Protein 5B7Y (pdb70)

Secondary structure (DSSP, 8-state):
-EEEEE-----SSS-HHHHHHHHHHHHHHHHHHT-SEEEEE-S-GGGS-HHHHHHHHHHHT--EEEEE-THHHHTT---TT-SSHHHHHHHHHHHHHHHHHHHHHT-EEEESGGG---TTS-HHHHHHHHHHHHHHHHHH-SS--EEE----TTT-SS--SHHHHHHHHHHH--TTEEEEEEHHHHHHH-SSHHHHHHHHGGGEEEEEE--TTSSSTTSS---HHHHHHHHHHTT--SEEEE---STTTSHHHHHHHHHHHHHHHHHT-/-EEEEE-----TTT-HHHHHHHHHHHHHHHHHHT-SEEEEE-S-GGGS-HHHHHHHHHHHT--EEEEE-THHHHTT---TT-SSHHHHHHHHHHHHHHHHHHHHHT-EEEESGGG---TTS-HHHHHHHHHHHHHHHHHH-SS--EEE----TTT-SS--SHHHHHHHHHHH--TTEEEEEEHHHHHHH-S-HHHHHHHHGGGEEEEEE--TTSSSTTSS---HHHHHHHHHHTT--SEEEE---STTTSHHHHHHHHHHHHHHHHH-

B-factor: mean 20.13, std 9.47, range [8.18, 55.45]

InterPro domains:
  IPR013022 Xylose isomerase-like, TIM barrel domain [PF01261] (28-256)
  IPR036237 Xylose isomerase-like superfamily [SSF51658] (22-263)
  IPR050417 Sugar Epimerase/Isomerase [PTHR43489] (12-265)
  IPR053560 Hyi sugar epimerase/isomerase [NF041099] (1-266)

Radius of gyration: 26.02 Å; Cα contacts (8 Å, |Δi|>4): 1044; chains: 2; bounding box: 67×57×72 Å

Sequence (537 aa):
MKLSLVISTSDAAFDALAFKGDLRKGMELAKRVGYQAVEIAVRDPSIVDWNEVKILSEELNLPICAIGTGQAYLADGLSLTHPNDEIRKKAIERVVKHTEVAGMFGALVIIGLVRGRREGRSYEETEELFIESMKRLLELTEHAKFVIEPLNRYETDFINTIDDALRILRKINSNRVGILADTFHMNIEEVNIPESLKRAGEKLYHFHVADSNRWAPGCGHFDFRSVFNTLKEIGYNRYVSVECLPLPGGMEEAAEIAFKTLKELIIKLMKLSLVISTSDAAFDALAFKGDLRKGMELAKRVGYQAVEIAVRDPSIVDWNEVKILSEELNLPICAIGTGQAYLADGLSLTHPNDEIRKKAIERVVKHTEVAGMFGALVIIGLVRGRREGRSYEETEELFIESMKRLLELTEHAKFVIEPLNRYETDFINTIDDALRILRKINSNRVGILADTFHMNIEEVNIPESLKRAGEKLYHFHVADSNRWAPGCGHFDFRSVFNTLKEIGYNRYVSVECLPLPGGMEEAAEIAFKTLKELIIK

CATH classification: 3.20.20.150

Structure (mmCIF, N/CA/C/O backbone):
data_5B7Y
#
_entry.id   5B7Y
#
_cell.length_a   50.284
_cell.length_b   55.255
_cell.length_c   58.754
_cell.angle_alpha   107.14
_cell.angle_beta   10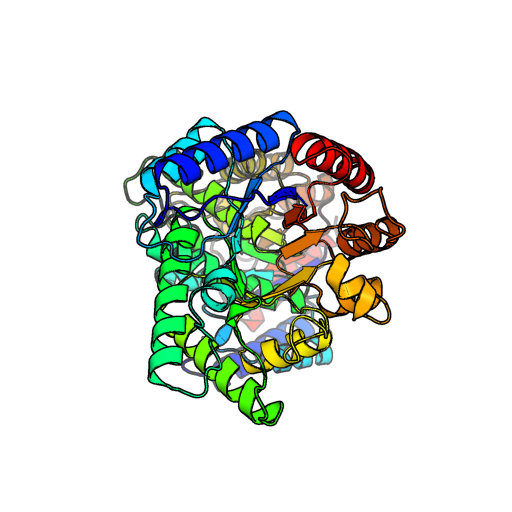2.35
_cell.angle_gamma   92.20
#
_symmetry.space_group_name_H-M   'P 1'
#
loop_
_entity.id
_entity.type
_entity.pdbx_description
1 polymer 'Uncharacterized protein TM_0416'
2 non-polymer 2-(2-{2-[2-(2-METHOXY-ETHOXY)-ETHOXY]-ETHOXY}-ETHOXY)-ETHANOL
3 non-polymer 'COBALT (II) ION'
4 non-polymer (4S)-2-METHYL-2,4-PENTANEDIOL
5 water water
#
loop_
_atom_site.group_PDB
_atom_site.id
_atom_site.type_symbol
_atom_site.label_atom_id
_atom_site.label_alt_id
_atom_site.label_comp_id
_atom_site.label_asym_id
_atom_site.label_entity_id
_atom_site.label_seq_id
_atom_site.pdbx_PDB_ins_code
_atom_site.Cartn_x
_atom_site.Cartn_y
_atom_site.Cartn_z
_atom_site.occupancy
_atom_site.B_iso_or_equiv
_atom_site.auth_seq_id
_atom_site.auth_comp_id
_atom_site.auth_asym_id
_atom_site.auth_atom_id
_atom_site.pdbx_PDB_model_num
ATOM 1 N N . MET A 1 21 ? 24.581 1.559 -15.659 1.00 24.30 1 MET A N 1
ATOM 2 C CA . MET A 1 21 ? 23.879 0.276 -15.587 1.00 18.99 1 MET A CA 1
ATOM 3 C C . MET A 1 21 ? 24.550 -0.693 -14.626 1.00 19.70 1 MET A C 1
ATOM 4 O O . MET A 1 21 ? 25.774 -0.793 -14.591 1.00 18.04 1 MET A O 1
ATOM 9 N N . LYS A 1 22 ? 23.745 -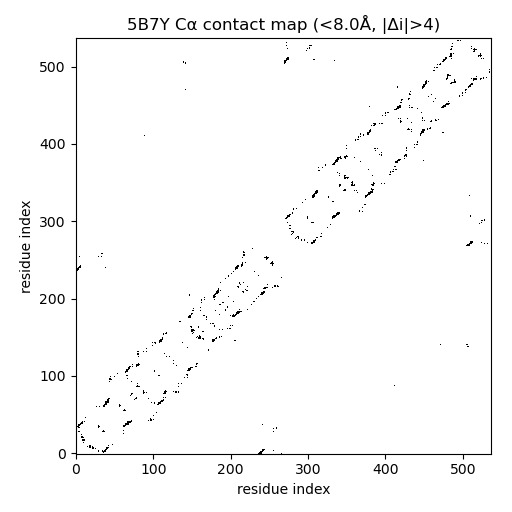1.419 -13.858 1.00 15.42 2 LYS A N 1
ATOM 10 C CA . LYS A 1 22 ? 24.258 -2.422 -12.928 1.00 15.08 2 LYS A CA 1
ATOM 11 C C . LYS A 1 22 ? 23.761 -3.816 -13.299 1.00 13.80 2 LYS A C 1
ATOM 12 O O . LYS A 1 22 ? 22.732 -3.944 -13.959 1.00 15.82 2 LYS A O 1
ATOM 18 N N . LEU A 1 23 ? 24.487 -4.850 -12.880 1.00 12.54 3 LEU A N 1
ATOM 19 C CA . LEU A 1 23 ? 24.117 -6.239 -13.165 1.00 11.19 3 LEU A CA 1
ATOM 20 C C . LEU A 1 23 ? 23.619 -6.952 -11.914 1.00 11.68 3 LEU A C 1
ATOM 21 O O . LEU A 1 23 ? 24.232 -6.880 -10.836 1.00 12.17 3 LEU A O 1
ATOM 26 N N . SER A 1 24 ? 22.493 -7.649 -12.067 1.00 10.85 4 SER A N 1
ATOM 27 C CA . SER A 1 24 ? 21.909 -8.437 -10.991 1.00 11.08 4 SER A CA 1
ATOM 28 C C . SER A 1 24 ? 21.622 -9.849 -11.486 1.00 8.80 4 SER A C 1
ATOM 29 O O . SER A 1 24 ? 21.532 -10.087 -12.688 1.00 9.91 4 SER A O 1
ATOM 32 N N . LEU A 1 25 ? 21.513 -10.785 -10.539 1.00 9.41 5 LEU A N 1
ATOM 33 C CA . LEU A 1 25 ? 21.204 -12.185 -10.839 1.00 10.98 5 LEU A CA 1
ATOM 34 C C . LEU A 1 25 ? 19.914 -12.616 -10.149 1.00 9.03 5 LEU A C 1
ATOM 35 O O . LEU A 1 25 ? 19.771 -12.437 -8.942 1.00 10.25 5 LEU A O 1
ATOM 40 N N . VAL A 1 26 ? 18.974 -13.169 -10.918 1.00 10.23 6 VAL A N 1
ATOM 41 C CA . VAL A 1 26 ? 17.789 -13.774 -10.311 1.00 9.88 6 VAL A CA 1
ATOM 42 C C . VAL A 1 26 ? 18.196 -15.132 -9.762 1.00 11.52 6 VAL A C 1
ATOM 43 O O . VAL A 1 26 ? 18.785 -15.938 -10.481 1.00 12.84 6 VAL A O 1
ATOM 47 N N . ILE A 1 27 ? 17.887 -15.365 -8.495 1.00 11.73 7 ILE A N 1
ATOM 48 C CA . ILE A 1 27 ? 18.192 -16.627 -7.827 1.00 13.95 7 ILE A CA 1
ATOM 49 C C . ILE A 1 27 ? 16.918 -17.407 -7.544 1.00 14.55 7 ILE A C 1
ATOM 50 O O . ILE A 1 27 ? 15.962 -16.852 -7.023 1.00 16.17 7 ILE A O 1
ATOM 55 N N . SER A 1 28 ? 16.904 -18.689 -7.892 1.00 18.71 8 SER A N 1
ATOM 56 C CA . SER A 1 28 ? 15.772 -19.548 -7.558 1.00 21.35 8 SER A CA 1
ATOM 57 C C . SER A 1 28 ? 15.848 -20.019 -6.112 1.00 19.75 8 SER A C 1
ATOM 58 O O . SER A 1 28 ? 16.908 -20.436 -5.639 1.00 20.04 8 SER A O 1
ATOM 61 N N . THR A 1 29 ? 14.727 -19.939 -5.402 1.00 16.41 9 THR A N 1
ATOM 62 C CA . THR A 1 29 ? 14.674 -20.420 -4.023 1.00 17.73 9 THR A CA 1
ATOM 63 C C . THR A 1 29 ? 13.471 -21.327 -3.799 1.00 20.14 9 THR A C 1
ATOM 64 O O . THR A 1 29 ? 12.378 -21.076 -4.310 1.00 18.55 9 THR A O 1
ATOM 68 N N . SER A 1 30 ? 13.686 -22.388 -3.028 1.00 19.73 10 SER A N 1
ATOM 69 C CA . SER A 1 30 ? 12.588 -23.238 -2.588 1.00 21.69 10 SER A CA 1
ATOM 70 C C . SER A 1 30 ? 11.615 -22.411 -1.761 1.00 19.51 10 SER A C 1
ATOM 71 O O . SER A 1 30 ? 12.008 -21.458 -1.100 1.00 19.23 10 SER A O 1
ATOM 74 N N . ASP A 1 31 ? 10.339 -22.775 -1.782 1.00 24.41 11 ASP A N 1
ATOM 75 C CA . ASP A 1 31 ? 9.386 -22.083 -0.925 1.00 23.94 11 ASP A CA 1
ATOM 76 C C . ASP A 1 31 ? 9.724 -22.423 0.529 1.00 28.54 11 ASP A C 1
ATOM 77 O O . ASP A 1 31 ? 10.328 -23.460 0.798 1.00 33.11 11 ASP A O 1
ATOM 82 N N . ALA A 1 32 ? 9.384 -21.551 1.469 1.00 29.37 12 ALA A N 1
ATOM 83 C CA . ALA A 1 32 ? 9.888 -21.720 2.833 1.00 28.57 12 ALA A CA 1
ATOM 84 C C . ALA A 1 32 ? 8.894 -22.329 3.822 1.00 35.43 12 ALA A C 1
ATOM 85 O O . ALA A 1 32 ? 9.174 -22.364 5.022 1.00 36.62 12 ALA A O 1
ATOM 87 N N . ALA A 1 33 ? 7.754 -22.822 3.348 1.00 36.37 13 ALA A N 1
ATOM 88 C CA . ALA A 1 33 ? 6.637 -23.071 4.268 1.00 38.11 13 ALA A CA 1
ATOM 89 C C . ALA A 1 33 ? 6.757 -24.269 5.249 1.00 43.26 13 ALA A C 1
ATOM 90 O O . ALA A 1 33 ? 6.709 -23.983 6.447 1.00 47.31 13 ALA A O 1
ATOM 92 N N . PHE A 1 34 ? 6.910 -25.567 4.911 1.00 47.21 14 PHE A N 1
ATOM 93 C CA . PHE A 1 34 ? 7.296 -26.337 3.690 1.00 47.44 14 PHE A CA 1
ATOM 94 C C . PHE A 1 34 ? 8.760 -26.752 3.872 1.00 46.79 14 PHE A C 1
ATOM 95 O O . PHE A 1 34 ? 9.031 -27.905 4.216 1.00 48.52 14 PHE A O 1
ATOM 103 N N . ASP A 1 35 ? 9.699 -25.839 3.647 1.00 44.29 15 ASP A N 1
ATOM 104 C CA . ASP A 1 35 ? 11.106 -26.164 3.890 1.00 42.00 15 ASP A CA 1
ATOM 105 C C . ASP A 1 35 ? 11.935 -24.907 4.116 1.00 36.87 15 ASP A C 1
ATOM 106 O O . ASP A 1 35 ? 12.562 -24.392 3.189 1.00 34.20 15 ASP A O 1
ATOM 111 N N . ALA A 1 36 ? 11.937 -24.433 5.359 1.00 35.66 16 ALA A N 1
ATOM 112 C CA . ALA A 1 36 ? 12.663 -23.229 5.735 1.00 37.88 16 ALA A CA 1
ATOM 113 C C . ALA A 1 36 ? 14.161 -23.366 5.482 1.00 35.31 16 ALA A C 1
ATOM 114 O O . ALA A 1 36 ? 14.803 -22.437 4.993 1.00 34.67 16 ALA A O 1
ATOM 116 N N . LEU A 1 37 ? 14.713 -24.528 5.819 1.00 34.71 17 LEU A N 1
ATOM 117 C CA . LEU A 1 37 ? 16.138 -24.786 5.635 1.00 35.34 17 LEU A CA 1
ATOM 118 C C . LEU A 1 37 ? 16.547 -24.749 4.164 1.00 31.11 17 LEU A C 1
ATOM 119 O O . LEU A 1 37 ? 17.618 -24.245 3.828 1.00 28.95 17 LEU A O 1
ATOM 124 N N . ALA A 1 38 ? 15.699 -25.289 3.295 1.00 33.00 18 ALA A N 1
ATOM 125 C CA . ALA A 1 38 ? 15.982 -25.293 1.864 1.00 28.61 18 ALA A CA 1
ATOM 126 C C . ALA A 1 38 ? 15.948 -23.877 1.299 1.00 27.35 18 ALA A C 1
ATOM 127 O O . ALA A 1 38 ? 16.775 -23.521 0.467 1.00 24.53 18 ALA A O 1
ATOM 129 N N . PHE A 1 39 ? 14.988 -23.075 1.749 1.00 26.20 19 PHE A N 1
ATOM 130 C CA . PHE A 1 39 ? 14.918 -21.685 1.314 1.00 22.76 19 PHE A CA 1
ATOM 131 C C . PHE A 1 39 ? 16.189 -20.939 1.698 1.00 25.42 19 PHE A C 1
ATOM 132 O O . PHE A 1 39 ? 16.778 -20.239 0.874 1.00 19.97 19 PHE A O 1
ATOM 140 N N . LYS A 1 40 ? 16.598 -21.080 2.954 1.00 25.77 20 LYS A N 1
ATOM 141 C CA . LYS A 1 40 ? 17.776 -20.380 3.452 1.00 27.61 20 LYS A CA 1
ATOM 142 C C . LYS A 1 40 ? 19.025 -20.842 2.714 1.00 23.89 20 LYS A C 1
ATOM 143 O O . LYS A 1 40 ? 19.856 -20.025 2.316 1.00 24.51 20 LYS A O 1
ATOM 149 N N . GLY A 1 41 ? 19.135 -22.151 2.513 1.00 25.90 21 GLY A N 1
ATOM 150 C CA . GLY A 1 41 ? 20.263 -22.729 1.801 1.00 24.95 21 GLY A CA 1
ATOM 151 C C . GLY A 1 41 ? 20.356 -22.282 0.352 1.00 23.48 21 GLY A C 1
ATOM 152 O O . GLY A 1 41 ? 21.437 -21.906 -0.117 1.00 20.50 21 GLY A O 1
ATOM 153 N N . ASP A 1 42 ? 19.233 -22.342 -0.361 1.00 21.72 22 ASP A N 1
ATOM 154 C CA . ASP A 1 42 ? 19.155 -21.856 -1.739 1.00 19.46 22 ASP A CA 1
ATOM 155 C C . ASP A 1 42 ? 19.541 -20.387 -1.829 1.00 20.08 22 ASP A C 1
ATOM 156 O O . ASP A 1 42 ? 20.278 -19.982 -2.729 1.00 17.11 22 ASP A O 1
ATOM 161 N N . LEU A 1 43 ? 19.014 -19.596 -0.904 1.00 18.18 23 LEU A N 1
ATOM 162 C CA . LEU A 1 43 ? 19.263 -18.164 -0.897 1.00 18.05 23 LEU A CA 1
ATOM 163 C C . LEU A 1 43 ? 20.743 -17.870 -0.698 1.00 18.32 23 LEU A C 1
ATOM 164 O O . LEU A 1 43 ? 21.334 -17.101 -1.458 1.00 17.86 23 LEU A O 1
ATOM 169 N N . ARG A 1 44 ? 21.357 -18.491 0.307 1.00 19.47 24 ARG A N 1
ATOM 170 C CA . ARG A 1 44 ? 22.776 -18.260 0.554 1.00 19.72 24 ARG A CA 1
ATOM 171 C C . ARG A 1 44 ? 23.643 -18.736 -0.615 1.00 17.31 24 ARG A C 1
ATOM 172 O O . ARG A 1 44 ? 24.579 -18.035 -1.017 1.00 17.09 24 ARG A O 1
ATOM 180 N N . LYS A 1 45 ? 23.339 -19.914 -1.154 1.00 17.69 25 LYS A N 1
ATOM 181 C CA . LYS A 1 45 ? 24.091 -20.447 -2.286 1.00 19.39 25 LYS A CA 1
ATOM 182 C C . LYS A 1 45 ? 24.002 -19.513 -3.493 1.00 18.16 25 LYS A C 1
ATOM 183 O O . LYS A 1 45 ? 25.002 -19.257 -4.170 1.00 17.37 25 LYS A O 1
ATOM 189 N N . GLY A 1 46 ? 22.805 -19.000 -3.753 1.00 16.20 26 GLY A N 1
ATOM 190 C CA . GLY A 1 46 ? 22.602 -18.100 -4.871 1.00 15.46 26 GLY A CA 1
ATOM 191 C C . GLY A 1 46 ? 23.313 -16.776 -4.676 1.00 13.14 26 GLY A C 1
ATOM 192 O O . GLY A 1 46 ? 23.902 -16.250 -5.616 1.00 13.75 26 GLY A O 1
ATOM 193 N N . MET A 1 47 ? 23.226 -16.216 -3.475 1.00 12.54 27 MET A N 1
ATOM 194 C CA . MET A 1 47 ? 23.886 -14.947 -3.198 1.00 14.20 27 MET A CA 1
ATOM 195 C C . MET A 1 47 ? 25.407 -15.065 -3.208 1.00 12.83 27 MET A C 1
ATOM 196 O O . MET A 1 47 ? 26.088 -14.188 -3.734 1.00 13.90 27 MET A O 1
ATOM 201 N N . GLU A 1 48 ? 25.939 -16.147 -2.656 1.00 13.89 28 GLU A N 1
ATOM 202 C CA . GLU A 1 48 ? 27.385 -16.354 -2.721 1.00 14.51 28 GLU A CA 1
ATOM 203 C C . GLU A 1 48 ? 27.848 -16.534 -4.168 1.00 14.22 28 GLU A C 1
ATOM 204 O O . GLU A 1 48 ? 28.901 -16.013 -4.548 1.00 14.87 28 GLU A O 1
ATOM 210 N N . LEU A 1 49 ? 27.055 -17.229 -4.989 1.00 13.58 29 LEU A N 1
ATOM 211 C CA . LEU A 1 49 ? 27.363 -17.358 -6.415 1.00 13.78 29 LEU A CA 1
ATOM 212 C C . LEU A 1 49 ? 27.375 -15.994 -7.098 1.00 13.46 29 LEU A C 1
ATOM 213 O O . LEU A 1 49 ? 28.303 -15.660 -7.847 1.00 13.99 29 LEU A O 1
ATOM 218 N N . ALA A 1 50 ? 26.326 -15.206 -6.862 1.00 12.39 30 ALA A N 1
ATOM 219 C CA . ALA A 1 50 ? 26.229 -13.901 -7.494 1.00 12.39 30 ALA A CA 1
ATOM 220 C C . ALA A 1 50 ? 27.444 -13.052 -7.144 1.00 13.14 30 ALA A C 1
ATOM 221 O O . ALA A 1 50 ? 28.020 -12.385 -8.012 1.00 12.99 30 ALA A O 1
ATOM 223 N N . LYS A 1 51 ? 27.819 -13.060 -5.870 1.00 13.14 31 LYS A N 1
ATOM 224 C CA . LYS A 1 51 ? 28.939 -12.240 -5.425 1.00 13.44 31 LYS A CA 1
ATOM 225 C C . LYS A 1 51 ? 30.247 -12.690 -6.075 1.00 13.53 31 LYS A C 1
ATOM 226 O O . LYS A 1 51 ? 31.000 -11.859 -6.567 1.00 14.81 31 LYS A O 1
ATOM 232 N N . ARG A 1 52 ? 30.494 -13.997 -6.098 1.00 12.85 32 ARG A N 1
ATOM 233 C CA . ARG A 1 52 ? 31.715 -14.547 -6.681 1.00 14.79 32 ARG A CA 1
ATOM 234 C C . ARG A 1 52 ? 31.851 -14.207 -8.165 1.00 13.10 32 ARG A C 1
ATOM 235 O O . ARG A 1 52 ? 32.947 -13.915 -8.658 1.00 13.87 32 ARG A O 1
ATOM 243 N N . VAL A 1 53 ? 30.736 -14.248 -8.888 1.00 12.16 33 VAL A N 1
ATOM 244 C CA . VAL A 1 53 ? 30.759 -13.975 -10.316 1.00 11.60 33 VAL A CA 1
ATOM 245 C C . VAL A 1 53 ? 30.947 -12.487 -10.611 1.00 12.64 33 VAL A C 1
ATOM 246 O O . VAL A 1 53 ? 31.537 -12.111 -11.631 1.00 13.51 33 VAL A O 1
ATOM 250 N N . GLY A 1 54 ? 30.470 -11.645 -9.701 1.00 12.24 34 GLY A N 1
ATOM 251 C CA . GLY A 1 54 ? 30.646 -10.210 -9.836 1.00 12.21 34 GLY A CA 1
ATOM 252 C C . GLY A 1 54 ? 29.373 -9.379 -9.889 1.00 11.71 34 GLY A C 1
ATOM 253 O O . GLY A 1 54 ? 29.430 -8.169 -10.070 1.00 12.86 34 GLY A O 1
ATOM 254 N N . TYR A 1 55 ? 28.214 -10.027 -9.771 1.00 11.52 35 TYR A N 1
ATOM 255 C CA . TYR A 1 55 ? 26.950 -9.292 -9.768 1.00 11.70 35 TYR A CA 1
ATOM 256 C C . TYR A 1 55 ? 26.877 -8.306 -8.605 1.00 11.59 35 TYR A C 1
ATOM 257 O O . TYR A 1 55 ? 27.430 -8.557 -7.530 1.00 13.25 35 TYR A O 1
ATOM 266 N N . GLN A 1 56 ? 26.188 -7.195 -8.839 1.00 11.43 36 GLN A N 1
ATOM 267 C CA . GLN A 1 56 ? 26.106 -6.105 -7.876 1.00 12.01 36 GLN A CA 1
ATOM 268 C C . GLN A 1 56 ? 24.859 -6.180 -6.990 1.00 12.03 36 GLN A C 1
ATOM 269 O O . GLN A 1 56 ? 24.748 -5.459 -6.000 1.00 14.04 36 GLN A O 1
ATOM 275 N N . ALA A 1 57 ? 23.923 -7.052 -7.348 1.00 11.78 37 ALA A N 1
ATOM 276 C CA . ALA A 1 57 ? 22.698 -7.256 -6.579 1.00 11.59 37 ALA A CA 1
ATOM 277 C C . ALA A 1 57 ? 22.106 -8.588 -6.972 1.00 9.87 37 ALA A C 1
ATOM 278 O O . ALA A 1 57 ? 22.545 -9.208 -7.941 1.00 10.58 37 ALA A O 1
ATOM 280 N N . VAL A 1 58 ? 21.127 -9.037 -6.190 1.00 11.42 38 VAL A N 1
ATOM 281 C CA . VAL A 1 58 ? 20.341 -10.206 -6.542 1.00 10.42 38 VAL A CA 1
ATOM 282 C C . VAL A 1 58 ? 18.864 -9.847 -6.596 1.00 10.96 38 VAL A C 1
ATOM 283 O O . VAL A 1 58 ? 18.416 -8.835 -6.046 1.00 11.50 38 VAL A O 1
ATOM 287 N N . GLU A 1 59 ? 18.134 -10.699 -7.288 1.00 10.21 39 GLU A N 1
ATOM 288 C CA . GLU A 1 59 ? 16.705 -10.576 -7.415 1.00 9.85 39 GLU A CA 1
ATOM 289 C C . GLU A 1 59 ? 16.130 -11.913 -6.982 1.00 10.12 39 GLU A C 1
ATOM 290 O O . GLU A 1 59 ? 16.698 -12.971 -7.274 1.00 10.95 39 GLU A O 1
ATOM 296 N N . ILE A 1 60 ? 15.019 -11.863 -6.255 1.00 10.62 40 ILE A N 1
ATOM 297 C CA . ILE A 1 60 ? 14.411 -13.074 -5.724 1.00 12.13 40 ILE A CA 1
ATOM 298 C C . ILE A 1 60 ? 12.955 -13.163 -6.136 1.00 12.03 40 ILE A C 1
ATOM 299 O O . ILE A 1 60 ? 12.402 -12.226 -6.711 1.00 11.84 40 ILE A O 1
ATOM 304 N N . ALA A 1 61 ? 12.350 -14.311 -5.860 1.00 12.20 41 ALA A N 1
ATOM 305 C CA . ALA A 1 61 ? 10.931 -14.528 -6.111 1.00 14.15 41 ALA A CA 1
ATOM 306 C C . ALA A 1 61 ? 10.387 -15.318 -4.945 1.00 14.37 41 ALA A C 1
ATOM 307 O O . ALA A 1 61 ? 10.942 -16.360 -4.589 1.00 15.99 41 ALA A O 1
ATOM 309 N N . VAL A 1 62 ? 9.320 -14.827 -4.325 1.00 13.63 42 VAL A N 1
ATOM 310 C CA . VAL A 1 62 ? 8.711 -15.561 -3.222 1.00 14.48 42 VAL A CA 1
ATOM 311 C C . VAL A 1 62 ? 7.194 -15.572 -3.351 1.00 14.44 42 VAL A C 1
ATOM 312 O O . VAL A 1 62 ? 6.579 -14.617 -3.826 1.00 14.46 42 VAL A O 1
ATOM 316 N N . ARG A 1 63 ? 6.598 -16.682 -2.943 1.00 14.28 43 ARG A N 1
ATOM 317 C CA . ARG A 1 63 ? 5.168 -16.863 -3.066 1.00 13.32 43 ARG A CA 1
ATOM 318 C C . ARG A 1 63 ? 4.422 -16.099 -1.984 1.00 14.19 43 ARG A C 1
ATOM 319 O O . ARG A 1 63 ? 3.521 -15.310 -2.272 1.00 14.16 43 ARG A O 1
ATOM 327 N N . ASP A 1 64 ? 4.803 -16.357 -0.739 1.00 14.85 44 ASP A N 1
ATOM 328 C CA . ASP A 1 64 ? 4.179 -15.717 0.416 1.00 14.65 44 ASP A CA 1
ATOM 329 C C . ASP A 1 64 ? 5.266 -15.287 1.390 1.00 17.67 44 ASP A C 1
ATOM 330 O O . ASP A 1 64 ? 5.892 -16.131 2.037 1.00 16.39 44 ASP A O 1
ATOM 335 N N . PRO A 1 65 ? 5.490 -13.974 1.506 1.00 14.67 45 PRO A N 1
ATOM 336 C CA . PRO A 1 65 ? 6.588 -13.518 2.361 1.00 15.69 45 PRO A CA 1
ATOM 337 C C . PRO A 1 65 ? 6.321 -13.691 3.849 1.00 18.23 45 PRO A C 1
ATOM 338 O O . PRO A 1 65 ? 7.259 -13.526 4.625 1.00 17.29 45 PRO A O 1
ATOM 342 N N . SER A 1 66 ? 5.096 -14.025 4.246 1.00 18.49 46 SER A N 1
ATOM 343 C CA . SER A 1 66 ? 4.769 -14.074 5.669 1.00 19.98 46 SER A CA 1
ATOM 344 C C . SER A 1 66 ? 5.436 -15.253 6.378 1.00 20.73 46 SER A C 1
ATOM 345 O O . SER A 1 66 ? 5.517 -15.266 7.602 1.00 27.39 46 SER A O 1
ATOM 348 N N . ILE A 1 67 ? 5.933 -16.223 5.615 1.00 19.90 47 ILE A N 1
ATOM 349 C CA . ILE A 1 67 ? 6.517 -17.439 6.183 1.00 23.27 47 ILE A CA 1
ATOM 350 C C . ILE A 1 67 ? 8.046 -17.423 6.168 1.00 26.11 47 ILE A C 1
ATOM 351 O O . ILE A 1 67 ? 8.690 -18.420 6.505 1.00 28.13 47 ILE A O 1
ATOM 356 N N . VAL A 1 68 ? 8.621 -16.292 5.774 1.00 20.53 48 VAL A N 1
ATOM 357 C CA . VAL A 1 68 ? 10.072 -16.129 5.727 1.00 19.66 48 VAL A CA 1
ATOM 358 C C . VAL A 1 68 ? 10.539 -15.189 6.830 1.00 19.09 48 VAL A C 1
ATOM 359 O O . VAL A 1 68 ? 9.877 -14.191 7.120 1.00 19.25 48 VAL A O 1
ATOM 363 N N . ASP A 1 69 ? 11.674 -15.522 7.449 1.00 22.70 49 ASP A N 1
ATOM 364 C CA . ASP A 1 69 ? 12.335 -14.628 8.391 1.00 21.83 49 ASP A CA 1
ATOM 365 C C . ASP A 1 69 ? 13.193 -13.633 7.618 1.00 20.66 49 ASP A C 1
ATOM 366 O O . ASP A 1 69 ? 14.309 -13.950 7.203 1.00 20.10 49 ASP A O 1
ATOM 371 N N . TRP A 1 70 ? 12.671 -12.427 7.439 1.00 18.84 50 TRP A N 1
ATOM 372 C CA . TRP A 1 70 ? 13.357 -11.434 6.612 1.00 17.71 50 TRP A CA 1
ATOM 373 C C . TRP A 1 70 ? 14.473 -10.738 7.365 1.00 20.20 50 TRP A C 1
ATOM 374 O O . TRP A 1 70 ? 15.334 -10.108 6.756 1.00 18.90 50 TRP A O 1
ATOM 385 N N . ASN A 1 71 ? 14.475 -10.865 8.686 1.00 21.14 51 ASN A N 1
ATOM 386 C CA . ASN A 1 71 ? 15.570 -10.322 9.472 1.00 22.93 51 ASN A CA 1
ATOM 387 C C . ASN A 1 71 ? 16.860 -11.071 9.174 1.00 22.52 51 ASN A C 1
ATOM 388 O O . ASN A 1 71 ? 17.927 -10.462 9.067 1.00 22.53 51 ASN A O 1
ATOM 393 N N . GLU A 1 72 ? 16.767 -12.387 9.013 1.00 22.48 52 GLU A N 1
ATOM 394 C CA . GLU A 1 72 ? 17.932 -13.181 8.636 1.00 24.40 52 GLU A CA 1
ATOM 395 C C . GLU A 1 72 ? 18.363 -12.875 7.206 1.00 22.93 52 GLU A C 1
ATOM 396 O O . GLU A 1 72 ? 19.558 -12.836 6.914 1.00 23.15 52 GLU A O 1
ATOM 402 N N . VAL A 1 73 ? 17.399 -12.651 6.313 1.00 19.72 53 VAL A N 1
ATOM 403 C CA . VAL A 1 73 ? 17.735 -12.342 4.928 1.00 19.16 53 VAL A CA 1
ATOM 404 C C . VAL A 1 73 ? 18.506 -11.018 4.881 1.00 16.59 53 VAL A C 1
ATOM 405 O O . VAL A 1 73 ? 19.500 -10.890 4.163 1.00 17.09 53 VAL A O 1
ATOM 409 N N . LYS A 1 74 ? 18.064 -10.047 5.670 1.00 16.90 54 LYS A N 1
ATOM 410 C CA . LYS A 1 74 ? 18.751 -8.762 5.742 1.00 18.17 54 LYS A CA 1
ATOM 411 C C . LYS A 1 74 ? 20.197 -8.916 6.222 1.00 19.91 54 LYS A C 1
ATOM 412 O O . LYS A 1 74 ? 21.108 -8.277 5.690 1.00 20.41 54 LYS A O 1
ATOM 418 N N . ILE A 1 75 ? 20.401 -9.765 7.224 1.00 18.35 55 ILE A N 1
ATOM 419 C CA . ILE A 1 75 ? 21.744 -10.000 7.753 1.00 22.52 55 ILE A CA 1
ATOM 420 C C . ILE A 1 75 ? 22.633 -10.628 6.683 1.00 22.23 55 ILE A C 1
ATOM 421 O O . ILE A 1 75 ? 23.805 -10.274 6.558 1.00 23.08 55 ILE A O 1
ATOM 426 N N . LEU A 1 76 ? 22.074 -11.543 5.897 1.00 22.01 56 LEU A N 1
ATOM 427 C CA . LEU A 1 76 ? 22.817 -12.185 4.821 1.00 20.10 56 LEU A CA 1
ATOM 428 C C . LEU A 1 76 ? 23.229 -11.167 3.754 1.00 21.98 56 LEU A C 1
ATOM 429 O O . LEU A 1 76 ? 24.365 -11.165 3.282 1.00 21.13 56 LEU A O 1
ATOM 434 N N . SER A 1 77 ? 22.291 -10.308 3.380 1.00 18.60 57 SER A N 1
ATOM 435 C CA . SER A 1 77 ? 22.536 -9.256 2.403 1.00 16.60 57 SER A CA 1
ATOM 436 C C . SER A 1 77 ? 23.649 -8.320 2.878 1.00 19.27 57 SER A C 1
ATOM 437 O O . SER A 1 77 ? 24.513 -7.895 2.097 1.00 18.45 57 SER A O 1
ATOM 440 N N . GLU A 1 78 ? 23.622 -8.004 4.168 1.00 18.54 58 GLU A N 1
ATOM 441 C CA . GLU A 1 78 ? 24.634 -7.135 4.755 1.00 20.37 58 GLU A CA 1
ATOM 442 C C . GLU A 1 78 ? 26.005 -7.810 4.783 1.00 21.53 58 GLU A C 1
ATOM 443 O O . GLU A 1 78 ? 27.019 -7.189 4.448 1.00 22.89 58 GLU A O 1
ATOM 449 N N . GLU A 1 79 ? 26.033 -9.080 5.164 1.00 19.82 59 GLU A N 1
ATOM 450 C CA . GLU A 1 79 ? 27.283 -9.837 5.208 1.00 22.66 59 GLU A CA 1
ATOM 451 C C . GLU A 1 79 ? 27.971 -9.875 3.848 1.00 24.34 59 GLU A C 1
ATOM 452 O O . GLU A 1 79 ? 29.190 -9.734 3.753 1.00 25.14 59 GLU A O 1
ATOM 458 N N . LEU A 1 80 ? 27.185 -10.047 2.793 1.00 20.33 60 LEU A N 1
ATOM 459 C CA . LEU A 1 80 ? 27.749 -10.222 1.464 1.00 20.34 60 LEU A CA 1
ATOM 460 C C . LEU A 1 80 ? 27.828 -8.922 0.668 1.00 16.73 60 LEU A C 1
ATOM 461 O O . LEU A 1 80 ? 28.318 -8.924 -0.455 1.00 20.18 60 LEU A O 1
ATOM 466 N N . ASN A 1 81 ? 27.363 -7.821 1.250 1.00 16.18 61 ASN A N 1
ATOM 467 C CA . ASN A 1 81 ? 27.262 -6.550 0.527 1.00 16.63 61 ASN A CA 1
ATOM 468 C C . ASN A 1 81 ? 26.549 -6.741 -0.801 1.00 18.34 61 ASN A C 1
ATOM 469 O O . ASN A 1 81 ? 27.045 -6.381 -1.868 1.00 18.18 61 ASN A O 1
ATOM 474 N N . LEU A 1 82 ? 25.365 -7.325 -0.717 1.00 16.27 62 LEU A N 1
ATOM 475 C CA . LEU A 1 82 ? 24.605 -7.666 -1.896 1.00 16.40 62 LEU A CA 1
ATOM 476 C C . LEU A 1 82 ? 23.149 -7.266 -1.696 1.00 13.88 62 LEU A C 1
ATOM 477 O O . LEU A 1 82 ? 22.397 -7.997 -1.050 1.00 16.47 62 LEU A O 1
ATOM 482 N N . PRO A 1 83 ? 22.752 -6.114 -2.240 1.00 12.85 63 PRO A N 1
ATOM 483 C CA . PRO A 1 83 ? 21.350 -5.692 -2.143 1.00 12.82 63 PRO A CA 1
ATOM 484 C C . PRO A 1 83 ? 20.420 -6.621 -2.897 1.00 12.64 63 PRO A C 1
ATOM 485 O O . PRO A 1 83 ? 20.837 -7.330 -3.825 1.00 12.10 63 PRO A O 1
ATOM 489 N N . ILE A 1 84 ? 19.159 -6.598 -2.488 1.00 12.60 64 ILE A N 1
ATOM 490 C CA . ILE A 1 84 ? 18.088 -7.233 -3.235 1.00 12.04 64 ILE A CA 1
ATOM 491 C C . ILE A 1 84 ? 17.379 -6.144 -4.023 1.00 12.34 64 ILE A C 1
ATOM 492 O O . ILE A 1 84 ? 16.797 -5.220 -3.429 1.00 13.41 64 ILE A O 1
ATOM 497 N N . CYS A 1 85 ? 17.453 -6.221 -5.349 1.00 12.07 65 CYS A N 1
ATOM 498 C CA . CYS A 1 85 ? 16.961 -5.117 -6.151 1.00 11.58 65 CYS A CA 1
ATOM 499 C C . CYS A 1 85 ? 15.500 -5.268 -6.583 1.00 10.97 65 CYS A C 1
ATOM 500 O O . CYS A 1 85 ? 14.869 -4.273 -6.924 1.00 10.92 65 CYS A O 1
ATOM 503 N N . ALA A 1 86 ? 14.967 -6.490 -6.576 1.00 9.54 66 ALA A N 1
ATOM 504 C CA . ALA A 1 86 ? 13.592 -6.718 -7.019 1.00 10.24 66 ALA A CA 1
ATOM 505 C C . ALA A 1 86 ? 13.066 -8.016 -6.432 1.00 10.28 66 ALA A C 1
ATOM 506 O O . ALA A 1 86 ? 13.824 -8.942 -6.153 1.00 10.36 66 ALA A O 1
ATOM 508 N N . ILE A 1 87 ? 11.744 -8.069 -6.266 1.00 9.64 67 ILE A N 1
ATOM 509 C CA . ILE A 1 87 ? 11.066 -9.233 -5.695 1.00 10.24 67 ILE A CA 1
ATOM 510 C C . ILE A 1 87 ? 9.921 -9.639 -6.610 1.00 9.89 67 ILE A C 1
ATOM 511 O O . ILE A 1 87 ? 9.018 -8.841 -6.868 1.00 10.65 67 ILE A O 1
ATOM 516 N N . GLY A 1 88 ? 9.963 -10.875 -7.096 1.00 9.64 68 GLY A N 1
ATOM 517 C CA . GLY A 1 88 ? 8.917 -11.415 -7.949 1.00 10.74 68 GLY A CA 1
ATOM 518 C C . GLY A 1 88 ? 7.791 -12.022 -7.127 1.00 10.98 68 GLY A C 1
ATOM 519 O O . GLY A 1 88 ? 8.006 -12.529 -6.020 1.00 11.57 68 GLY A O 1
ATOM 520 N N . THR A 1 89 ? 6.586 -11.971 -7.689 1.00 10.29 69 THR A N 1
ATOM 521 C CA . THR A 1 89 ? 5.355 -12.344 -6.999 1.00 11.30 69 THR A CA 1
ATOM 522 C C . THR A 1 89 ? 4.541 -13.409 -7.732 1.00 11.14 69 THR A C 1
ATOM 523 O O . THR A 1 89 ? 3.465 -13.774 -7.262 1.00 11.54 69 THR A O 1
ATOM 527 N N . GLY A 1 90 ? 5.044 -13.932 -8.846 1.00 10.94 70 GLY A N 1
ATOM 528 C CA . GLY A 1 90 ? 4.253 -14.778 -9.732 1.00 12.64 70 GLY A CA 1
ATOM 529 C C . GLY A 1 90 ? 3.757 -16.082 -9.141 1.00 13.61 70 GLY A C 1
ATOM 530 O O . GLY A 1 90 ? 2.725 -16.609 -9.582 1.00 12.49 70 GLY A O 1
ATOM 531 N N . GLN A 1 91 ? 4.466 -16.613 -8.153 1.00 13.27 71 GLN A N 1
ATOM 532 C CA . GLN A 1 91 ? 4.032 -17.858 -7.530 1.00 13.80 71 GLN A CA 1
ATOM 533 C C . GLN A 1 91 ? 2.749 -17.660 -6.734 1.00 12.99 71 GLN A C 1
ATOM 534 O O . GLN A 1 91 ? 2.028 -18.626 -6.464 1.00 13.53 71 GLN A O 1
ATOM 540 N N . ALA A 1 92 ? 2.439 -16.421 -6.358 1.00 11.69 72 ALA A N 1
ATOM 541 C CA . ALA A 1 92 ? 1.159 -16.162 -5.704 1.00 11.78 72 ALA A CA 1
ATOM 542 C C . ALA A 1 92 ? 0.006 -16.523 -6.638 1.00 12.68 72 ALA A C 1
ATOM 543 O O . ALA A 1 92 ? -1.062 -16.955 -6.184 1.00 12.62 72 ALA A O 1
ATOM 545 N N . TYR A 1 93 ? 0.220 -16.347 -7.939 1.00 11.58 73 TYR A N 1
ATOM 546 C CA . TYR A 1 93 ? -0.735 -16.782 -8.946 1.00 11.07 73 TYR A CA 1
ATOM 547 C C . TYR A 1 93 ? -0.619 -18.277 -9.251 1.00 13.15 73 TYR A C 1
ATOM 548 O O . TYR A 1 93 ? -1.606 -19.019 -9.159 1.00 14.33 73 TYR A O 1
ATOM 557 N N . LEU A 1 94 ? 0.575 -18.726 -9.615 1.00 13.36 74 LEU A N 1
ATOM 558 C CA . LEU A 1 94 ? 0.747 -20.103 -10.079 1.00 13.51 74 LEU A CA 1
ATOM 559 C C . LEU A 1 94 ? 0.454 -21.140 -9.001 1.00 16.86 74 LEU A C 1
ATOM 560 O O . LEU A 1 94 ? -0.146 -22.179 -9.296 1.00 17.10 74 LEU A O 1
ATOM 565 N N . ALA A 1 95 ? 0.860 -20.868 -7.765 1.00 13.64 75 ALA A N 1
ATOM 566 C CA . ALA A 1 95 ? 0.621 -21.816 -6.679 1.00 14.88 75 ALA A CA 1
ATOM 567 C C . ALA A 1 95 ? -0.681 -21.545 -5.932 1.00 17.08 75 ALA A C 1
ATOM 568 O O . ALA A 1 95 ? -1.416 -22.483 -5.618 1.00 18.13 75 ALA A O 1
ATOM 570 N N . ASP A 1 96 ? -0.973 -20.278 -5.637 1.00 14.49 76 ASP A N 1
ATOM 571 C CA . ASP A 1 96 ? -2.105 -19.961 -4.768 1.00 14.36 76 ASP A CA 1
ATOM 572 C C . ASP A 1 96 ? -3.345 -19.418 -5.497 1.00 15.21 76 ASP A C 1
ATOM 573 O O . ASP A 1 96 ? -4.372 -19.172 -4.862 1.00 16.71 76 ASP A O 1
ATOM 578 N N . GLY A 1 97 ? -3.262 -19.222 -6.811 1.00 12.84 77 GLY A N 1
ATOM 579 C CA . GLY A 1 97 ? -4.416 -18.802 -7.588 1.00 16.03 77 GLY A CA 1
ATOM 580 C C . GLY A 1 97 ? -4.820 -17.350 -7.380 1.00 14.34 77 GLY A C 1
ATOM 581 O O . GLY A 1 97 ? -5.911 -16.935 -7.777 1.00 15.98 77 GLY A O 1
ATOM 582 N N . LEU A 1 98 ? -3.952 -16.561 -6.757 1.00 12.61 78 LEU A N 1
ATOM 583 C CA . LEU A 1 98 ? -4.282 -15.162 -6.502 1.00 11.86 78 LEU A CA 1
ATOM 584 C C . LEU A 1 98 ? -4.035 -14.301 -7.734 1.00 10.68 78 LEU A C 1
ATOM 585 O O . LEU A 1 98 ? -2.968 -14.374 -8.344 1.00 12.32 78 LEU A O 1
ATOM 590 N N . SER A 1 99 ? -5.028 -13.494 -8.089 1.00 10.88 79 SER A N 1
ATOM 591 C CA . SER A 1 99 ? -4.964 -12.618 -9.252 1.00 11.22 79 SER A CA 1
ATOM 592 C C . SER A 1 99 ? -5.553 -11.252 -8.959 1.00 11.01 79 SER A C 1
ATOM 593 O O . SER A 1 99 ? -6.652 -11.158 -8.374 1.00 11.40 79 SER A O 1
ATOM 596 N N . LEU A 1 100 ? -4.874 -10.195 -9.390 1.00 9.65 80 LEU A N 1
ATOM 597 C CA . LEU A 1 100 ? -5.375 -8.838 -9.203 1.00 11.39 80 LEU A CA 1
ATOM 598 C C . LEU A 1 100 ? -6.586 -8.525 -10.089 1.00 10.85 80 LEU A C 1
ATOM 599 O O . LEU A 1 100 ? -7.220 -7.478 -9.925 1.00 12.78 80 LEU A O 1
ATOM 604 N N . THR A 1 101 ? -6.877 -9.393 -11.049 1.00 10.76 81 THR A N 1
ATOM 605 C CA . THR A 1 101 ? -8.050 -9.195 -11.896 1.00 11.64 81 THR A CA 1
ATOM 606 C C . THR A 1 101 ? -9.044 -10.338 -11.770 1.00 12.38 81 THR A C 1
ATOM 607 O O . THR A 1 101 ? -9.926 -10.479 -12.618 1.00 12.77 81 THR A O 1
ATOM 611 N N . HIS A 1 102 ? -8.925 -11.143 -10.722 1.00 13.37 82 HIS A N 1
ATOM 612 C CA . HIS A 1 102 ? -9.773 -12.325 -10.579 1.00 13.69 82 HIS A CA 1
ATOM 613 C C . HIS A 1 102 ? -11.242 -11.933 -10.659 1.00 13.11 82 HIS A C 1
ATOM 614 O O . HIS A 1 102 ? -11.640 -10.934 -10.081 1.00 13.49 82 HIS A O 1
ATOM 621 N N . PRO A 1 103 ? -12.068 -12.725 -11.364 1.00 14.00 83 PRO A N 1
ATOM 622 C CA . PRO A 1 103 ? -13.493 -12.369 -11.401 1.00 13.56 83 PRO A CA 1
ATOM 623 C C . PRO A 1 103 ? -14.166 -12.402 -10.026 1.00 12.87 83 PRO A C 1
ATOM 624 O O . PRO A 1 103 ? -15.127 -11.668 -9.804 1.00 14.00 83 PRO A O 1
ATOM 628 N N . ASN A 1 104 ? -13.649 -13.209 -9.111 1.00 12.83 84 ASN A N 1
ATOM 629 C CA . ASN A 1 104 ? -14.143 -13.245 -7.742 1.00 13.08 84 ASN A CA 1
ATOM 630 C C . ASN A 1 104 ? -13.472 -12.132 -6.935 1.00 14.15 84 ASN A C 1
ATOM 631 O O . ASN A 1 104 ? -12.261 -12.187 -6.685 1.00 13.37 84 ASN A O 1
ATOM 636 N N . ASP A 1 105 ? -14.242 -11.123 -6.528 1.00 12.58 85 ASP A N 1
ATOM 637 C CA . ASP A 1 105 ? -13.679 -9.970 -5.830 1.00 17.69 85 ASP A CA 1
ATOM 638 C C . ASP A 1 105 ? -13.003 -10.348 -4.508 1.00 15.12 85 ASP A C 1
ATOM 639 O O . ASP A 1 105 ? -12.077 -9.657 -4.055 1.00 14.38 85 ASP A O 1
ATOM 644 N N . GLU A 1 106 ? -13.435 -11.442 -3.894 1.00 14.14 86 GLU A N 1
ATOM 645 C CA . GLU A 1 106 ? -12.786 -11.949 -2.693 1.00 14.93 86 GLU A CA 1
ATOM 646 C C . GLU A 1 106 ? -11.334 -12.348 -2.977 1.00 13.36 86 GLU A C 1
ATOM 647 O O . GLU A 1 106 ? -10.426 -12.081 -2.177 1.00 14.56 86 GLU A O 1
ATOM 653 N N . ILE A 1 107 ? -11.112 -12.987 -4.116 1.00 14.00 87 ILE A N 1
ATOM 654 C CA . ILE A 1 107 ? -9.759 -13.378 -4.486 1.00 16.07 87 ILE A CA 1
ATOM 655 C C . ILE A 1 107 ? -8.954 -12.150 -4.913 1.00 14.80 87 ILE A C 1
ATOM 656 O O . ILE A 1 107 ? -7.758 -12.070 -4.593 1.00 13.48 87 ILE A O 1
ATOM 661 N N . ARG A 1 108 ? -9.577 -11.179 -5.576 1.00 12.07 88 ARG A N 1
ATOM 662 C CA . ARG A 1 108 ? -8.898 -9.933 -5.903 1.00 13.25 88 ARG A CA 1
ATOM 663 C C . ARG A 1 108 ? -8.396 -9.266 -4.635 1.00 13.23 88 ARG A C 1
ATOM 664 O O . ARG A 1 108 ? -7.252 -8.804 -4.586 1.00 13.11 88 ARG A O 1
ATOM 672 N N . LYS A 1 109 ? -9.236 -9.220 -3.599 1.00 11.67 89 LYS A N 1
ATOM 673 C CA . LYS A 1 109 ? -8.829 -8.615 -2.340 1.00 12.81 89 LYS A CA 1
ATOM 674 C C . LYS A 1 109 ? -7.684 -9.386 -1.688 1.00 11.53 89 LYS A C 1
ATOM 675 O O . LYS A 1 109 ? -6.738 -8.777 -1.181 1.00 11.67 89 LYS A O 1
ATOM 681 N N . LYS A 1 110 ? -7.743 -10.709 -1.695 1.00 11.81 90 LYS A N 1
ATOM 682 C CA . LYS A 1 110 ? -6.644 -11.508 -1.161 1.00 12.64 90 LYS A CA 1
ATOM 683 C C . LYS A 1 110 ? -5.356 -11.311 -1.963 1.00 11.46 90 LYS A C 1
ATOM 684 O O . LYS A 1 110 ? -4.263 -11.320 -1.385 1.00 11.34 90 LYS A O 1
ATOM 690 N N . ALA A 1 111 ? -5.465 -11.104 -3.272 1.00 11.61 91 ALA A N 1
ATOM 691 C CA . ALA A 1 111 ? -4.283 -10.861 -4.104 1.00 11.18 91 ALA A CA 1
ATOM 692 C C . ALA A 1 111 ? -3.644 -9.528 -3.725 1.00 10.64 91 ALA A C 1
ATOM 693 O O . ALA A 1 111 ? -2.418 -9.420 -3.583 1.00 10.41 91 ALA A O 1
ATOM 695 N N . ILE A 1 112 ? -4.474 -8.508 -3.550 1.00 9.62 92 ILE A N 1
ATOM 696 C CA . ILE A 1 112 ? -3.979 -7.209 -3.111 1.00 11.23 92 ILE A CA 1
ATOM 697 C C . ILE A 1 112 ? -3.295 -7.338 -1.744 1.00 10.69 92 ILE A C 1
ATOM 698 O O . ILE A 1 112 ? -2.186 -6.820 -1.539 1.00 11.07 92 ILE A O 1
ATOM 703 N N . GLU A 1 113 ? -3.919 -8.066 -0.827 1.00 10.01 93 GLU A N 1
ATOM 704 C CA . GLU A 1 113 ? -3.336 -8.240 0.498 1.00 11.22 93 GLU A CA 1
ATOM 705 C C . GLU A 1 113 ? -2.000 -8.980 0.447 1.00 10.72 93 GLU A C 1
ATOM 706 O O . GLU A 1 113 ? -1.064 -8.620 1.175 1.00 10.57 93 GLU A O 1
ATOM 712 N N . ARG A 1 114 ? -1.890 -9.970 -0.430 1.00 10.29 94 ARG A N 1
ATOM 713 C CA . ARG A 1 114 ? -0.632 -10.686 -0.610 1.00 11.23 94 ARG A CA 1
ATOM 714 C C . ARG A 1 114 ? 0.448 -9.741 -1.129 1.00 10.21 94 ARG A C 1
ATOM 715 O O . ARG A 1 114 ? 1.560 -9.688 -0.584 1.00 10.46 94 ARG A O 1
ATOM 723 N N . VAL A 1 115 ? 0.128 -8.957 -2.151 1.00 9.47 95 VAL A N 1
ATOM 724 C CA . VAL A 1 115 ? 1.125 -8.089 -2.755 1.00 10.27 95 VAL A CA 1
ATOM 725 C C . VAL A 1 115 ? 1.515 -6.999 -1.749 1.00 9.32 95 VAL A C 1
ATOM 726 O O . VAL A 1 115 ? 2.680 -6.593 -1.704 1.00 10.25 95 VAL A O 1
ATOM 730 N N . VAL A 1 116 ? 0.593 -6.563 -0.888 1.00 9.58 96 VAL A N 1
ATOM 731 C CA . VAL A 1 116 ? 0.990 -5.631 0.166 1.00 10.81 96 VAL A CA 1
ATOM 732 C C . VAL A 1 116 ? 2.083 -6.261 1.026 1.00 9.80 96 VAL A C 1
ATOM 733 O O . VAL A 1 116 ? 3.049 -5.583 1.400 1.00 10.47 96 VAL A O 1
ATOM 737 N N . LYS A 1 117 ? 1.978 -7.550 1.329 1.00 10.38 97 LYS A N 1
ATOM 738 C CA . LYS A 1 117 ? 3.045 -8.194 2.102 1.00 11.88 97 LYS A CA 1
ATOM 739 C C . LYS A 1 117 ? 4.383 -8.190 1.343 1.00 11.57 97 LYS A C 1
ATOM 740 O O . LYS A 1 117 ? 5.453 -7.963 1.934 1.00 11.19 97 LYS A O 1
ATOM 746 N N . HIS A 1 118 ? 4.356 -8.419 0.038 1.00 10.48 98 HIS A N 1
ATOM 747 C CA . HIS A 1 118 ? 5.584 -8.248 -0.742 1.00 11.50 98 HIS A CA 1
ATOM 748 C C . HIS A 1 118 ? 6.148 -6.829 -0.630 1.00 10.30 98 HIS A C 1
ATOM 749 O O . HIS A 1 118 ? 7.369 -6.674 -0.564 1.00 10.94 98 HIS A O 1
ATOM 756 N N . THR A 1 119 ? 5.292 -5.807 -0.586 1.00 10.28 99 THR A N 1
ATOM 757 C CA . THR A 1 119 ? 5.797 -4.439 -0.505 1.00 10.62 99 THR A CA 1
ATOM 758 C C . THR A 1 119 ? 6.415 -4.166 0.866 1.00 10.47 99 THR A C 1
ATOM 759 O O . THR A 1 119 ? 7.314 -3.337 0.979 1.00 11.45 99 THR A O 1
ATOM 763 N N . GLU A 1 120 ? 5.955 -4.866 1.899 1.00 10.36 100 GLU A N 1
ATOM 764 C CA . GLU A 1 120 ? 6.537 -4.686 3.228 1.00 11.90 100 GLU A CA 1
ATOM 765 C C . GLU A 1 120 ? 7.976 -5.207 3.222 1.00 12.16 100 GLU A C 1
ATOM 766 O O . GLU A 1 120 ? 8.883 -4.556 3.758 1.00 13.86 100 GLU A O 1
ATOM 772 N N . VAL A 1 121 ? 8.199 -6.357 2.593 1.00 11.95 101 VAL A N 1
ATOM 773 C CA . VAL A 1 121 ? 9.552 -6.871 2.411 1.00 13.86 101 VAL A CA 1
ATOM 774 C C . VAL A 1 121 ? 10.386 -5.939 1.538 1.00 14.11 101 VAL A C 1
ATOM 775 O O . VAL A 1 121 ? 11.544 -5.635 1.862 1.00 13.95 101 VAL A O 1
ATOM 779 N N . ALA A 1 122 ? 9.812 -5.477 0.431 1.00 12.45 102 ALA A N 1
ATOM 780 C CA . ALA A 1 122 ? 10.549 -4.634 -0.503 1.00 13.42 102 ALA A CA 1
ATOM 781 C C . ALA A 1 122 ? 11.059 -3.378 0.177 1.00 13.55 102 ALA A C 1
ATOM 782 O O . ALA A 1 122 ? 12.144 -2.894 -0.147 1.00 14.31 102 ALA A O 1
ATOM 784 N N . GLY A 1 123 ? 10.284 -2.861 1.123 1.00 13.67 103 GLY A N 1
ATOM 785 C CA . GLY A 1 123 ? 10.656 -1.676 1.874 1.00 16.66 103 GLY A CA 1
ATOM 786 C C . GLY A 1 123 ? 11.895 -1.875 2.727 1.00 17.14 103 GLY A C 1
ATOM 787 O O . GLY A 1 123 ? 12.633 -0.922 2.965 1.00 19.54 103 GLY A O 1
ATOM 788 N N . MET A 1 124 ? 12.130 -3.101 3.185 1.00 14.32 104 MET A N 1
ATOM 789 C CA . MET A 1 124 ? 13.330 -3.405 3.962 1.00 15.34 104 MET A CA 1
ATOM 790 C C . MET A 1 124 ? 14.587 -3.337 3.117 1.00 16.72 104 MET A C 1
ATOM 791 O O . MET A 1 124 ? 15.679 -3.071 3.628 1.00 19.64 104 MET A O 1
ATOM 796 N N . PHE A 1 125 ? 14.429 -3.595 1.823 1.00 14.65 105 PHE A N 1
ATOM 797 C CA . PHE A 1 125 ? 15.561 -3.746 0.912 1.00 13.78 105 PHE A CA 1
ATOM 798 C C . PHE A 1 125 ? 15.660 -2.663 -0.139 1.00 14.82 105 PHE A C 1
ATOM 799 O O . PHE A 1 125 ? 16.635 -2.623 -0.892 1.00 17.30 105 PHE A O 1
ATOM 807 N N . GLY A 1 126 ? 14.669 -1.782 -0.203 1.00 13.85 106 GLY A N 1
ATOM 808 C CA . GLY A 1 126 ? 14.618 -0.811 -1.275 1.00 16.31 106 GLY A CA 1
ATOM 809 C C . GLY A 1 126 ? 14.443 -1.479 -2.634 1.00 16.11 106 GLY A C 1
ATOM 810 O O . GLY A 1 126 ? 14.974 -1.007 -3.642 1.00 18.31 106 GLY A O 1
ATOM 811 N N . ALA A 1 127 ? 13.675 -2.567 -2.662 1.00 12.02 107 ALA A N 1
ATOM 812 C CA . ALA A 1 127 ? 13.496 -3.389 -3.861 1.00 11.54 107 ALA A CA 1
ATOM 813 C C . ALA A 1 127 ? 12.233 -3.033 -4.627 1.00 11.02 107 ALA A C 1
ATOM 814 O O . ALA A 1 127 ? 11.253 -2.601 -4.032 1.00 12.04 107 ALA A O 1
ATOM 816 N N . LEU A 1 128 ? 12.260 -3.240 -5.939 1.00 10.25 108 LEU A N 1
ATOM 817 C CA . LEU A 1 128 ? 11.066 -3.143 -6.764 1.00 10.35 108 LEU A CA 1
ATOM 818 C C . LEU A 1 128 ? 10.174 -4.356 -6.558 1.00 11.17 108 LEU A C 1
ATOM 819 O O . LEU A 1 128 ? 10.670 -5.452 -6.299 1.00 12.10 108 LEU A O 1
ATOM 824 N N . VAL A 1 129 ? 8.865 -4.164 -6.670 1.00 9.74 109 VAL A N 1
ATOM 825 C CA . VAL A 1 129 ? 7.928 -5.272 -6.626 1.00 10.40 109 VAL A CA 1
ATOM 826 C C . VAL A 1 129 ? 7.421 -5.551 -8.032 1.00 9.17 109 VAL A C 1
ATOM 827 O O . VAL A 1 129 ? 6.868 -4.649 -8.690 1.00 9.30 109 VAL A O 1
ATOM 831 N N . ILE A 1 130 ? 7.602 -6.780 -8.505 1.00 9.28 110 ILE A N 1
ATOM 832 C CA . ILE A 1 130 ? 7.250 -7.113 -9.880 1.00 9.15 110 ILE A CA 1
ATOM 833 C C . ILE A 1 130 ? 5.813 -7.588 -9.980 1.00 9.24 110 ILE A C 1
ATOM 834 O O . ILE A 1 130 ? 5.404 -8.496 -9.252 1.00 10.63 110 ILE A O 1
ATOM 839 N N . ILE A 1 131 ? 5.076 -6.962 -10.888 1.00 9.23 111 ILE A N 1
ATOM 840 C CA . ILE A 1 131 ? 3.725 -7.377 -11.229 1.00 9.64 111 ILE A CA 1
ATOM 841 C C . ILE A 1 131 ? 3.792 -8.165 -12.545 1.00 8.86 111 ILE A C 1
ATOM 842 O O . ILE A 1 131 ? 3.812 -7.586 -13.637 1.00 9.97 111 ILE A O 1
ATOM 847 N N . GLY A 1 132 ? 3.891 -9.483 -12.411 1.00 8.99 112 GLY A N 1
ATOM 848 C CA . GLY A 1 132 ? 3.930 -10.406 -13.530 1.00 9.74 112 GLY A CA 1
ATOM 849 C C . GLY A 1 132 ? 2.617 -11.160 -13.579 1.00 9.94 112 GLY A C 1
ATOM 850 O O . GLY A 1 132 ? 1.548 -10.541 -13.669 1.00 9.74 112 GLY A O 1
ATOM 851 N N . LEU A 1 133 ? 2.684 -12.487 -13.463 1.00 9.65 113 LEU A N 1
ATOM 852 C CA . LEU A 1 133 ? 1.484 -13.316 -13.552 1.00 9.56 113 LEU A CA 1
ATOM 853 C C . LEU A 1 133 ? 0.450 -13.023 -12.462 1.00 9.38 113 LEU A C 1
ATOM 854 O O . LEU A 1 133 ? -0.726 -13.370 -12.623 1.00 10.03 113 LEU A O 1
ATOM 859 N N . VAL A 1 134 ? 0.837 -12.377 -11.374 1.00 9.30 114 VAL A N 1
ATOM 860 C CA . VAL A 1 134 ? -0.129 -12.066 -10.329 1.00 9.12 114 VAL A CA 1
ATOM 861 C C . VAL A 1 134 ? -1.231 -11.120 -10.844 1.00 9.88 114 VAL A C 1
ATOM 862 O O . VAL A 1 134 ? -2.269 -10.983 -10.197 1.00 10.74 114 VAL A O 1
ATOM 866 N N . ARG A 1 135 ? -1.035 -10.468 -11.990 1.00 9.70 115 ARG A N 1
ATOM 867 C CA . ARG A 1 135 ? -2.105 -9.627 -12.527 1.00 10.99 115 ARG A CA 1
ATOM 868 C C . ARG A 1 135 ? -3.284 -10.450 -13.043 1.00 13.07 115 ARG A C 1
ATOM 869 O O . ARG A 1 135 ? -4.377 -9.907 -13.168 1.00 13.10 115 ARG A O 1
ATOM 877 N N . GLY A 1 136 ? -3.061 -11.724 -13.366 1.00 10.46 116 GLY A N 1
ATOM 878 C CA . GLY A 1 136 ? -4.117 -12.592 -13.881 1.00 12.36 116 GLY A CA 1
ATOM 879 C C . GLY A 1 136 ? -4.383 -12.447 -15.371 1.00 12.69 116 GLY A C 1
ATOM 880 O O . GLY A 1 136 ? -3.874 -11.545 -16.031 1.00 13.66 116 GLY A O 1
ATOM 881 N N . ARG A 1 137 ? -5.245 -13.319 -15.884 1.00 12.43 117 ARG A N 1
ATOM 882 C CA . ARG A 1 137 ? -5.533 -13.423 -17.311 1.00 11.82 117 ARG A CA 1
ATOM 883 C C . ARG A 1 137 ? -6.954 -12.942 -17.621 1.00 13.21 117 ARG A C 1
ATOM 884 O O . ARG A 1 137 ? -7.744 -12.663 -16.712 1.00 13.42 117 ARG A O 1
ATOM 892 N N . ARG A 1 138 ? -7.283 -12.862 -18.907 1.00 12.75 118 ARG A N 1
ATOM 893 C CA . ARG A 1 138 ? -8.607 -12.387 -19.313 1.00 13.43 118 ARG A CA 1
ATOM 894 C C . ARG A 1 138 ? -9.730 -13.324 -18.894 1.00 13.73 118 ARG A C 1
ATOM 895 O O . ARG A 1 138 ? -10.835 -12.854 -18.633 1.00 15.23 118 ARG A O 1
ATOM 903 N N . GLU A 1 139 ? -9.460 -14.626 -18.834 1.00 14.22 119 GLU A N 1
ATOM 904 C CA . GLU A 1 139 ? -10.461 -15.618 -18.421 1.00 17.02 119 GLU A CA 1
ATOM 905 C C . GLU A 1 139 ? -11.810 -15.426 -19.134 1.00 17.34 119 GLU A C 1
ATOM 906 O O . GLU A 1 139 ? -12.869 -15.376 -18.494 1.00 18.83 119 GLU A O 1
ATOM 912 N N . GLY A 1 140 ? -11.757 -15.294 -20.457 1.00 17.55 120 GLY A N 1
ATOM 913 C CA . GLY A 1 140 ? -12.966 -15.228 -21.261 1.00 17.88 120 GLY A CA 1
ATOM 914 C C . GLY A 1 140 ? -13.593 -13.852 -21.351 1.00 20.09 120 GLY A C 1
ATOM 915 O O . GLY A 1 140 ? -14.612 -13.668 -22.014 1.00 20.48 120 GLY A O 1
ATOM 916 N N . ARG A 1 141 ? -12.992 -12.872 -20.691 1.00 15.74 121 ARG A N 1
ATOM 917 C CA . ARG A 1 141 ? -13.532 -11.521 -20.670 1.00 15.06 121 ARG A CA 1
ATOM 918 C C . ARG A 1 141 ? -12.909 -10.627 -21.736 1.00 13.89 121 ARG A C 1
ATOM 919 O O . ARG A 1 141 ? -11.911 -10.994 -22.358 1.00 13.75 121 ARG A O 1
ATOM 927 N N . SER A 1 142 ? -13.504 -9.457 -21.952 1.00 13.58 122 SER A N 1
ATOM 928 C CA . SER A 1 142 ? -12.907 -8.442 -22.804 1.00 14.52 122 SER A CA 1
ATOM 929 C C . SER A 1 142 ? -11.566 -7.989 -22.229 1.00 16.27 122 SER A C 1
ATOM 930 O O . SER A 1 142 ? -11.350 -7.979 -21.005 1.00 14.66 122 SER A O 1
ATOM 933 N N . TYR A 1 143 ? -10.660 -7.608 -23.116 1.00 14.63 123 TYR A N 1
ATOM 934 C CA . TYR A 1 143 ? -9.430 -6.965 -22.683 1.00 15.13 123 TYR A CA 1
ATOM 935 C C . TYR A 1 143 ? -9.772 -5.719 -21.862 1.00 14.11 123 TYR A C 1
ATOM 936 O O . TYR A 1 143 ? -9.158 -5.466 -20.817 1.00 15.38 123 TYR A O 1
ATOM 945 N N . GLU A 1 144 ? -10.773 -4.965 -22.307 1.00 16.05 124 GLU A N 1
ATOM 946 C CA . GLU A 1 144 ? -11.166 -3.725 -21.643 1.00 16.19 124 GLU A CA 1
ATOM 947 C C . GLU A 1 144 ? -11.568 -3.926 -20.178 1.00 15.27 124 GLU A C 1
ATOM 948 O O . GLU A 1 144 ? -11.164 -3.148 -19.303 1.00 14.72 124 GLU A O 1
ATOM 954 N N . GLU A 1 145 ? -12.365 -4.953 -19.893 1.00 13.63 125 GLU A N 1
ATOM 955 C CA . GLU A 1 145 ? -12.752 -5.187 -18.503 1.00 14.73 125 GLU A CA 1
ATOM 956 C C . GLU A 1 145 ? -11.549 -5.614 -17.676 1.00 13.53 125 GLU A C 1
ATOM 957 O O . GLU A 1 145 ? -11.367 -5.167 -16.541 1.00 14.39 125 GLU A O 1
ATOM 963 N N . THR A 1 146 ? -10.741 -6.494 -18.246 1.00 12.96 126 THR A N 1
ATOM 964 C CA . THR A 1 146 ? -9.569 -7.000 -17.537 1.00 12.91 126 THR A CA 1
ATOM 965 C C . THR A 1 146 ? -8.657 -5.832 -17.189 1.00 13.23 126 THR A C 1
ATOM 966 O O . THR A 1 146 ? -8.186 -5.711 -16.053 1.00 13.45 126 THR A O 1
ATOM 970 N N . GLU A 1 147 ? -8.451 -4.941 -18.147 1.00 12.66 127 GLU A N 1
ATOM 971 C CA . GLU A 1 147 ? -7.613 -3.773 -17.930 1.00 13.22 127 GLU A CA 1
ATOM 972 C C . GLU A 1 147 ? -8.182 -2.852 -16.857 1.00 14.04 127 GLU A C 1
ATOM 973 O O . GLU A 1 147 ? -7.446 -2.369 -16.001 1.00 14.24 127 GLU A O 1
ATOM 979 N N . GLU A 1 148 ? -9.487 -2.598 -16.913 1.00 13.35 128 GLU A N 1
ATOM 980 C CA . GLU A 1 148 ? -10.146 -1.768 -15.910 1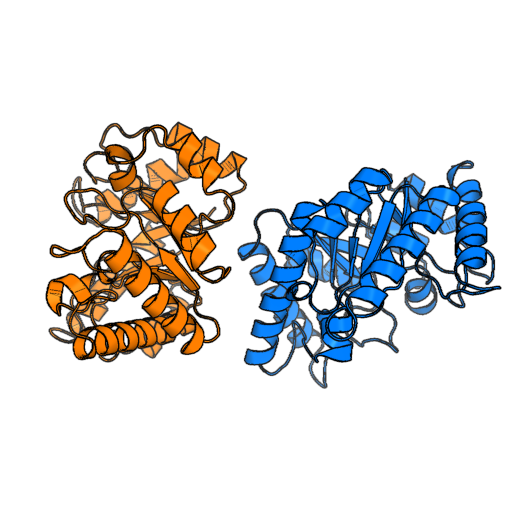.00 14.37 128 GLU A CA 1
ATOM 981 C C . GLU A 1 148 ? -9.977 -2.321 -14.494 1.00 12.95 128 GLU A C 1
ATOM 982 O O . GLU A 1 148 ? -9.683 -1.575 -13.555 1.00 13.77 128 GLU A O 1
ATOM 988 N N . LEU A 1 149 ? -10.190 -3.618 -14.333 1.00 13.07 129 LEU A N 1
ATOM 989 C CA . LEU A 1 149 ? -10.003 -4.270 -13.038 1.00 13.35 129 LEU A CA 1
ATOM 990 C C . LEU A 1 149 ? -8.563 -4.155 -12.567 1.00 12.85 129 LEU A C 1
ATOM 991 O O . LEU A 1 149 ? -8.310 -3.899 -11.394 1.00 13.30 129 LEU A O 1
ATOM 996 N N . PHE A 1 150 ? -7.625 -4.314 -13.491 1.00 11.91 130 PHE A N 1
ATOM 997 C CA . PHE A 1 150 ? -6.225 -4.252 -13.134 1.00 10.61 130 PHE A CA 1
ATOM 998 C C . PHE A 1 150 ? -5.850 -2.855 -12.662 1.00 12.66 130 PHE A C 1
ATOM 999 O O . PHE A 1 150 ? -5.146 -2.690 -11.657 1.00 12.73 130 PHE A O 1
ATOM 1007 N N . ILE A 1 151 ? -6.310 -1.843 -13.386 1.00 12.49 131 ILE A N 1
ATOM 1008 C CA . ILE A 1 151 ? -6.004 -0.467 -13.016 1.00 13.40 131 ILE A CA 1
ATOM 1009 C C . ILE A 1 151 ? -6.584 -0.135 -11.648 1.00 12.91 131 ILE A C 1
ATOM 1010 O O . ILE A 1 151 ? -5.922 0.520 -10.839 1.00 13.38 131 ILE A O 1
ATOM 1015 N N . GLU A 1 152 ? -7.803 -0.588 -11.381 1.00 12.55 132 GLU A N 1
ATOM 1016 C CA . GLU A 1 152 ? -8.375 -0.396 -10.060 1.00 12.91 132 GLU A CA 1
ATOM 1017 C C . GLU A 1 152 ? -7.536 -1.066 -8.973 1.00 12.49 132 GLU A C 1
ATOM 1018 O O . GLU A 1 152 ? -7.292 -0.465 -7.923 1.00 13.42 132 GLU A O 1
ATOM 1024 N N . SER A 1 153 ? -7.103 -2.302 -9.199 1.00 12.71 133 SER A N 1
ATOM 1025 C CA . SER A 1 153 ? -6.253 -2.976 -8.218 1.00 12.12 133 SER A CA 1
ATOM 1026 C C . SER A 1 153 ? -4.930 -2.255 -8.000 1.00 12.00 133 SER A C 1
ATOM 1027 O O . SER A 1 153 ? -4.468 -2.139 -6.858 1.00 11.57 133 SER A O 1
ATOM 1030 N N . MET A 1 154 ? -4.319 -1.773 -9.075 1.00 11.13 134 MET A N 1
ATOM 1031 C CA . MET A 1 154 ? -3.058 -1.044 -8.950 1.00 11.79 134 MET A CA 1
ATOM 1032 C C . MET A 1 154 ? -3.262 0.277 -8.214 1.00 12.18 134 MET A C 1
ATOM 1033 O O . MET A 1 154 ? -2.428 0.670 -7.400 1.00 12.22 134 MET A O 1
ATOM 1038 N N . LYS A 1 155 ? -4.363 0.972 -8.494 1.00 12.54 135 LYS A N 1
ATOM 1039 C CA . LYS A 1 155 ? -4.630 2.200 -7.755 1.00 14.74 135 LYS A CA 1
ATOM 1040 C C . LYS A 1 155 ? -4.854 1.903 -6.269 1.00 13.13 135 LYS A C 1
ATOM 1041 O O . LYS A 1 155 ? -4.397 2.663 -5.413 1.00 13.53 135 LYS A O 1
ATOM 1047 N N . ARG A 1 156 ? -5.511 0.793 -5.949 1.00 13.33 136 ARG A N 1
ATOM 1048 C CA . ARG A 1 156 ? -5.640 0.388 -4.550 0.98 14.14 136 ARG A CA 1
ATOM 1049 C C . ARG A 1 156 ? -4.271 0.120 -3.922 1.00 13.78 136 ARG A C 1
ATOM 1050 O O . ARG A 1 156 ? -4.005 0.557 -2.803 1.00 12.46 136 ARG A O 1
ATOM 1058 N N . LEU A 1 157 ? -3.403 -0.590 -4.637 1.00 11.64 137 LEU A N 1
ATOM 1059 C CA . LEU A 1 157 ? -2.059 -0.844 -4.133 1.00 11.84 137 LEU A CA 1
ATOM 1060 C C . LEU A 1 157 ? -1.297 0.455 -3.872 1.00 11.05 137 LEU A C 1
ATOM 1061 O O . LEU A 1 157 ? -0.578 0.560 -2.870 1.00 11.82 137 LEU A O 1
ATOM 1066 N N . LEU A 1 158 ? -1.468 1.453 -4.734 1.00 11.37 138 LEU A N 1
ATOM 1067 C CA . LEU A 1 158 ? -0.801 2.730 -4.526 1.00 11.20 138 LEU A CA 1
ATOM 1068 C C . LEU A 1 158 ? -1.395 3.470 -3.326 1.00 12.02 138 LEU A C 1
ATOM 1069 O O . LEU A 1 158 ? -0.672 4.155 -2.609 1.00 14.13 138 LEU A O 1
ATOM 1074 N N . GLU A 1 159 ? -2.697 3.333 -3.107 1.00 11.75 139 GLU A N 1
ATOM 1075 C CA . GLU A 1 159 ? -3.328 3.951 -1.938 1.00 12.38 139 GLU A CA 1
ATOM 1076 C C . GLU A 1 159 ? -2.916 3.264 -0.633 1.00 12.78 139 GLU A C 1
ATOM 1077 O O . GLU A 1 159 ? -2.892 3.898 0.430 1.00 13.07 139 GLU A O 1
ATOM 1083 N N . LEU A 1 160 ? -2.582 1.979 -0.714 1.00 11.88 140 LEU A N 1
ATOM 1084 C CA . LEU A 1 160 ? -2.229 1.175 0.456 1.00 12.91 140 LEU A CA 1
ATOM 1085 C C . LEU A 1 160 ? -0.767 1.281 0.855 1.00 13.21 140 LEU A C 1
ATOM 1086 O O . LEU A 1 160 ? -0.389 0.849 1.944 1.00 13.63 140 LEU A O 1
ATOM 1091 N N . THR A 1 161 ? 0.057 1.827 -0.030 1.00 11.81 141 THR A N 1
ATOM 1092 C CA . THR A 1 161 ? 1.494 1.890 0.186 1.00 12.72 141 THR A CA 1
ATOM 1093 C C . THR A 1 161 ? 2.026 3.306 0.014 1.00 11.23 141 THR A C 1
ATOM 1094 O O . THR A 1 161 ? 1.542 4.063 -0.829 1.00 13.63 141 THR A O 1
ATOM 1098 N N . GLU A 1 162 ? 3.001 3.679 0.837 1.00 12.18 142 GLU A N 1
ATOM 1099 C CA . GLU A 1 162 ? 3.569 5.016 0.764 1.00 13.18 142 GLU A CA 1
ATOM 1100 C C . GLU A 1 162 ? 4.869 5.065 -0.029 1.00 12.95 142 GLU A C 1
ATOM 1101 O O . GLU A 1 162 ? 5.181 6.096 -0.609 1.00 15.13 142 GLU A O 1
ATOM 1107 N N . HIS A 1 163 ? 5.608 3.962 -0.060 1.00 12.92 143 HIS A N 1
ATOM 1108 C CA . HIS A 1 163 ? 6.953 3.984 -0.647 1.00 14.18 143 HIS A CA 1
ATOM 1109 C C . HIS A 1 163 ? 7.184 2.971 -1.770 1.00 14.33 143 HIS A C 1
ATOM 1110 O O . HIS A 1 163 ? 8.118 3.118 -2.561 1.00 16.25 143 HIS A O 1
ATOM 1117 N N . ALA A 1 164 ? 6.326 1.966 -1.856 1.00 11.88 144 ALA A N 1
ATOM 1118 C CA . ALA A 1 164 ? 6.523 0.857 -2.782 1.00 12.98 144 ALA A CA 1
ATOM 1119 C C . ALA A 1 164 ? 6.547 1.325 -4.226 1.00 12.12 144 ALA A C 1
ATOM 1120 O O . ALA A 1 164 ? 5.759 2.178 -4.620 1.00 11.67 144 ALA A O 1
ATOM 1122 N N . LYS A 1 165 ? 7.465 0.762 -5.003 1.00 11.60 145 LYS A N 1
ATOM 1123 C CA . LYS A 1 165 ? 7.503 0.954 -6.447 1.00 11.16 145 LYS A CA 1
ATOM 1124 C C . LYS A 1 165 ? 7.289 -0.385 -7.133 1.00 11.14 145 LYS A C 1
ATOM 1125 O O . LYS A 1 165 ? 7.859 -1.404 -6.724 1.00 11.99 145 LYS A O 1
ATOM 1131 N N . PHE A 1 166 ? 6.452 -0.362 -8.164 1.00 10.49 146 PHE A N 1
ATOM 1132 C CA . PHE A 1 166 ? 6.011 -1.550 -8.872 1.00 10.97 146 PHE A CA 1
ATOM 1133 C C . PHE A 1 166 ? 6.493 -1.527 -10.300 1.00 9.99 146 PHE A C 1
ATOM 1134 O O . PHE A 1 166 ? 6.568 -0.440 -10.900 1.00 11.93 146 PHE A O 1
ATOM 1142 N N . VAL A 1 167 ? 6.774 -2.688 -10.877 1.00 9.56 147 VAL A N 1
ATOM 1143 C CA . VAL A 1 167 ? 7.064 -2.745 -12.303 1.00 10.83 147 VAL A CA 1
ATOM 1144 C C . VAL A 1 167 ? 6.200 -3.808 -12.948 1.00 10.42 147 VAL A C 1
ATOM 1145 O O . VAL A 1 167 ? 6.086 -4.916 -12.431 1.00 10.57 147 VAL A O 1
ATOM 1149 N N . ILE A 1 168 ? 5.580 -3.456 -14.066 1.00 9.34 148 ILE A N 1
ATOM 1150 C CA . ILE A 1 168 ? 4.748 -4.362 -14.829 1.00 9.29 148 ILE A CA 1
ATOM 1151 C C . ILE A 1 168 ? 5.592 -5.053 -15.891 1.00 9.28 148 ILE A C 1
ATOM 1152 O O . ILE A 1 168 ? 6.229 -4.382 -16.702 1.00 9.64 148 ILE A O 1
ATOM 1157 N N . GLU A 1 169 ? 5.604 -6.386 -15.880 1.00 9.16 149 GLU A N 1
ATOM 1158 C CA . GLU A 1 169 ? 6.352 -7.154 -16.862 1.00 8.18 149 GLU A CA 1
ATOM 1159 C C . GLU A 1 169 ? 5.428 -7.710 -17.941 1.00 9.40 149 GLU A C 1
ATOM 1160 O O . GLU A 1 169 ? 4.628 -8.605 -17.652 1.00 9.78 149 GLU A O 1
ATOM 1166 N N . PRO A 1 170 ? 5.539 -7.215 -19.186 1.00 8.59 150 PRO A N 1
ATOM 1167 C CA . PRO A 1 170 ? 4.802 -7.873 -20.277 1.00 9.62 150 PRO A CA 1
ATOM 1168 C C . PRO A 1 170 ? 5.330 -9.294 -20.473 1.00 9.70 150 PRO A C 1
ATOM 1169 O O . PRO A 1 170 ? 6.550 -9.520 -20.405 1.00 10.24 150 PRO A O 1
ATOM 1173 N N . LEU A 1 171 ? 4.423 -10.243 -20.685 1.00 9.56 151 LEU A N 1
ATOM 1174 C CA . LEU A 1 171 ? 4.793 -11.661 -20.806 1.00 10.12 151 LEU A CA 1
ATOM 1175 C C . LEU A 1 171 ? 4.254 -12.200 -22.120 1.00 10.06 151 LEU A C 1
ATOM 1176 O O . LEU A 1 171 ? 3.280 -11.664 -22.659 1.00 10.11 151 LEU A O 1
ATOM 1181 N N . ASN A 1 172 ? 4.853 -13.264 -22.647 1.00 9.20 152 ASN A N 1
ATOM 1182 C CA . ASN A 1 172 ? 4.414 -13.757 -23.946 1.00 9.34 152 ASN A CA 1
ATOM 1183 C C . ASN A 1 172 ? 3.049 -14.460 -23.873 1.00 10.40 152 ASN A C 1
ATOM 1184 O O . ASN A 1 172 ? 2.562 -14.815 -22.796 1.00 10.24 152 ASN A O 1
ATOM 1189 N N . ARG A 1 173 ? 2.467 -14.648 -25.059 1.00 9.35 153 ARG A N 1
ATOM 1190 C CA . ARG A 1 173 ? 1.117 -15.171 -25.266 1.00 9.76 153 ARG A CA 1
ATOM 1191 C C . ARG A 1 173 ? 0.835 -16.516 -24.620 1.00 10.65 153 ARG A C 1
ATOM 1192 O O . ARG A 1 173 ? -0.316 -16.838 -24.346 1.00 11.32 153 ARG A O 1
ATOM 1200 N N . TYR A 1 174 ? 1.860 -17.331 -24.428 1.00 10.37 154 TYR A N 1
ATOM 1201 C CA . TYR A 1 174 ? 1.644 -18.629 -23.815 1.00 11.33 154 TYR A CA 1
ATOM 1202 C C . TYR A 1 174 ? 1.489 -18.535 -22.304 1.00 11.27 154 TYR A C 1
ATOM 1203 O O . TYR A 1 174 ? 0.972 -19.459 -21.669 1.00 13.39 154 TYR A O 1
ATOM 1212 N N . GLU A 1 175 ? 1.984 -17.450 -21.716 1.00 10.52 155 GLU A N 1
ATOM 1213 C CA . GLU A 1 175 ? 1.887 -17.244 -20.272 1.00 11.54 155 GLU A CA 1
ATOM 1214 C C . GLU A 1 175 ? 0.654 -16.449 -19.884 1.00 11.19 155 GLU A C 1
ATOM 1215 O O . GLU A 1 175 ? 0.094 -16.663 -18.808 1.00 12.36 155 GLU A O 1
ATOM 1221 N N . THR A 1 176 ? 0.225 -15.550 -20.759 1.00 10.73 156 THR A N 1
ATOM 1222 C CA . THR A 1 176 ? -0.946 -14.722 -20.484 1.00 11.40 156 THR A CA 1
ATOM 1223 C C . THR A 1 176 ? -1.498 -14.100 -21.756 1.00 11.77 156 THR A C 1
ATOM 1224 O O . THR A 1 176 ? -0.804 -13.973 -22.770 1.00 12.42 156 THR A O 1
ATOM 1228 N N . ASP A 1 177 ? -2.775 -13.744 -21.701 1.00 11.59 157 ASP A N 1
ATOM 1229 C CA . ASP A 1 177 ? -3.414 -12.952 -22.749 1.00 11.89 157 ASP A CA 1
ATOM 1230 C C . ASP A 1 177 ? -3.685 -11.517 -22.279 1.00 12.17 157 ASP A C 1
ATOM 1231 O O . ASP A 1 177 ? -4.447 -10.781 -22.908 1.00 12.93 157 ASP A O 1
ATOM 1236 N N . PHE A 1 178 ? -3.033 -11.107 -21.192 1.00 11.45 158 PHE A N 1
ATOM 1237 C CA . PHE A 1 178 ? -3.220 -9.767 -20.660 1.00 11.73 158 PHE A CA 1
ATOM 1238 C C . PHE A 1 178 ? -1.855 -9.102 -20.420 1.00 11.45 158 PHE A C 1
ATOM 1239 O O . PHE A 1 178 ? -1.085 -9.521 -19.548 1.00 11.64 158 PHE A O 1
ATOM 1247 N N . ILE A 1 179 ? -1.579 -8.061 -21.207 1.00 11.38 159 ILE A N 1
ATOM 1248 C CA . ILE A 1 179 ? -0.306 -7.314 -21.251 1.00 11.38 159 ILE A CA 1
ATOM 1249 C C . ILE A 1 179 ? 0.833 -8.172 -21.819 1.00 10.79 159 ILE A C 1
ATOM 1250 O O . ILE A 1 179 ? 1.606 -8.807 -21.097 1.00 11.34 159 ILE A O 1
ATOM 1255 N N . ASN A 1 180 ? 0.907 -8.186 -23.142 1.00 11.00 160 ASN A N 1
ATOM 1256 C CA . ASN A 1 180 ? 1.898 -8.971 -23.864 1.00 11.78 160 ASN A CA 1
ATOM 1257 C C . ASN A 1 180 ? 3.043 -8.122 -24.386 1.00 12.47 160 ASN A C 1
ATOM 1258 O O . ASN A 1 180 ? 4.137 -8.638 -24.620 1.00 13.12 160 ASN A O 1
ATOM 1263 N N . THR A 1 181 ? 2.803 -6.824 -24.566 1.00 11.46 161 THR A N 1
ATOM 1264 C CA . THR A 1 181 ? 3.800 -5.936 -25.144 1.00 12.38 161 THR A CA 1
ATOM 1265 C C . THR A 1 181 ? 4.097 -4.755 -24.242 1.00 10.51 161 THR A C 1
ATOM 1266 O O . THR A 1 181 ? 3.306 -4.406 -23.354 1.00 11.61 161 THR A O 1
ATOM 1270 N N . ILE A 1 182 ? 5.235 -4.125 -24.504 1.00 12.45 162 ILE A N 1
ATOM 1271 C CA . ILE A 1 182 ? 5.584 -2.874 -23.869 1.00 12.52 162 ILE A CA 1
ATOM 1272 C C . ILE A 1 182 ? 4.484 -1.830 -24.098 1.00 12.78 162 ILE A C 1
ATOM 1273 O O . ILE A 1 182 ? 4.110 -1.120 -23.164 1.00 13.02 162 ILE A O 1
ATOM 1278 N N . ASP A 1 183 ? 3.928 -1.777 -25.306 1.00 12.08 163 ASP A N 1
ATOM 1279 C CA . ASP A 1 183 ? 2.855 -0.820 -25.598 1.00 12.68 163 ASP A CA 1
ATOM 1280 C C . ASP A 1 183 ? 1.630 -1.057 -24.718 1.00 13.97 163 ASP A C 1
ATOM 1281 O O . ASP A 1 183 ? 1.032 -0.101 -24.223 1.00 14.10 163 ASP A O 1
ATOM 1286 N N . ASP A 1 184 ? 1.264 -2.324 -24.517 1.00 12.99 164 ASP A N 1
ATOM 1287 C CA . ASP A 1 184 ? 0.157 -2.663 -23.620 1.00 13.86 164 ASP A CA 1
ATOM 1288 C C . ASP A 1 184 ? 0.403 -2.058 -22.250 1.00 14.10 164 ASP A C 1
ATOM 1289 O O . ASP A 1 184 ? -0.489 -1.470 -21.642 1.00 14.32 164 ASP A O 1
ATOM 1294 N N . ALA A 1 185 ? 1.623 -2.217 -21.751 1.00 11.73 165 ALA A N 1
ATOM 1295 C CA . ALA A 1 185 ? 1.943 -1.720 -20.425 1.00 12.79 165 ALA A CA 1
ATOM 1296 C C . ALA A 1 185 ? 1.995 -0.193 -20.387 1.00 12.63 165 ALA A C 1
ATOM 1297 O O . ALA A 1 185 ? 1.553 0.405 -19.405 1.00 12.81 165 ALA A O 1
ATOM 1299 N N . LEU A 1 186 ? 2.521 0.440 -21.441 1.00 11.87 166 LEU A N 1
ATOM 1300 C CA . LEU A 1 186 ? 2.585 1.903 -21.472 1.00 12.14 166 LEU A CA 1
ATOM 1301 C C . LEU A 1 186 ? 1.196 2.547 -21.443 1.00 13.43 166 LEU A C 1
ATOM 1302 O O . LEU A 1 186 ? 1.002 3.577 -20.802 1.00 12.00 166 LEU A O 1
ATOM 1307 N N . ARG A 1 187 ? 0.236 1.935 -22.130 1.00 13.06 167 ARG A N 1
ATOM 1308 C CA . ARG A 1 187 ? -1.142 2.412 -22.108 1.00 14.14 167 ARG A CA 1
ATOM 1309 C C . ARG A 1 187 ? -1.676 2.398 -20.684 1.00 13.38 167 ARG A C 1
ATOM 1310 O O . ARG A 1 187 ? -2.324 3.337 -20.230 1.00 15.72 167 ARG A O 1
ATOM 1318 N N . ILE A 1 188 ? -1.415 1.300 -19.983 1.00 13.35 168 ILE A N 1
ATOM 1319 C CA . ILE A 1 188 ? -1.860 1.163 -18.599 1.00 14.19 168 ILE A CA 1
ATOM 1320 C C . ILE A 1 188 ? -1.176 2.154 -17.660 1.00 13.13 168 ILE A C 1
ATOM 1321 O O . ILE A 1 188 ? -1.834 2.727 -16.792 1.00 12.94 168 ILE A O 1
ATOM 1326 N N . LEU A 1 189 ? 0.122 2.380 -17.837 1.00 11.53 169 LEU A N 1
ATOM 1327 C CA . LEU A 1 189 ? 0.820 3.378 -17.032 1.00 14.33 169 LEU A CA 1
ATOM 1328 C C . LEU A 1 189 ? 0.220 4.768 -17.208 1.00 13.51 169 LEU A C 1
ATOM 1329 O O . LEU A 1 189 ? 0.166 5.539 -16.257 1.00 14.47 169 LEU A O 1
ATOM 1334 N N . ARG A 1 190 ? -0.228 5.096 -18.417 1.00 14.23 170 ARG A N 1
ATOM 1335 C CA . ARG A 1 190 ? -0.815 6.414 -18.629 1.00 14.52 170 ARG A CA 1
ATOM 1336 C C . ARG A 1 190 ? -2.128 6.557 -17.868 1.00 16.95 170 ARG A C 1
ATOM 1337 O O . ARG A 1 190 ? -2.448 7.640 -17.372 1.00 19.35 170 ARG A O 1
ATOM 1345 N N . LYS A 1 191 ? -2.870 5.464 -17.742 1.00 14.34 171 LYS A N 1
ATOM 1346 C CA . LYS A 1 191 ? -4.125 5.491 -16.994 1.00 16.89 171 LYS A CA 1
ATOM 1347 C C . LYS A 1 191 ? -3.896 5.508 -15.479 1.00 20.28 171 LYS A C 1
ATOM 1348 O O . LYS A 1 191 ? -4.613 6.186 -14.751 1.00 20.14 171 LYS A O 1
ATOM 1354 N N . ILE A 1 192 ? -2.891 4.780 -15.006 1.00 16.52 172 ILE A N 1
ATOM 1355 C CA . ILE A 1 192 ? -2.581 4.759 -13.575 1.00 17.63 172 ILE A CA 1
ATOM 1356 C C . ILE A 1 192 ? -2.029 6.112 -13.133 1.00 18.97 172 ILE A C 1
ATOM 1357 O O . ILE A 1 192 ? -2.353 6.607 -12.044 1.00 19.98 172 ILE A O 1
ATOM 1362 N N . ASN A 1 193 ? -1.191 6.702 -13.983 1.00 17.47 173 ASN A N 1
ATOM 1363 C CA . ASN A 1 193 ? -0.635 8.033 -13.774 1.00 18.44 173 ASN A CA 1
ATOM 1364 C C . ASN A 1 193 ? 0.144 8.191 -12.457 1.00 20.37 173 ASN A C 1
ATOM 1365 O O . ASN A 1 193 ? -0.048 9.159 -11.709 1.00 20.23 173 ASN A O 1
ATOM 1370 N N . SER A 1 194 ? 1.046 7.253 -12.188 1.00 16.96 174 SER A N 1
ATOM 1371 C CA . SER A 1 194 ? 1.925 7.339 -11.018 1.00 15.61 174 SER A CA 1
ATOM 1372 C C . SER A 1 194 ? 3.363 6.979 -11.369 1.00 14.31 174 SER A C 1
ATOM 1373 O O . SER A 1 194 ? 3.603 5.948 -12.003 1.00 15.56 174 SER A O 1
ATOM 1376 N N . ASN A 1 195 ? 4.325 7.773 -10.922 1.00 15.52 175 ASN A N 1
ATOM 1377 C CA . ASN A 1 195 ? 5.714 7.429 -11.181 1.00 16.00 175 ASN A CA 1
ATOM 1378 C C . ASN A 1 195 ? 6.172 6.273 -10.289 1.00 14.87 175 ASN A C 1
ATOM 1379 O O . ASN A 1 195 ? 7.322 5.841 -10.369 1.00 14.52 175 ASN A O 1
ATOM 1384 N N . ARG A 1 196 ? 5.286 5.781 -9.423 1.00 13.35 176 ARG A N 1
ATOM 1385 C CA . ARG A 1 196 ? 5.629 4.604 -8.628 1.00 11.89 176 ARG A CA 1
ATOM 1386 C C . ARG A 1 196 ? 5.313 3.288 -9.354 1.00 12.90 176 ARG A C 1
ATOM 1387 O O . ARG A 1 196 ? 5.499 2.205 -8.790 1.00 13.75 176 ARG A O 1
ATOM 1395 N N . VAL A 1 197 ? 4.846 3.367 -10.599 1.00 12.46 177 VAL A N 1
ATOM 1396 C CA . VAL A 1 197 ? 4.681 2.173 -11.418 1.00 11.60 177 VAL A CA 1
ATOM 1397 C C . VAL A 1 197 ? 5.422 2.378 -12.728 1.00 12.35 177 VAL A C 1
ATOM 1398 O O . VAL A 1 197 ? 5.227 3.389 -13.417 1.00 12.79 177 VAL A O 1
ATOM 1402 N N . GLY A 1 198 ? 6.262 1.417 -13.088 1.00 11.70 178 GLY A N 1
ATOM 1403 C CA . GLY A 1 198 ? 7.000 1.460 -14.341 1.00 11.79 178 GLY A CA 1
ATOM 1404 C C . GLY A 1 198 ? 6.953 0.120 -15.055 1.00 11.03 178 GLY A C 1
ATOM 1405 O O . GLY A 1 198 ? 6.112 -0.736 -14.738 1.00 10.47 178 GLY A O 1
ATOM 1406 N N . ILE A 1 199 ? 7.854 -0.057 -16.019 1.00 10.69 179 ILE A N 1
ATOM 1407 C CA . ILE A 1 199 ? 7.896 -1.250 -16.858 1.00 10.06 179 ILE A CA 1
ATOM 1408 C C . ILE A 1 199 ? 9.134 -2.083 -16.575 1.00 9.71 179 ILE A C 1
ATOM 1409 O O . ILE A 1 199 ? 10.217 -1.553 -16.338 1.00 9.61 179 ILE A O 1
ATOM 1414 N N . LEU A 1 200 ? 8.935 -3.402 -16.564 1.00 9.42 180 LEU A N 1
ATOM 1415 C CA . LEU A 1 200 ? 10.020 -4.375 -16.592 1.00 9.56 180 LEU A CA 1
ATOM 1416 C C . LEU A 1 200 ? 9.981 -5.051 -17.956 1.00 9.67 180 LEU A C 1
ATOM 1417 O O . LEU A 1 200 ? 9.047 -5.804 -18.248 1.00 10.52 180 LEU A O 1
ATOM 1422 N N . ALA A 1 201 ? 10.970 -4.774 -18.804 1.00 9.32 181 ALA A N 1
ATOM 1423 C CA . ALA A 1 201 ? 11.046 -5.421 -20.112 1.00 9.38 181 ALA A CA 1
ATOM 1424 C C . ALA A 1 201 ? 11.941 -6.655 -20.012 1.00 8.81 181 ALA A C 1
ATOM 1425 O O . ALA A 1 201 ? 12.978 -6.619 -19.358 1.00 9.65 181 ALA A O 1
ATOM 1427 N N . ASP A 1 202 ? 11.550 -7.737 -20.684 1.00 10.11 182 ASP A N 1
ATOM 1428 C CA . ASP A 1 202 ? 12.262 -9.013 -20.600 1.00 9.63 182 ASP A CA 1
ATOM 1429 C C . ASP A 1 202 ? 12.604 -9.474 -22.019 1.00 9.25 182 ASP A C 1
ATOM 1430 O O . ASP A 1 202 ? 11.723 -9.610 -22.859 1.00 10.16 182 ASP A O 1
ATOM 1435 N N . THR A 1 203 ? 13.883 -9.705 -22.292 1.00 9.31 183 THR A N 1
ATOM 1436 C CA . THR A 1 203 ? 14.290 -9.981 -23.670 1.00 10.65 183 THR A CA 1
ATOM 1437 C C . THR A 1 203 ? 13.738 -11.297 -24.207 1.00 9.79 183 THR A C 1
ATOM 1438 O O . THR A 1 203 ? 13.444 -11.402 -25.389 1.00 10.14 183 THR A O 1
ATOM 1442 N N . PHE A 1 204 ? 13.592 -12.305 -23.354 1.00 9.64 184 PHE A N 1
ATOM 1443 C CA . PHE A 1 204 ? 13.005 -13.567 -23.796 1.00 9.67 184 PHE A CA 1
ATOM 1444 C C . PHE A 1 204 ? 11.549 -13.374 -24.250 1.00 9.48 184 PHE A C 1
ATOM 1445 O O . PHE A 1 204 ? 11.150 -13.866 -25.315 1.00 9.93 184 PHE A O 1
ATOM 1453 N N . HIS A 1 205 ? 10.757 -12.663 -23.444 1.00 9.19 185 HIS A N 1
ATOM 1454 C CA . HIS A 1 205 ? 9.371 -12.377 -23.823 1.00 9.39 185 HIS A CA 1
ATOM 1455 C C . HIS A 1 205 ? 9.269 -11.436 -25.022 1.00 9.34 185 HIS A C 1
ATOM 1456 O O . HIS A 1 205 ? 8.442 -11.654 -25.914 1.00 10.51 185 HIS A O 1
ATOM 1463 N N . MET A 1 206 ? 10.121 -10.418 -25.069 1.00 9.50 186 MET A N 1
ATOM 1464 C CA . MET A 1 206 ? 10.094 -9.482 -26.190 1.00 9.99 186 MET A CA 1
ATOM 1465 C C . MET A 1 206 ? 10.481 -10.145 -27.508 1.00 10.41 186 MET A C 1
ATOM 1466 O O . MET A 1 206 ? 10.018 -9.733 -28.578 1.00 10.98 186 MET A O 1
ATOM 1471 N N . ASN A 1 207 ? 11.359 -11.143 -27.435 1.00 10.58 187 ASN A N 1
ATOM 1472 C CA . ASN A 1 207 ? 11.774 -11.855 -28.633 1.00 10.11 187 ASN A CA 1
ATOM 1473 C C . ASN A 1 207 ? 10.604 -12.481 -29.368 1.00 10.98 187 ASN A C 1
ATOM 1474 O O . ASN A 1 207 ? 10.659 -12.678 -30.586 1.00 12.54 187 ASN A O 1
ATOM 1479 N N . ILE A 1 208 ? 9.546 -12.804 -28.633 1.00 10.49 188 ILE A N 1
ATOM 1480 C CA . ILE A 1 208 ? 8.321 -13.293 -29.231 1.00 10.99 188 ILE A CA 1
ATOM 1481 C C . ILE A 1 208 ? 7.376 -12.134 -29.557 1.00 13.02 188 ILE A C 1
ATOM 1482 O O . ILE A 1 208 ? 6.856 -12.038 -30.677 1.00 12.70 188 ILE A O 1
ATOM 1487 N N . GLU A 1 209 ? 7.169 -11.226 -28.609 1.00 10.91 189 GLU A N 1
ATOM 1488 C CA . GLU A 1 209 ? 6.021 -10.325 -28.721 1.00 10.74 189 GLU A CA 1
ATOM 1489 C C . GLU A 1 209 ? 6.272 -8.965 -29.382 1.00 11.32 189 GLU A C 1
ATOM 1490 O O . GLU A 1 209 ? 5.323 -8.356 -29.884 1.00 13.21 189 GLU A O 1
ATOM 1496 N N . GLU A 1 210 ? 7.505 -8.474 -29.374 1.00 11.24 190 GLU A N 1
ATOM 1497 C CA . GLU A 1 210 ? 7.774 -7.136 -29.910 1.00 11.43 190 GLU A CA 1
ATOM 1498 C C . GLU A 1 210 ? 8.180 -7.203 -31.373 1.00 13.37 190 GLU A C 1
ATOM 1499 O O . GLU A 1 210 ? 8.980 -8.051 -31.764 1.00 13.32 190 GLU A O 1
ATOM 1505 N N . VAL A 1 211 ? 7.644 -6.286 -32.173 1.00 13.82 191 VAL A N 1
ATOM 1506 C CA . VAL A 1 211 ? 8.016 -6.184 -33.580 1.00 15.30 191 VAL A CA 1
ATOM 1507 C C . VAL A 1 211 ? 9.466 -5.770 -33.726 1.00 14.54 191 VAL A C 1
ATOM 1508 O O . VAL A 1 211 ? 10.259 -6.466 -34.358 1.00 18.41 191 VAL A O 1
ATOM 1512 N N . ASN A 1 212 ? 9.798 -4.621 -33.150 1.00 16.22 192 ASN A N 1
ATOM 1513 C CA . ASN A 1 212 ? 11.131 -4.037 -33.208 1.00 15.74 192 ASN A CA 1
ATOM 1514 C C . ASN A 1 212 ? 11.534 -3.669 -31.783 1.00 14.51 192 ASN A C 1
ATOM 1515 O O . ASN A 1 212 ? 11.006 -2.714 -31.209 1.00 15.94 192 ASN A O 1
ATOM 1520 N N . ILE A 1 213 ? 12.447 -4.434 -31.196 1.00 14.18 193 ILE A N 1
ATOM 1521 C CA . ILE A 1 213 ? 12.720 -4.257 -29.774 1.00 14.22 193 ILE A CA 1
ATOM 1522 C C . ILE A 1 213 ? 13.386 -2.907 -29.456 1.00 16.04 193 ILE A C 1
ATOM 1523 O O . ILE A 1 213 ? 12.976 -2.252 -28.507 1.00 14.62 193 ILE A O 1
ATOM 1528 N N . PRO A 1 214 ? 14.381 -2.466 -30.249 1.00 15.36 194 PRO A N 1
ATOM 1529 C CA . PRO A 1 214 ? 14.899 -1.119 -29.972 1.00 16.02 194 PRO A CA 1
ATOM 1530 C C . PRO A 1 214 ? 13.823 -0.026 -30.012 1.00 15.94 194 PRO A C 1
ATOM 1531 O O . PRO A 1 214 ? 13.823 0.841 -29.135 1.00 17.01 194 PRO A O 1
ATOM 1535 N N . GLU A 1 215 ? 12.913 -0.076 -30.977 1.00 16.01 195 GLU A N 1
ATOM 1536 C CA . GLU A 1 215 ? 11.842 0.910 -31.029 1.00 18.71 195 GLU A CA 1
ATOM 1537 C C . GLU A 1 215 ? 10.938 0.812 -29.799 1.00 17.05 195 GLU A C 1
ATOM 1538 O O . GLU A 1 215 ? 10.549 1.833 -29.235 1.00 16.04 195 GLU A O 1
ATOM 1544 N N . SER A 1 216 ? 10.603 -0.411 -29.385 1.00 16.52 196 SER A N 1
ATOM 1545 C CA . SER A 1 216 ? 9.782 -0.601 -28.191 1.00 15.83 196 SER A CA 1
ATOM 1546 C C . SER A 1 216 ? 10.426 0.011 -26.953 1.00 13.57 196 SER A C 1
ATOM 1547 O O . SER A 1 216 ? 9.745 0.618 -26.130 1.00 14.11 196 SER A O 1
ATOM 1550 N N . LEU A 1 217 ? 11.737 -0.138 -26.817 1.00 12.76 197 LEU A N 1
ATOM 1551 C CA . LEU A 1 217 ? 12.420 0.392 -25.643 1.00 13.21 197 LEU A CA 1
ATOM 1552 C C . LEU A 1 217 ? 12.487 1.919 -25.690 1.00 13.68 197 LEU A C 1
ATOM 1553 O O . LEU A 1 217 ? 12.422 2.572 -24.651 1.00 14.12 197 LEU A O 1
ATOM 1558 N N . LYS A 1 218 ? 12.627 2.481 -26.888 1.00 15.15 198 LYS A N 1
ATOM 1559 C CA . LYS A 1 218 ? 12.608 3.932 -27.036 1.00 16.08 198 LYS A CA 1
ATOM 1560 C C . LYS A 1 218 ? 11.252 4.499 -26.632 1.00 15.65 198 LYS A C 1
ATOM 1561 O O . LYS A 1 218 ? 11.182 5.547 -25.974 1.00 17.07 198 LYS A O 1
ATOM 1567 N N . ARG A 1 219 ? 10.181 3.806 -26.999 1.00 15.01 199 ARG A N 1
ATOM 1568 C CA . ARG A 1 219 ? 8.843 4.222 -26.596 1.00 18.15 199 ARG A CA 1
ATOM 1569 C C . ARG A 1 219 ? 8.685 4.177 -25.076 1.00 16.94 199 ARG A C 1
ATOM 1570 O O . ARG A 1 219 ? 8.019 5.035 -24.492 1.00 17.63 199 ARG A O 1
ATOM 1578 N N . ALA A 1 220 ? 9.296 3.186 -24.431 1.00 15.31 200 ALA A N 1
ATOM 1579 C CA . ALA A 1 220 ? 9.227 3.093 -22.979 1.00 16.22 200 ALA A CA 1
ATOM 1580 C C . ALA A 1 220 ? 9.994 4.245 -22.341 1.00 15.68 200 ALA A C 1
ATOM 1581 O O . ALA A 1 220 ? 9.498 4.903 -21.424 1.00 15.18 200 ALA A O 1
ATOM 1583 N N . GLY A 1 221 ? 11.207 4.493 -22.827 1.00 14.09 201 GLY A N 1
ATOM 1584 C CA . GLY A 1 221 ? 11.995 5.609 -22.339 1.00 14.83 201 GLY A CA 1
ATOM 1585 C C . GLY A 1 221 ? 12.168 5.590 -20.836 1.00 15.03 201 GLY A C 1
ATOM 1586 O O . GLY A 1 221 ? 12.593 4.584 -20.260 1.00 14.54 201 GLY A O 1
ATOM 1587 N N . GLU A 1 222 ? 11.817 6.704 -20.199 1.00 14.98 202 GLU A N 1
ATOM 1588 C CA . GLU A 1 222 ? 11.963 6.863 -18.757 1.00 14.93 202 GLU A CA 1
ATOM 1589 C C . GLU A 1 222 ? 11.129 5.874 -17.936 1.00 13.13 202 GLU A C 1
ATOM 1590 O O . GLU A 1 222 ? 11.388 5.694 -16.748 1.00 15.54 202 GLU A O 1
ATOM 1596 N N . LYS A 1 223 ? 10.124 5.266 -18.558 1.00 12.51 203 LYS A N 1
ATOM 1597 C CA . LYS A 1 223 ? 9.243 4.339 -17.840 1.00 12.14 203 LYS A CA 1
ATOM 1598 C C . LYS A 1 223 ? 9.873 2.960 -17.661 1.00 13.37 203 LYS A C 1
ATOM 1599 O O . LYS A 1 223 ? 9.328 2.133 -16.933 1.00 12.74 203 LYS A O 1
ATOM 1605 N N . LEU A 1 224 ? 10.990 2.701 -18.331 1.00 11.69 204 LEU A N 1
ATOM 1606 C CA . LEU A 1 224 ? 11.716 1.441 -18.141 1.00 11.29 204 LEU A CA 1
ATOM 1607 C C . LEU A 1 224 ? 12.441 1.505 -16.804 1.00 10.85 204 LEU A C 1
ATOM 1608 O O . LEU A 1 224 ? 13.420 2.245 -16.656 1.00 11.87 204 LEU A O 1
ATOM 1613 N N . TYR A 1 225 ? 11.969 0.724 -15.829 1.00 10.47 205 TYR A N 1
ATOM 1614 C CA . TYR A 1 225 ? 12.509 0.777 -14.472 1.00 10.22 205 TYR A CA 1
ATOM 1615 C C . TYR A 1 225 ? 13.398 -0.420 -14.134 1.00 9.73 205 TYR A C 1
ATOM 1616 O O . TYR A 1 225 ? 14.212 -0.352 -13.222 1.00 11.35 205 TYR A O 1
ATOM 1625 N N . HIS A 1 226 ? 13.226 -1.517 -14.864 1.00 10.44 206 HIS A N 1
ATOM 1626 C CA . HIS A 1 226 ? 13.938 -2.758 -14.567 1.00 9.68 206 HIS A CA 1
ATOM 1627 C C . HIS A 1 226 ? 13.999 -3.575 -15.844 1.00 10.16 206 HIS A C 1
ATOM 1628 O O . HIS A 1 226 ? 13.185 -3.384 -16.744 1.00 9.81 206 HIS A O 1
ATOM 1635 N N . PHE A 1 227 ? 14.970 -4.476 -15.931 1.00 9.98 207 PHE A N 1
ATOM 1636 C CA . PHE A 1 227 ? 15.239 -5.164 -17.185 1.00 9.85 207 PHE A CA 1
ATOM 1637 C C . PHE A 1 227 ? 15.641 -6.598 -16.884 1.00 10.82 207 PHE A C 1
ATOM 1638 O O . PHE A 1 227 ? 16.527 -6.821 -16.062 1.00 12.05 207 PHE A O 1
ATOM 1646 N N . HIS A 1 228 ? 14.991 -7.553 -17.548 1.00 9.05 208 HIS A N 1
ATOM 1647 C CA . HIS A 1 228 ? 15.327 -8.978 -17.453 1.00 9.76 208 HIS A CA 1
ATOM 1648 C C . HIS A 1 228 ? 16.006 -9.431 -18.729 1.00 10.17 208 HIS A C 1
ATOM 1649 O O . HIS A 1 228 ? 15.507 -9.169 -19.823 1.00 10.22 208 HIS A O 1
ATOM 1656 N N . VAL A 1 229 ? 17.128 -10.119 -18.584 1.00 9.87 209 VAL A N 1
ATOM 1657 C CA . VAL A 1 229 ? 17.787 -10.675 -19.750 1.00 11.28 209 VAL A CA 1
ATOM 1658 C C . VAL A 1 229 ? 17.948 -12.188 -19.677 1.00 9.50 209 VAL A C 1
ATOM 1659 O O . VAL A 1 229 ? 18.270 -12.783 -18.646 1.00 10.50 209 VAL A O 1
ATOM 1663 N N . ALA A 1 230 ? 17.684 -12.791 -20.826 1.00 9.94 210 ALA A N 1
ATOM 1664 C CA . ALA A 1 230 ? 17.918 -14.199 -21.123 1.00 10.22 210 ALA A CA 1
ATOM 1665 C C . ALA A 1 230 ? 17.940 -14.293 -22.638 1.00 10.79 210 ALA A C 1
ATOM 1666 O O . ALA A 1 230 ? 17.383 -13.432 -23.322 1.00 10.78 210 ALA A O 1
ATOM 1668 N N . ASP A 1 231 ? 18.579 -15.319 -23.182 1.00 9.91 211 ASP A N 1
ATOM 1669 C CA . ASP A 1 231 ? 18.641 -15.414 -24.626 1.00 10.73 211 ASP A CA 1
ATOM 1670 C C . ASP A 1 231 ? 17.316 -15.943 -25.190 1.00 9.65 211 ASP A C 1
ATOM 1671 O O . ASP A 1 231 ? 16.337 -16.134 -24.460 1.00 10.24 211 ASP A O 1
ATOM 1676 N N . SER A 1 232 ? 17.293 -16.147 -26.503 1.00 10.15 212 SER A N 1
ATOM 1677 C CA . SER A 1 232 ? 16.073 -16.495 -27.221 1.00 10.99 212 SER A CA 1
ATOM 1678 C C . SER A 1 232 ? 15.475 -17.804 -26.728 1.00 9.55 212 SER A C 1
ATOM 1679 O O . SER A 1 232 ? 14.253 -17.961 -26.711 1.00 11.02 212 SER A O 1
ATOM 1682 N N . ASN A 1 233 ? 16.343 -18.728 -26.317 1.00 9.90 213 ASN A N 1
ATOM 1683 C CA . ASN A 1 233 ? 15.957 -20.013 -25.721 1.00 10.13 213 ASN A CA 1
ATOM 1684 C C . ASN A 1 233 ? 15.852 -19.984 -24.208 1.00 10.62 213 ASN A C 1
ATOM 1685 O O . ASN A 1 233 ? 15.697 -21.032 -23.571 1.00 10.58 213 ASN A O 1
ATOM 1690 N N . ARG A 1 234 ? 15.949 -18.779 -23.652 1.00 9.54 214 ARG A N 1
ATOM 1691 C CA . ARG A 1 234 ? 15.974 -18.491 -22.217 1.00 10.90 214 ARG A CA 1
ATOM 1692 C C . ARG A 1 234 ? 17.190 -19.092 -21.516 1.00 10.44 214 ARG A C 1
ATOM 1693 O O . ARG A 1 234 ? 17.207 -19.175 -20.286 1.00 11.23 214 ARG A O 1
ATOM 1701 N N . TRP A 1 235 ? 18.224 -19.427 -22.286 1.00 10.42 215 TRP A N 1
ATOM 1702 C CA . TRP A 1 235 ? 19.503 -19.799 -21.693 1.00 11.38 215 TRP A CA 1
ATOM 1703 C C . TRP A 1 235 ? 20.270 -18.528 -21.335 1.00 11.01 215 TRP A C 1
ATOM 1704 O O . TRP A 1 235 ? 19.807 -17.418 -21.591 1.00 10.74 215 TRP A O 1
ATOM 1715 N N . ALA A 1 236 ? 21.454 -18.695 -20.749 1.00 11.83 216 ALA A N 1
ATOM 1716 C CA . ALA A 1 236 ? 22.317 -17.551 -20.475 1.00 10.92 216 ALA A CA 1
ATOM 1717 C C . ALA A 1 236 ? 22.490 -16.685 -21.713 1.00 10.49 216 ALA A C 1
ATOM 1718 O O . ALA A 1 236 ? 22.729 -17.218 -22.809 1.00 12.03 216 ALA A O 1
ATOM 1720 N N . PRO A 1 237 ? 22.375 -15.358 -21.554 1.00 11.77 217 PRO A N 1
ATOM 1721 C CA . PRO A 1 237 ? 22.730 -14.467 -22.656 1.00 13.39 217 PRO A CA 1
ATOM 1722 C C . PRO A 1 237 ? 24.069 -14.854 -23.280 1.00 13.00 217 PRO A C 1
ATOM 1723 O O . PRO A 1 237 ? 25.060 -15.073 -22.567 1.00 14.31 217 PRO A O 1
ATOM 1727 N N . GLY A 1 238 ? 24.058 -14.997 -24.603 1.00 13.20 218 GLY A N 1
ATOM 1728 C CA . GLY A 1 238 ? 25.213 -15.456 -25.347 1.00 14.19 218 GLY A CA 1
ATOM 1729 C C . GLY A 1 238 ? 25.005 -16.842 -25.933 1.00 17.00 218 GLY A C 1
ATOM 1730 O O . GLY A 1 238 ? 25.754 -17.248 -26.830 1.00 18.52 218 GLY A O 1
ATOM 1731 N N . CYS A 1 239 ? 23.986 -17.562 -25.465 1.00 13.29 219 CYS A N 1
ATOM 1732 C CA . CYS A 1 239 ? 23.844 -18.980 -25.811 1.00 12.72 219 CYS A CA 1
ATOM 1733 C C . CYS A 1 239 ? 22.628 -19.289 -26.682 1.00 13.18 219 CYS A C 1
ATOM 1734 O O . CYS A 1 239 ? 22.255 -20.453 -26.847 1.00 14.16 219 CYS A O 1
ATOM 1737 N N . GLY A 1 240 ? 22.050 -18.238 -27.260 1.00 12.35 220 GLY A N 1
ATOM 1738 C CA . GLY A 1 240 ? 20.987 -18.350 -28.247 1.00 12.16 220 GLY A CA 1
ATOM 1739 C C . GLY A 1 240 ? 21.321 -17.455 -29.425 1.00 12.22 220 GLY A C 1
ATOM 1740 O O . GLY A 1 240 ? 22.482 -17.360 -29.823 1.00 14.28 220 GLY A O 1
ATOM 1741 N N . HIS A 1 241 ? 20.319 -16.806 -30.013 1.00 11.17 221 HIS A N 1
ATOM 1742 C CA . HIS A 1 241 ? 20.557 -15.916 -31.160 1.00 13.24 221 HIS A CA 1
ATOM 1743 C C . HIS A 1 241 ? 19.922 -14.541 -30.996 1.00 12.94 221 HIS A C 1
ATOM 1744 O O . HIS A 1 241 ? 19.684 -13.836 -31.982 1.00 14.99 221 HIS A O 1
ATOM 1751 N N . PHE A 1 242 ? 19.647 -14.146 -29.759 1.00 13.28 222 PHE A N 1
ATOM 1752 C CA . PHE A 1 242 ? 19.054 -12.830 -29.536 1.00 13.84 222 PHE A CA 1
ATOM 1753 C C . PHE A 1 242 ? 20.081 -11.724 -29.773 1.00 13.75 222 PHE A C 1
ATOM 1754 O O . PHE A 1 242 ? 21.223 -11.847 -29.339 1.00 14.23 222 PHE A O 1
ATOM 1762 N N . ASP A 1 243 ? 19.665 -10.644 -30.435 1.00 14.78 223 ASP A N 1
ATOM 1763 C CA . ASP A 1 243 ? 20.554 -9.503 -30.674 1.00 16.00 223 ASP A CA 1
ATOM 1764 C C . ASP A 1 243 ? 20.612 -8.567 -29.463 1.00 15.49 223 ASP A C 1
ATOM 1765 O O . ASP A 1 243 ? 19.853 -7.592 -29.377 1.00 16.61 223 ASP A O 1
ATOM 1770 N N . PHE A 1 244 ? 21.518 -8.856 -28.537 1.00 14.98 224 PHE A N 1
ATOM 1771 C CA . PHE A 1 244 ? 21.693 -7.988 -27.379 1.00 15.47 224 PHE A CA 1
ATOM 1772 C C . PHE A 1 244 ? 22.390 -6.689 -27.742 1.00 16.17 224 PHE A C 1
ATOM 1773 O O . PHE A 1 244 ? 22.222 -5.686 -27.059 1.00 16.39 224 PHE A O 1
ATOM 1781 N N . ARG A 1 245 ? 23.181 -6.711 -28.807 1.00 20.34 225 ARG A N 1
ATOM 1782 C CA . ARG A 1 245 ? 23.955 -5.530 -29.169 1.00 21.09 225 ARG A CA 1
ATOM 1783 C C . ARG A 1 245 ? 23.060 -4.333 -29.475 1.00 17.34 225 ARG A C 1
ATOM 1784 O O . ARG A 1 245 ? 23.283 -3.242 -28.945 1.00 18.46 225 ARG A O 1
ATOM 1792 N N . SER A 1 246 ? 22.034 -4.541 -30.291 1.00 18.68 226 SER A N 1
ATOM 1793 C CA . SER A 1 246 ? 21.087 -3.473 -30.599 1.00 20.82 226 SER A CA 1
ATOM 1794 C C . SER A 1 246 ? 20.348 -3.009 -29.342 1.00 21.43 226 SER A C 1
ATOM 1795 O O . SER A 1 246 ? 20.101 -1.820 -29.162 1.00 20.99 226 SER A O 1
ATOM 1798 N N . VAL A 1 247 ? 19.988 -3.948 -28.472 1.00 16.92 227 VAL A N 1
ATOM 1799 C CA . VAL A 1 247 ? 19.333 -3.593 -27.217 1.00 16.95 227 VAL A CA 1
ATOM 1800 C C . VAL A 1 247 ? 20.207 -2.699 -26.333 1.00 15.26 227 VAL A C 1
ATOM 1801 O O . VAL A 1 247 ? 19.744 -1.669 -25.831 1.00 15.85 227 VAL A O 1
ATOM 1805 N N . PHE A 1 248 ? 21.473 -3.056 -26.152 1.00 16.09 228 PHE A N 1
ATOM 1806 C CA . PHE A 1 248 ? 22.290 -2.252 -25.260 1.00 15.66 228 PHE A CA 1
ATOM 1807 C C . PHE A 1 248 ? 22.657 -0.901 -25.859 1.00 17.96 228 PHE A C 1
ATOM 1808 O O . PHE A 1 248 ? 22.803 0.067 -25.122 1.00 17.72 228 PHE A O 1
ATOM 1816 N N . ASN A 1 249 ? 22.742 -0.822 -27.182 1.00 17.77 229 ASN A N 1
ATOM 1817 C CA . ASN A 1 249 ? 22.887 0.488 -27.816 1.00 20.03 229 ASN A CA 1
ATOM 1818 C C . ASN A 1 249 ? 21.700 1.384 -27.481 1.00 20.21 229 ASN A C 1
ATOM 1819 O O . ASN A 1 249 ? 21.854 2.574 -27.214 1.00 20.36 229 ASN A O 1
ATOM 1824 N N . THR A 1 250 ? 20.508 0.800 -27.482 1.00 16.93 230 THR A N 1
ATOM 1825 C CA . THR A 1 250 ? 19.30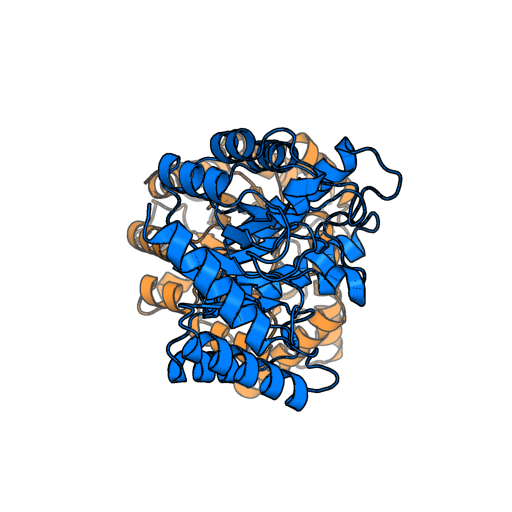0 1.554 -27.201 1.00 17.60 230 THR A CA 1
ATOM 1826 C C . THR A 1 250 ? 19.213 1.926 -25.726 1.00 17.40 230 THR A C 1
ATOM 1827 O O . THR A 1 250 ? 18.807 3.036 -25.384 1.00 17.32 230 THR A O 1
ATOM 1831 N N . LEU A 1 251 ? 19.606 1.008 -24.846 1.00 15.09 231 LEU A N 1
ATOM 1832 C CA . LEU A 1 251 ? 19.597 1.304 -23.423 1.00 16.75 231 LEU A CA 1
ATOM 1833 C C . LEU A 1 251 ? 20.499 2.508 -23.122 1.00 17.72 231 LEU A C 1
ATOM 1834 O O . LEU A 1 251 ? 20.153 3.359 -22.303 1.00 17.75 231 LEU A O 1
ATOM 1839 N N . LYS A 1 252 ? 21.639 2.587 -23.805 1.00 18.95 232 LYS A N 1
ATOM 1840 C CA . LYS A 1 252 ? 22.526 3.736 -23.647 1.00 20.70 232 LYS A CA 1
ATOM 1841 C C . LYS A 1 252 ? 21.850 5.003 -24.169 1.00 24.36 232 LYS A C 1
ATOM 1842 O O . LYS A 1 252 ? 21.916 6.057 -23.532 1.00 22.65 232 LYS A O 1
ATOM 1848 N N . GLU A 1 253 ? 21.179 4.885 -25.311 1.00 21.14 233 GLU A N 1
ATOM 1849 C CA . GLU A 1 253 ? 20.496 6.018 -25.942 1.00 24.93 233 GLU A CA 1
ATOM 1850 C C . GLU A 1 253 ? 19.421 6.631 -25.039 1.00 25.33 233 GLU A C 1
ATOM 1851 O O . GLU A 1 253 ? 19.283 7.852 -24.970 1.00 26.16 233 GLU A O 1
ATOM 1857 N N . ILE A 1 254 ? 18.663 5.793 -24.340 1.00 21.48 234 ILE A N 1
ATOM 1858 C CA . ILE A 1 254 ? 17.586 6.296 -23.495 1.00 22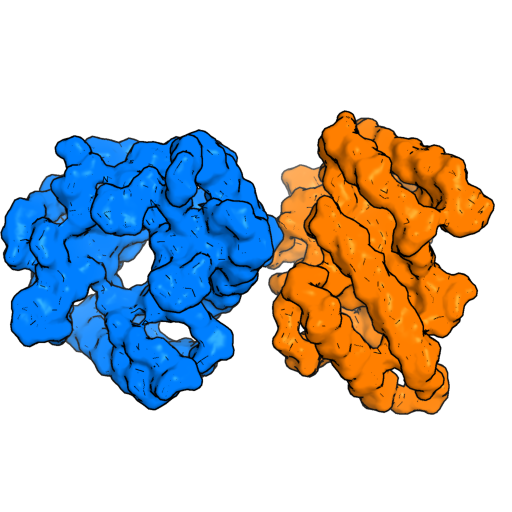.44 234 ILE A CA 1
ATOM 1859 C C . ILE A 1 254 ? 18.071 6.574 -22.073 1.00 21.35 234 ILE A C 1
ATOM 1860 O O . ILE A 1 254 ? 17.275 6.918 -21.200 1.00 24.92 234 ILE A O 1
ATOM 1865 N N . GLY A 1 255 ? 19.374 6.417 -21.850 1.00 20.15 235 GLY A N 1
ATOM 1866 C CA . GLY A 1 255 ? 19.983 6.746 -20.573 1.00 22.53 235 GLY A CA 1
ATOM 1867 C C . GLY A 1 255 ? 19.638 5.801 -19.434 1.00 21.87 235 GLY A C 1
ATOM 1868 O O . GLY A 1 255 ? 19.644 6.193 -18.267 1.00 22.44 235 GLY A O 1
ATOM 1869 N N . TYR A 1 256 ? 19.343 4.549 -19.773 1.00 18.69 236 TYR A N 1
ATOM 1870 C CA . TYR A 1 256 ? 19.001 3.552 -18.768 1.00 17.75 236 TYR A CA 1
ATOM 1871 C C . TYR A 1 256 ? 20.180 3.292 -17.850 1.00 17.34 236 TYR A C 1
ATOM 1872 O O . TYR A 1 256 ? 21.261 2.927 -18.310 1.00 21.54 236 TYR A O 1
ATOM 1881 N N . ASN A 1 257 ? 19.970 3.478 -16.551 1.00 15.43 237 ASN A N 1
ATOM 1882 C CA . ASN A 1 257 ? 21.046 3.353 -15.580 1.00 17.47 237 ASN A CA 1
ATOM 1883 C C . ASN A 1 257 ? 20.631 2.580 -14.337 1.00 16.93 237 ASN A C 1
ATOM 1884 O O . ASN A 1 257 ? 21.168 2.785 -13.248 1.00 19.75 237 ASN A O 1
ATOM 1889 N N . ARG A 1 258 ? 19.655 1.694 -14.503 1.00 13.73 238 ARG A N 1
ATOM 1890 C CA . ARG A 1 258 ? 19.233 0.857 -13.387 1.00 15.19 238 ARG A CA 1
ATOM 1891 C C . ARG A 1 258 ? 19.742 -0.575 -13.580 1.00 14.91 238 ARG A C 1
ATOM 1892 O O . ARG A 1 258 ? 20.831 -0.764 -14.120 1.00 14.86 238 ARG A O 1
ATOM 1900 N N . TYR A 1 259 ? 19.001 -1.580 -13.122 1.00 12.78 239 TYR A N 1
ATOM 1901 C CA . TYR A 1 259 ? 19.524 -2.947 -13.162 1.00 11.32 239 TYR A CA 1
ATOM 1902 C C . TYR A 1 259 ? 19.175 -3.717 -14.432 1.00 12.39 239 TYR A C 1
ATOM 1903 O O . TYR A 1 259 ? 18.072 -3.616 -14.979 1.00 11.93 239 TYR A O 1
ATOM 1912 N N . VAL A 1 260 ? 20.153 -4.504 -14.870 1.00 11.79 240 VAL A N 1
ATOM 1913 C CA . VAL A 1 260 ? 20.011 -5.521 -15.892 1.00 11.50 240 VAL A CA 1
ATOM 1914 C C . VAL A 1 260 ? 20.131 -6.836 -15.135 1.00 11.51 240 VAL A C 1
ATOM 1915 O O . VAL A 1 260 ? 21.200 -7.164 -14.601 1.00 11.63 240 VAL A O 1
ATOM 1919 N N . SER A 1 261 ? 19.017 -7.552 -15.032 1.00 11.10 241 SER A N 1
ATOM 1920 C CA . SER A 1 261 ? 18.941 -8.699 -14.161 1.00 9.49 241 SER A CA 1
ATOM 1921 C C . SER A 1 261 ? 18.830 -9.969 -14.990 1.00 9.86 241 SER A C 1
ATOM 1922 O O . SER A 1 261 ? 17.932 -10.104 -15.829 1.00 10.04 241 SER A O 1
ATOM 1925 N N . VAL A 1 262 ? 19.739 -10.902 -14.741 1.00 9.21 242 VAL A N 1
ATOM 1926 C CA . VAL A 1 262 ? 19.786 -12.159 -15.470 1.00 9.82 242 VAL A CA 1
ATOM 1927 C C . VAL A 1 262 ? 18.731 -13.117 -14.927 1.00 9.15 242 VAL A C 1
ATOM 1928 O O . VAL A 1 262 ? 18.780 -13.521 -13.764 1.00 10.36 242 VAL A O 1
ATOM 1932 N N . GLU A 1 263 ? 17.778 -13.466 -15.788 1.00 9.94 243 GLU A N 1
ATOM 1933 C CA . GLU A 1 263 ? 16.662 -14.331 -15.420 1.00 9.68 243 GLU A CA 1
ATOM 1934 C C . GLU A 1 263 ? 16.611 -15.435 -16.456 1.00 9.63 243 GLU A C 1
ATOM 1935 O O . GLU A 1 263 ? 15.879 -15.333 -17.453 1.00 10.96 243 GLU A O 1
ATOM 1941 N N . CYS A 1 264 ? 17.416 -16.471 -16.254 1.00 10.87 244 CYS A N 1
ATOM 1942 C CA . CYS A 1 264 ? 17.569 -17.485 -17.278 1.00 10.33 244 CYS A CA 1
ATOM 1943 C C . CYS A 1 264 ? 17.517 -18.870 -16.685 1.00 12.15 244 CYS A C 1
ATOM 1944 O O . CYS A 1 264 ? 17.684 -19.054 -15.481 1.00 12.72 244 CYS A O 1
ATOM 1947 N N . LEU A 1 265 ? 17.242 -19.842 -17.544 1.00 11.81 245 LEU A N 1
ATOM 1948 C CA . LEU A 1 265 ? 17.376 -21.239 -17.179 1.00 11.61 245 LEU A CA 1
ATOM 1949 C C . LEU A 1 265 ? 18.823 -21.521 -16.789 1.00 12.31 245 LEU A C 1
ATOM 1950 O O . LEU A 1 265 ? 19.739 -20.849 -17.255 1.00 12.67 245 LEU A O 1
ATOM 1955 N N . PRO A 1 266 ? 19.041 -22.534 -15.933 1.00 12.13 246 PRO A N 1
ATOM 1956 C CA . PRO A 1 266 ? 20.400 -22.912 -15.524 1.00 13.44 246 PRO A CA 1
ATOM 1957 C C . PRO A 1 266 ? 21.113 -23.681 -16.631 1.00 13.45 246 PRO A C 1
ATOM 1958 O O . PRO A 1 266 ? 21.603 -24.794 -16.419 1.00 15.75 246 PRO A O 1
ATOM 1962 N N . LEU A 1 267 ? 21.170 -23.070 -17.805 1.00 13.80 247 LEU A N 1
ATOM 1963 C CA . LEU A 1 267 ? 21.718 -23.686 -19.007 1.00 14.19 247 LEU A CA 1
ATOM 1964 C C . LEU A 1 267 ? 22.514 -22.662 -19.782 1.00 15.90 247 LEU A C 1
ATOM 1965 O O . LEU A 1 267 ? 22.132 -21.489 -19.833 1.00 14.15 247 LEU A O 1
ATOM 1970 N N . PRO A 1 268 ? 23.625 -23.086 -20.395 1.00 17.13 248 PRO A N 1
ATOM 1971 C CA . PRO A 1 268 ? 24.168 -24.446 -20.323 1.00 18.43 248 PRO A CA 1
ATOM 1972 C C . PRO A 1 268 ? 24.904 -24.720 -19.015 1.00 20.32 248 PRO A C 1
ATOM 1973 O O . PRO A 1 268 ? 25.394 -23.791 -18.363 1.00 20.28 248 PRO A O 1
ATOM 1977 N N . GLY A 1 269 ? 24.952 -25.990 -18.625 1.00 20.35 249 GLY A N 1
ATOM 1978 C CA . GLY A 1 269 ? 25.914 -26.447 -17.634 1.00 21.12 249 GLY A CA 1
ATOM 1979 C C . GLY A 1 269 ? 25.584 -26.248 -16.170 1.00 23.35 249 GLY A C 1
ATOM 1980 O O . GLY A 1 269 ? 26.415 -26.517 -15.298 1.00 24.91 249 GLY A O 1
ATOM 1981 N N . GLY A 1 270 ? 24.378 -25.786 -15.882 1.00 17.44 250 GLY A N 1
ATOM 1982 C CA . GLY A 1 270 ? 23.963 -25.590 -14.510 1.00 18.07 250 GLY A CA 1
ATOM 1983 C C . GLY A 1 270 ? 23.912 -24.123 -14.125 1.00 14.35 250 GLY A C 1
ATOM 1984 O O . GLY A 1 270 ? 24.301 -23.249 -14.892 1.00 15.40 250 GLY A O 1
ATOM 1985 N N . MET A 1 271 ? 23.437 -23.866 -12.919 1.00 16.52 251 MET A N 1
ATOM 1986 C CA . MET A 1 271 ? 23.141 -22.513 -12.471 1.00 15.81 251 MET A CA 1
ATOM 1987 C C . MET A 1 271 ? 24.405 -21.653 -12.354 1.00 16.10 251 MET A C 1
ATOM 1988 O O . MET A 1 271 ? 24.407 -20.479 -12.724 1.00 15.05 251 MET A O 1
ATOM 1993 N N . GLU A 1 272 ? 25.496 -22.245 -11.886 1.00 16.95 252 GLU A N 1
ATOM 1994 C CA . GLU A 1 272 ? 26.750 -21.517 -11.760 1.00 16.05 252 GLU A CA 1
ATOM 1995 C C . GLU A 1 272 ? 27.344 -21.156 -13.120 1.00 15.14 252 GLU A C 1
ATOM 1996 O O . GLU A 1 272 ? 27.745 -20.022 -13.356 1.00 15.41 252 GLU A O 1
ATOM 2002 N N . GLU A 1 273 ? 27.406 -22.129 -14.021 1.00 15.67 253 GLU A N 1
ATOM 2003 C CA . GLU A 1 273 ? 27.943 -21.881 -15.346 1.00 16.04 253 GLU A CA 1
ATOM 2004 C C . GLU A 1 273 ? 27.117 -20.853 -16.107 1.00 14.02 253 GLU A C 1
ATOM 2005 O O . GLU A 1 273 ? 27.661 -19.973 -16.769 1.00 14.64 253 GLU A O 1
ATOM 2011 N N . ALA A 1 274 ? 25.797 -20.982 -16.027 1.00 13.31 254 ALA A N 1
ATOM 2012 C CA . ALA A 1 274 ? 24.917 -20.047 -16.715 1.00 12.09 254 ALA A CA 1
ATOM 2013 C C . ALA A 1 274 ? 25.129 -18.623 -16.186 1.00 11.40 254 ALA A C 1
ATOM 2014 O O . ALA A 1 274 ? 25.192 -17.665 -16.965 1.00 11.87 254 ALA A O 1
ATOM 2016 N N . ALA A 1 275 ? 25.257 -18.491 -14.869 1.00 11.49 255 ALA A N 1
ATOM 2017 C CA . ALA A 1 275 ? 25.416 -17.162 -14.271 1.00 11.96 255 ALA A CA 1
ATOM 2018 C C . ALA A 1 275 ? 26.739 -16.526 -14.727 1.00 11.52 255 ALA A C 1
ATOM 2019 O O . ALA A 1 275 ? 26.817 -15.324 -14.979 1.00 11.90 255 ALA A O 1
ATOM 2021 N N . GLU A 1 276 ? 27.778 -17.352 -14.850 1.00 11.74 256 GLU A N 1
ATOM 2022 C CA . GLU A 1 276 ? 29.083 -16.862 -15.292 1.00 14.00 256 GLU A CA 1
ATOM 2023 C C . GLU A 1 276 ? 29.071 -16.464 -16.769 1.00 12.06 256 GLU A C 1
ATOM 2024 O O . GLU A 1 276 ? 29.565 -15.401 -17.139 1.00 13.04 256 GLU A O 1
ATOM 2030 N N . ILE A 1 277 ? 28.506 -17.316 -17.621 1.00 12.79 257 ILE A N 1
ATOM 2031 C CA . ILE A 1 277 ? 28.411 -16.995 -19.037 1.00 14.13 257 ILE A CA 1
ATOM 2032 C C . ILE A 1 277 ? 27.609 -15.715 -19.251 1.00 12.01 257 ILE A C 1
ATOM 2033 O O . ILE A 1 277 ? 28.006 -14.842 -20.013 1.00 13.19 257 ILE A O 1
ATOM 2038 N N . ALA A 1 278 ? 26.478 -15.605 -18.556 1.00 11.40 258 ALA A N 1
ATOM 2039 C CA . ALA A 1 278 ? 25.624 -14.440 -18.691 1.00 12.28 258 ALA A CA 1
ATOM 2040 C C . ALA A 1 278 ? 26.386 -13.170 -18.324 1.00 11.18 258 ALA A C 1
ATOM 2041 O O . ALA A 1 278 ? 26.333 -12.157 -19.044 1.00 11.55 258 ALA A O 1
ATOM 2043 N N . PHE A 1 279 ? 27.093 -13.224 -17.196 1.00 12.08 259 PHE A N 1
ATOM 2044 C CA . PHE A 1 279 ? 27.843 -12.079 -16.708 1.00 13.33 259 PHE A CA 1
ATOM 2045 C C . PHE A 1 279 ? 28.870 -11.636 -17.743 1.00 12.57 259 PHE A C 1
ATOM 2046 O O . PHE A 1 279 ? 28.975 -10.447 -18.050 1.00 13.64 259 PHE A O 1
ATOM 2054 N N . LYS A 1 280 ? 29.612 -12.594 -18.298 1.00 13.03 260 LYS A N 1
ATOM 2055 C CA . LYS A 1 280 ? 30.631 -12.264 -19.296 1.00 15.79 260 LYS A CA 1
ATOM 2056 C C . LYS A 1 280 ? 30.028 -11.644 -20.554 1.00 14.26 260 LYS A C 1
ATOM 2057 O O . LYS A 1 280 ? 30.551 -10.666 -21.089 1.00 15.84 260 LYS A O 1
ATOM 2063 N N . THR A 1 281 ? 28.919 -12.202 -21.024 1.00 13.27 261 THR A N 1
ATOM 2064 C CA . THR A 1 281 ? 28.269 -11.660 -22.204 1.00 13.53 261 THR A CA 1
ATOM 2065 C C . THR A 1 281 ? 27.844 -10.212 -21.976 1.00 14.04 261 THR A C 1
ATOM 2066 O O . THR A 1 281 ? 28.076 -9.331 -22.809 1.00 15.12 261 THR A O 1
ATOM 2070 N N . LEU A 1 282 ? 27.227 -9.966 -20.829 1.00 14.31 262 LEU A N 1
ATOM 2071 C CA . LEU A 1 282 ? 26.676 -8.649 -20.535 1.00 14.73 262 LEU A CA 1
ATOM 2072 C C . LEU A 1 282 ? 27.751 -7.620 -20.220 1.00 14.76 262 LEU A C 1
ATOM 2073 O O . LEU A 1 282 ? 27.656 -6.468 -20.658 1.00 14.83 262 LEU A O 1
ATOM 2078 N N . LYS A 1 283 ? 28.772 -8.035 -19.482 1.00 16.24 263 LYS A N 1
ATOM 2079 C CA . LYS A 1 283 ? 29.869 -7.146 -19.143 1.00 17.34 263 LYS A CA 1
ATOM 2080 C C . LYS A 1 283 ? 30.534 -6.603 -20.403 1.00 17.87 263 LYS A C 1
ATOM 2081 O O . LYS A 1 283 ? 30.822 -5.404 -20.487 1.00 22.61 263 LYS A O 1
ATOM 2087 N N . GLU A 1 284 ? 30.739 -7.459 -21.399 1.00 18.06 264 GLU A N 1
ATOM 2088 C CA . GLU A 1 284 ? 31.362 -7.029 -22.647 1.00 25.62 264 GLU A CA 1
ATOM 2089 C C . GLU A 1 284 ? 30.456 -6.079 -23.440 1.00 26.11 264 GLU A C 1
ATOM 2090 O O . GLU A 1 284 ? 30.934 -5.144 -24.080 1.00 27.02 264 GLU A O 1
ATOM 2096 N N . LEU A 1 285 ? 29.150 -6.316 -23.401 1.00 19.96 265 LEU A N 1
ATOM 2097 C CA . LEU A 1 285 ? 28.197 -5.418 -24.049 1.00 23.31 265 LEU A CA 1
ATOM 2098 C C . LEU A 1 285 ? 28.201 -4.043 -23.376 1.00 23.92 265 LEU A C 1
ATOM 2099 O O . LEU A 1 285 ? 28.188 -3.005 -24.049 1.00 27.21 265 LEU A O 1
ATOM 2104 N N . ILE A 1 286 ? 28.228 -4.041 -22.047 1.00 20.31 266 ILE A N 1
ATOM 2105 C CA . ILE A 1 286 ? 28.149 -2.807 -21.275 1.00 21.32 266 ILE A CA 1
ATOM 2106 C C . ILE A 1 286 ? 29.453 -2.008 -21.290 1.00 29.14 266 ILE A C 1
ATOM 2107 O O . ILE A 1 286 ? 29.425 -0.783 -21.320 1.00 30.32 266 ILE A O 1
ATOM 2112 N N . ILE A 1 287 ? 30.597 -2.684 -21.269 1.00 27.13 267 ILE A N 1
ATOM 2113 C CA . ILE A 1 287 ? 31.859 -1.950 -21.176 1.00 29.20 267 ILE A CA 1
ATOM 2114 C C . ILE A 1 287 ? 32.182 -1.288 -22.509 1.00 32.49 267 ILE A C 1
ATOM 2115 O O . ILE A 1 287 ? 32.864 -0.263 -22.560 1.00 33.79 267 ILE A O 1
ATOM 2120 N N . LYS A 1 288 ? 31.676 -1.872 -23.585 1.00 29.24 268 LYS A N 1
ATOM 2121 C CA . LYS A 1 288 ? 31.777 -1.266 -24.898 1.00 34.48 268 LYS A CA 1
ATOM 2122 C C . LYS A 1 288 ? 30.479 -0.510 -25.178 1.00 41.08 268 LYS A C 1
ATOM 2123 O O . LYS A 1 288 ? 29.743 -0.834 -26.109 1.00 45.77 268 LYS A O 1
ATOM 2129 N N . LEU A 1 289 ? 30.199 0.489 -24.344 1.00 43.35 269 LEU A N 1
ATOM 2130 C CA . LEU A 1 289 ? 28.960 1.256 -24.444 1.00 46.26 269 LEU A CA 1
ATOM 2131 C C . LEU A 1 289 ? 29.238 2.715 -24.774 1.00 51.91 269 LEU A C 1
ATOM 2132 O O . LEU A 1 289 ? 28.376 3.573 -24.590 1.00 53.78 269 LEU A O 1
ATOM 2137 N N . MET B 1 21 ? -1.611 13.495 -0.168 1.00 21.64 1 MET B N 1
ATOM 2138 C CA . MET B 1 21 ? -2.632 13.276 0.857 1.00 21.16 1 MET B CA 1
ATOM 2139 C C . MET B 1 21 ? -3.947 13.969 0.490 1.00 16.01 1 MET B C 1
ATOM 2140 O O . MET B 1 21 ? -3.982 14.846 -0.377 1.00 19.87 1 MET B O 1
ATOM 2145 N N . LYS B 1 22 ? -5.025 13.554 1.140 1.00 15.32 2 LYS B N 1
ATOM 2146 C CA . LYS B 1 22 ? -6.383 13.886 0.727 1.00 16.94 2 LYS B CA 1
ATOM 2147 C C . LYS B 1 22 ? -7.150 14.489 1.893 1.00 16.00 2 LYS B C 1
ATOM 2148 O O . LYS B 1 22 ? -6.932 14.100 3.040 1.00 16.46 2 LYS B O 1
ATOM 2154 N N . LEU B 1 23 ? -8.056 15.415 1.606 1.00 15.15 3 LEU B N 1
ATOM 2155 C CA . LEU B 1 23 ? -8.843 16.068 2.646 1.00 15.55 3 LEU B CA 1
ATOM 2156 C C . LEU B 1 23 ? -10.241 15.493 2.771 1.00 14.39 3 LEU B C 1
ATOM 2157 O O . LEU B 1 23 ? -10.946 15.310 1.772 1.00 15.01 3 LEU B O 1
ATOM 2162 N N . SER B 1 24 ? -10.651 15.206 4.004 1.00 13.57 4 SER B N 1
ATOM 2163 C CA . SER B 1 24 ? -12.003 14.761 4.272 1.00 13.62 4 SER B CA 1
ATOM 2164 C C . SER B 1 24 ? -12.631 15.573 5.398 1.00 11.72 4 SER B C 1
ATOM 2165 O O . SER B 1 24 ? -11.924 16.248 6.152 1.00 12.21 4 SER B O 1
ATOM 2168 N N . LEU B 1 25 ? -13.953 15.501 5.487 1.00 12.61 5 LEU B N 1
ATOM 2169 C CA . LEU B 1 25 ? -14.711 16.216 6.505 1.00 13.55 5 LEU B CA 1
ATOM 2170 C C . LEU B 1 25 ? -15.516 15.248 7.350 1.00 14.17 5 LEU B C 1
ATOM 2171 O O . LEU B 1 25 ? -16.276 14.444 6.811 1.00 14.52 5 LEU B O 1
ATOM 2176 N N . VAL B 1 26 ? -15.374 15.337 8.673 1.00 13.76 6 VAL B N 1
ATOM 2177 C CA . VAL B 1 26 ? -16.254 14.591 9.563 1.00 14.56 6 VAL B CA 1
ATOM 2178 C C . VAL B 1 26 ? -17.581 15.330 9.615 1.00 14.35 6 VAL B C 1
ATOM 2179 O O . VAL B 1 26 ? -17.617 16.542 9.861 1.00 15.79 6 VAL B O 1
ATOM 2183 N N . ILE B 1 27 ? -18.665 14.606 9.372 1.00 14.76 7 ILE B N 1
ATOM 2184 C CA . ILE B 1 27 ? -19.992 15.204 9.453 1.00 18.20 7 ILE B CA 1
ATOM 2185 C C . ILE B 1 27 ? -20.802 14.524 10.548 1.00 18.13 7 ILE B C 1
ATOM 2186 O O . ILE B 1 27 ? -20.800 13.298 10.679 1.00 19.87 7 ILE B O 1
ATOM 2191 N N . SER B 1 28 ? -21.463 15.334 11.366 1.00 20.28 8 SER B N 1
ATOM 2192 C CA . SER B 1 28 ? -22.280 14.811 12.451 1.00 21.51 8 SER B CA 1
ATOM 2193 C C . SER B 1 28 ? -23.664 14.429 11.934 1.00 19.80 8 SER B C 1
ATOM 2194 O O . SER B 1 28 ? -24.255 15.143 11.122 1.00 23.48 8 SER B O 1
ATOM 2197 N N . THR B 1 29 ? -24.175 13.301 12.409 1.00 19.12 9 THR B N 1
ATOM 2198 C CA . THR B 1 29 ? -25.483 12.821 11.982 1.00 18.33 9 THR B CA 1
ATOM 2199 C C . THR B 1 29 ? -26.309 12.376 13.175 1.00 21.81 9 THR B C 1
ATOM 2200 O O . THR B 1 29 ? -25.794 11.771 14.117 1.00 20.80 9 THR B O 1
ATOM 2204 N N . SER B 1 30 ? -27.601 12.687 13.123 1.00 22.27 10 SER B N 1
ATOM 2205 C CA . SER B 1 30 ? -28.552 12.210 14.116 1.00 19.83 10 SER B CA 1
ATOM 2206 C C . SER B 1 30 ? -28.558 10.692 14.150 1.00 16.99 10 SER B C 1
ATOM 2207 O O . SER B 1 30 ? -28.248 10.042 13.157 1.00 20.91 10 SER B O 1
ATOM 2210 N N . ASP B 1 31 ? -28.935 10.126 15.290 1.00 21.88 11 ASP B N 1
ATOM 2211 C CA . ASP B 1 31 ? -29.064 8.681 15.425 1.00 24.89 11 ASP B CA 1
ATOM 2212 C C . ASP B 1 31 ? -30.285 8.184 14.646 1.00 27.08 11 ASP B C 1
ATOM 2213 O O . ASP B 1 31 ? -31.408 8.625 14.896 1.00 26.82 11 ASP B O 1
ATOM 2218 N N . ALA B 1 32 ? -30.064 7.262 13.711 1.00 23.93 12 ALA B N 1
ATOM 2219 C CA . ALA B 1 32 ? -31.131 6.794 12.825 1.00 28.38 12 ALA B CA 1
ATOM 2220 C C . ALA B 1 32 ? -32.192 5.976 13.554 1.00 31.10 12 ALA B C 1
ATOM 2221 O O . ALA B 1 32 ? -33.345 5.931 13.123 1.00 32.88 12 ALA B O 1
ATOM 2223 N N . ALA B 1 33 ? -31.812 5.327 14.650 1.00 28.13 13 ALA B N 1
ATOM 2224 C CA . ALA B 1 33 ? -32.765 4.535 15.423 1.00 34.55 13 ALA B CA 1
ATOM 2225 C C . ALA B 1 33 ? -33.820 5.433 16.053 1.00 35.53 13 ALA B C 1
ATOM 2226 O O . ALA B 1 33 ? -34.942 5.002 16.320 1.00 40.34 13 ALA B O 1
ATOM 2228 N N . PHE B 1 34 ? -33.451 6.686 16.288 1.00 34.96 14 PHE B N 1
ATOM 2229 C CA . PHE B 1 34 ? -34.355 7.657 16.889 1.00 38.16 14 PHE B CA 1
ATOM 2230 C C . PHE B 1 34 ? -35.076 8.487 15.834 1.00 37.43 14 PHE B C 1
ATOM 2231 O O . PHE B 1 34 ? -36.288 8.690 15.915 1.00 38.77 14 PHE B O 1
ATOM 2239 N N . ASP B 1 35 ? -34.333 8.989 14.856 1.00 35.26 15 ASP B N 1
ATOM 2240 C CA . ASP B 1 35 ? -34.967 9.707 13.761 1.00 33.19 15 ASP B CA 1
ATOM 2241 C C . ASP B 1 35 ? -34.264 9.415 12.451 1.00 29.62 15 ASP B C 1
ATOM 2242 O O . ASP B 1 35 ? -33.302 10.086 12.073 1.00 25.89 15 ASP B O 1
ATOM 2247 N N . ALA B 1 36 ? -34.804 8.409 11.773 1.00 28.79 16 ALA B N 1
ATOM 2248 C CA . ALA B 1 36 ? -34.299 7.892 10.521 1.00 27.51 16 ALA B CA 1
ATOM 2249 C C . ALA B 1 36 ? -34.240 8.963 9.454 1.00 29.01 16 ALA B C 1
ATOM 2250 O O . ALA B 1 36 ? -33.278 9.046 8.702 1.00 26.70 16 ALA B O 1
ATOM 2252 N N . LEU B 1 37 ? -35.287 9.772 9.366 1.00 26.24 17 LEU B N 1
ATOM 2253 C CA . LEU B 1 37 ? -35.316 10.872 8.401 1.00 27.75 17 LEU B CA 1
ATOM 2254 C C . LEU B 1 37 ? -34.280 11.955 8.711 1.00 25.85 17 LEU B C 1
ATOM 2255 O O . LEU B 1 37 ? -33.733 12.575 7.800 1.00 25.31 17 LEU B O 1
ATOM 2260 N N . ALA B 1 38 ? -34.022 12.183 9.996 1.00 27.66 18 ALA B N 1
ATOM 2261 C CA . ALA B 1 38 ? -33.037 13.184 10.410 1.00 25.81 18 ALA B CA 1
ATOM 2262 C C . ALA B 1 38 ? -31.626 12.757 10.034 1.00 25.86 18 ALA B C 1
ATOM 2263 O O . ALA B 1 38 ? -30.823 13.576 9.591 1.00 22.98 18 ALA B O 1
ATOM 2265 N N . PHE B 1 39 ? -31.320 11.478 10.212 1.00 25.35 19 PHE B N 1
ATOM 2266 C CA . PHE B 1 39 ? -30.015 10.973 9.796 1.00 23.42 19 PHE B CA 1
ATOM 2267 C C . PHE B 1 39 ? -29.760 11.245 8.311 1.00 22.82 19 PHE B C 1
ATOM 2268 O O . PHE B 1 39 ? -28.693 11.701 7.928 1.00 21.65 19 PHE B O 1
ATOM 2276 N N . LYS B 1 40 ? -30.748 10.971 7.468 1.00 22.63 20 LYS B N 1
ATOM 2277 C CA . LYS B 1 40 ? -30.594 11.193 6.031 1.00 25.08 20 LYS B CA 1
ATOM 2278 C C . LYS B 1 40 ? -30.399 12.651 5.691 1.00 20.67 20 LYS B C 1
ATOM 2279 O O . LYS B 1 40 ? -29.575 13.005 4.849 1.00 23.28 20 LYS B O 1
ATOM 2285 N N . GLY B 1 41 ? -31.229 13.474 6.317 1.00 24.95 21 GLY B N 1
ATOM 2286 C CA . GLY B 1 41 ? -31.164 14.903 6.139 1.00 25.36 21 GLY B CA 1
ATOM 2287 C C . GLY B 1 41 ? -29.781 15.383 6.515 1.00 22.64 21 GLY B C 1
ATOM 2288 O O . GLY B 1 41 ? -29.148 16.116 5.758 1.00 22.32 21 GLY B O 1
ATOM 2289 N N . ASP B 1 42 ? -29.301 14.932 7.671 1.00 23.66 22 ASP B N 1
ATOM 2290 C CA . ASP B 1 42 ? -27.995 15.350 8.171 1.00 21.84 22 ASP B CA 1
ATOM 2291 C C . ASP B 1 42 ? -26.879 14.881 7.247 1.00 21.97 22 ASP B C 1
ATOM 2292 O O . ASP B 1 42 ? -25.965 15.645 6.928 1.00 21.11 22 ASP B O 1
ATOM 2297 N N . LEU B 1 43 ? -26.957 13.622 6.819 1.00 18.07 23 LEU B N 1
ATOM 2298 C CA . LEU B 1 43 ? -25.927 13.051 5.961 1.00 20.76 23 LEU B CA 1
ATOM 2299 C C . LEU B 1 43 ? -25.874 13.783 4.630 1.00 21.51 23 LEU B C 1
ATOM 2300 O O . LEU B 1 43 ? -24.803 14.161 4.167 1.00 20.33 23 LEU B O 1
ATOM 2305 N N . ARG B 1 44 ? -27.041 13.996 4.023 1.00 23.56 24 ARG B N 1
ATOM 2306 C CA . ARG B 1 44 ? -27.091 14.673 2.736 1.00 22.40 24 ARG B CA 1
ATOM 2307 C C . ARG B 1 44 ? -26.534 16.093 2.826 1.00 20.34 24 ARG B C 1
ATOM 2308 O O . ARG B 1 44 ? -25.741 16.501 1.988 1.00 21.44 24 ARG B O 1
ATOM 2316 N N . LYS B 1 45 ? -26.934 16.837 3.848 1.00 20.35 25 LYS B N 1
ATOM 2317 C CA . LYS B 1 45 ? -26.485 18.221 3.956 1.00 21.35 25 LYS B CA 1
ATOM 2318 C C . LYS B 1 45 ? -24.986 18.282 4.232 1.00 19.61 25 LYS B C 1
ATOM 2319 O O . LYS B 1 45 ? -24.283 19.155 3.717 1.00 20.71 25 LYS B O 1
ATOM 2325 N N . GLY B 1 46 ? -24.492 17.329 5.021 1.00 20.57 26 GLY B N 1
ATOM 2326 C CA . GLY B 1 46 ? -23.069 17.256 5.309 1.00 20.29 26 GLY B CA 1
ATOM 2327 C C . GLY B 1 46 ? -22.254 16.910 4.079 1.00 17.47 26 GLY B C 1
ATOM 2328 O O . GLY B 1 46 ? -21.197 17.489 3.828 1.00 17.45 26 GLY B O 1
ATOM 2329 N N . MET B 1 47 ? -22.752 15.962 3.295 1.00 18.20 27 MET B N 1
ATOM 2330 C CA . MET B 1 47 ? -22.039 15.547 2.101 1.00 20.12 27 MET B CA 1
ATOM 2331 C C . MET B 1 47 ? -22.092 16.629 1.031 1.00 18.30 27 MET B C 1
ATOM 2332 O O . MET B 1 47 ? -21.104 16.860 0.339 1.00 20.67 27 MET B O 1
ATOM 2337 N N . GLU B 1 48 ? -23.239 17.301 0.915 1.00 20.30 28 GLU B N 1
ATOM 2338 C CA . GLU B 1 48 ? -23.360 18.424 -0.014 1.00 23.02 28 GLU B CA 1
ATOM 2339 C C . GLU B 1 48 ? -22.400 19.543 0.367 1.00 21.70 28 GLU B C 1
ATOM 2340 O O . GLU B 1 48 ? -21.749 20.133 -0.495 1.00 22.95 28 GLU B O 1
ATOM 2346 N N . LEU B 1 49 ? -22.301 19.820 1.664 1.00 19.63 29 LEU B N 1
ATOM 2347 C CA . LEU B 1 49 ? -21.351 20.817 2.153 1.00 20.39 29 LEU B CA 1
ATOM 2348 C C . LEU B 1 49 ? -19.914 20.445 1.797 1.00 20.37 29 LEU B C 1
ATOM 2349 O O . LEU B 1 49 ? -19.160 21.251 1.261 1.00 21.87 29 LEU B O 1
ATOM 2354 N N . ALA B 1 50 ? -19.543 19.206 2.105 1.00 18.00 30 ALA B N 1
ATOM 2355 C CA . ALA B 1 50 ? -18.191 18.736 1.836 1.00 20.76 30 ALA B CA 1
ATOM 2356 C C . ALA B 1 50 ? -17.835 18.879 0.361 1.00 19.94 30 ALA B C 1
ATOM 2357 O O . ALA B 1 50 ? -16.760 19.372 0.021 1.00 18.94 30 ALA B O 1
ATOM 2359 N N . LYS B 1 51 ? -18.749 18.462 -0.514 1.00 20.44 31 LYS B N 1
ATOM 2360 C CA . LYS B 1 51 ? -18.505 18.548 -1.950 1.00 24.73 31 LYS B CA 1
ATOM 2361 C C . LYS B 1 51 ? -18.379 20.004 -2.400 1.00 22.76 31 LYS B C 1
ATOM 2362 O O . LYS B 1 51 ? -17.475 20.352 -3.154 1.00 22.37 31 LYS B O 1
ATOM 2368 N N . ARG B 1 52 ? -19.286 20.840 -1.906 0.82 21.64 32 ARG B N 1
ATOM 2369 C CA . ARG B 1 52 ? -19.304 22.277 -2.177 0.82 23.80 32 ARG B CA 1
ATOM 2370 C C . ARG B 1 52 ? -17.984 22.952 -1.827 0.82 24.91 32 ARG B C 1
ATOM 2371 O O . ARG B 1 52 ? -17.436 23.726 -2.606 0.82 23.04 32 ARG B O 1
ATOM 2379 N N . VAL B 1 53 ? -17.471 22.648 -0.642 1.00 22.18 33 VAL B N 1
ATOM 2380 C CA . VAL B 1 53 ? -16.251 23.278 -0.163 1.00 20.51 33 VAL B CA 1
ATOM 2381 C C . VAL B 1 53 ? -15.020 22.737 -0.887 1.00 19.96 33 VAL B C 1
ATOM 2382 O O . VAL B 1 53 ? -14.044 23.460 -1.109 1.00 21.85 33 VAL B O 1
ATOM 2386 N N . GLY B 1 54 ? -15.071 21.462 -1.263 1.00 20.56 34 GLY B N 1
ATOM 2387 C CA . GLY B 1 54 ? -13.996 20.860 -2.028 1.00 20.74 34 GLY B CA 1
ATOM 2388 C C . GLY B 1 54 ? -13.339 19.647 -1.394 1.00 20.62 34 GLY B C 1
ATOM 2389 O O . GLY B 1 54 ? -12.322 19.173 -1.888 1.00 20.06 34 GLY B O 1
ATOM 2390 N N . TYR B 1 55 ? -13.911 19.144 -0.304 1.00 18.16 35 TYR B N 1
ATOM 2391 C CA . TYR B 1 55 ? -13.376 17.932 0.315 1.00 19.82 35 TYR B CA 1
ATOM 2392 C C . TYR B 1 55 ? -13.485 16.736 -0.625 1.00 18.53 35 TYR B C 1
ATOM 2393 O O . TYR B 1 55 ? -14.427 16.646 -1.422 1.00 20.67 35 TYR B O 1
ATOM 2402 N N . GLN B 1 56 ? -12.538 15.809 -0.503 1.00 17.42 36 GLN B N 1
ATOM 2403 C CA . GLN B 1 56 ? -12.450 14.640 -1.377 1.00 19.34 36 GLN B CA 1
ATOM 2404 C C . GLN B 1 56 ? -13.189 13.424 -0.834 1.00 20.67 36 GLN B C 1
ATOM 2405 O O . GLN B 1 56 ? -13.393 12.446 -1.550 1.00 21.41 36 GLN B O 1
ATOM 2411 N N . ALA B 1 57 ? -13.584 13.486 0.432 1.00 16.62 37 ALA B N 1
ATOM 2412 C CA . ALA B 1 57 ? -14.310 12.397 1.075 1.00 15.99 37 ALA B CA 1
ATOM 2413 C C . ALA B 1 57 ? -14.974 12.909 2.335 1.00 12.71 37 ALA B C 1
ATOM 2414 O O . ALA B 1 57 ? -14.686 14.011 2.784 1.00 16.01 37 ALA B O 1
ATOM 2416 N N . VAL B 1 58 ? -15.862 12.100 2.902 1.00 15.34 38 VAL B N 1
ATOM 2417 C CA . VAL B 1 58 ? -16.405 12.386 4.216 1.00 15.13 38 VAL B CA 1
ATOM 2418 C C . VAL B 1 58 ? -16.138 11.235 5.159 1.00 13.91 38 VAL B C 1
ATOM 2419 O O . VAL B 1 58 ? -15.835 10.114 4.748 1.00 15.01 38 VAL B O 1
ATOM 2423 N N . GLU B 1 59 ? -16.258 11.556 6.435 1.00 13.44 39 GLU B N 1
ATOM 2424 C CA . GLU B 1 59 ? -16.128 10.595 7.505 1.00 12.88 39 GLU B CA 1
ATOM 2425 C C . GLU B 1 59 ? -17.374 10.713 8.366 1.00 13.65 39 GLU B C 1
ATOM 2426 O O . GLU B 1 59 ? -17.879 11.817 8.589 1.00 14.62 39 GLU B O 1
ATOM 2432 N N . ILE B 1 60 ? -17.894 9.587 8.830 1.00 13.88 40 ILE B N 1
ATOM 2433 C CA . ILE B 1 60 ? -19.113 9.646 9.624 1.00 15.10 40 ILE B CA 1
ATOM 2434 C C . ILE B 1 60 ? -18.927 8.905 10.936 1.00 15.61 40 ILE B C 1
ATOM 2435 O O . ILE B 1 60 ? -17.880 8.291 11.176 1.00 16.21 40 ILE B O 1
ATOM 2440 N N . ALA B 1 61 ? -19.920 9.005 11.806 1.00 16.09 41 ALA B N 1
ATOM 2441 C CA . ALA B 1 61 ? -19.913 8.283 13.074 1.00 17.28 41 ALA B CA 1
ATOM 2442 C C . ALA B 1 61 ? -21.321 7.791 13.351 1.00 17.52 41 ALA B C 1
ATOM 2443 O O . ALA B 1 61 ? -22.271 8.575 13.307 1.00 19.34 41 ALA B O 1
ATOM 2445 N N . VAL B 1 62 ? -21.468 6.498 13.612 1.00 16.25 42 VAL B N 1
ATOM 2446 C CA . VAL B 1 62 ? -22.783 5.944 13.930 1.00 17.80 42 VAL B CA 1
ATOM 2447 C C . VAL B 1 62 ? -22.715 5.008 15.131 1.00 19.20 42 VAL B C 1
ATOM 2448 O O . VAL B 1 62 ? -21.752 4.260 15.309 1.00 18.57 42 VAL B O 1
ATOM 2452 N N . ARG B 1 63 ? -23.749 5.066 15.962 1.0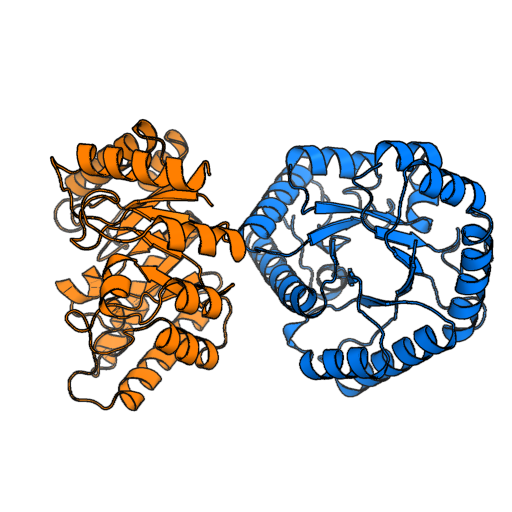0 17.02 43 ARG B N 1
ATOM 2453 C CA . ARG B 1 63 ? -23.825 4.257 17.167 1.00 17.65 43 ARG B CA 1
ATOM 2454 C C . ARG B 1 63 ? -24.109 2.802 16.820 1.00 20.08 43 ARG B C 1
ATOM 2455 O O . ARG B 1 63 ? -23.398 1.899 17.256 1.00 18.98 43 ARG B O 1
ATOM 2463 N N . ASP B 1 64 ? -25.157 2.585 16.031 1.00 21.52 44 ASP B N 1
ATOM 2464 C CA . ASP B 1 64 ? -25.578 1.246 15.634 1.00 21.97 44 ASP B CA 1
ATOM 2465 C C . ASP B 1 64 ? -25.882 1.220 14.143 1.00 26.89 44 ASP B C 1
ATOM 2466 O O . ASP B 1 64 ? -26.892 1.767 13.706 1.00 27.06 44 ASP B O 1
ATOM 2471 N N . PRO B 1 65 ? -25.009 0.580 13.355 1.00 24.77 45 PRO B N 1
ATOM 2472 C CA . PRO B 1 65 ? -25.145 0.554 11.895 1.00 27.51 45 PRO B CA 1
ATOM 2473 C C . PRO B 1 65 ? -26.317 -0.291 11.389 1.00 32.79 45 PRO B C 1
ATOM 2474 O O . PRO B 1 65 ? -26.798 -0.056 10.282 1.00 32.13 45 PRO B O 1
ATOM 2478 N N . SER B 1 66 ? -26.776 -1.246 12.190 1.00 31.96 46 SER B N 1
ATOM 2479 C CA . SER B 1 66 ? -27.755 -2.222 11.718 1.00 32.63 46 SER B CA 1
ATOM 2480 C C . SER B 1 66 ? -29.117 -1.607 11.395 1.00 38.71 46 SER B C 1
ATOM 2481 O O . SER B 1 66 ? -29.918 -2.210 10.676 1.00 39.65 46 SER B O 1
ATOM 2484 N N . ILE B 1 67 ? -29.378 -0.410 11.912 1.00 34.66 47 ILE B N 1
ATOM 2485 C CA . ILE B 1 67 ? -30.688 0.216 11.738 1.00 38.20 47 ILE B CA 1
ATOM 2486 C C . ILE B 1 67 ? -30.653 1.424 10.797 1.00 39.53 47 ILE B C 1
ATOM 2487 O O . ILE B 1 67 ? -31.595 2.211 10.749 1.00 43.02 47 ILE B O 1
ATOM 2492 N N . VAL B 1 68 ? -29.554 1.552 10.062 1.00 39.36 48 VAL B N 1
ATOM 2493 C CA . VAL B 1 68 ? -29.422 2.513 8.979 1.00 37.24 48 VAL B CA 1
ATOM 2494 C C . VAL B 1 68 ? -29.514 1.741 7.678 1.00 38.04 48 VAL B C 1
ATOM 2495 O O . VAL B 1 68 ? -29.106 0.577 7.629 1.00 40.61 48 VAL B O 1
ATOM 2499 N N . ASP B 1 69 ? -30.057 2.347 6.618 1.00 40.28 49 ASP B N 1
ATOM 2500 C CA . ASP B 1 69 ? -29.906 1.696 5.291 1.00 40.81 49 ASP B CA 1
ATOM 2501 C C . ASP B 1 69 ? -28.713 2.265 4.561 1.00 36.84 49 ASP B C 1
ATOM 2502 O O . ASP B 1 69 ? -28.649 3.463 4.282 1.00 39.60 49 ASP B O 1
ATOM 2507 N N . TRP B 1 70 ? -27.815 1.381 4.166 1.00 32.17 50 TRP B N 1
ATOM 2508 C CA . TRP B 1 70 ? -26.555 1.791 3.572 1.00 34.01 50 TRP B CA 1
ATOM 2509 C C . TRP B 1 70 ? -26.548 1.758 2.045 1.00 29.60 50 TRP B C 1
ATOM 2510 O O . TRP B 1 70 ? -25.699 2.384 1.412 1.00 29.13 50 TRP B O 1
ATOM 2521 N N . ASN B 1 71 ? -27.494 1.036 1.450 1.00 34.31 51 ASN B N 1
ATOM 2522 C CA . ASN B 1 71 ? -27.598 1.019 -0.003 1.00 35.05 51 ASN B CA 1
ATOM 2523 C C . ASN B 1 71 ? -27.972 2.402 -0.523 1.00 32.26 51 ASN B C 1
ATOM 2524 O O . ASN B 1 71 ? -27.436 2.858 -1.537 1.00 31.19 51 ASN B O 1
ATOM 2529 N N . GLU B 1 72 ? -28.886 3.065 0.181 1.00 32.62 52 GLU B N 1
ATOM 2530 C CA . GLU B 1 72 ? -29.230 4.446 -0.131 1.00 36.83 52 GLU B CA 1
ATOM 2531 C C . GLU B 1 72 ? -28.066 5.395 0.165 1.00 33.64 52 GLU B C 1
ATOM 2532 O O . GLU B 1 72 ? -27.867 6.360 -0.558 1.00 34.99 52 GLU B O 1
ATOM 2538 N N . VAL B 1 73 ? -27.291 5.126 1.217 1.00 33.01 53 VAL B N 1
ATOM 2539 C CA . VAL B 1 73 ? -26.078 5.919 1.482 1.00 29.90 53 VAL B CA 1
ATOM 2540 C C . VAL B 1 73 ? -25.076 5.787 0.329 1.00 27.28 53 VAL B C 1
ATOM 2541 O O . VAL B 1 73 ? -24.438 6.762 -0.078 1.00 26.03 53 VAL B O 1
ATOM 2545 N N . LYS B 1 74 ? -24.943 4.572 -0.199 1.00 27.05 54 LYS B N 1
ATOM 2546 C CA . LYS B 1 74 ? -23.982 4.308 -1.262 1.00 28.63 54 LYS B CA 1
ATOM 2547 C C . LYS B 1 74 ? -24.327 5.072 -2.538 1.00 30.26 54 LYS B C 1
ATOM 2548 O O . LYS B 1 74 ? -23.453 5.671 -3.161 1.00 32.42 54 LYS B O 1
ATOM 2554 N N . ILE B 1 75 ? -25.600 5.065 -2.920 1.00 32.92 55 ILE B N 1
ATOM 2555 C CA . ILE B 1 75 ? -26.002 5.761 -4.139 1.00 34.07 55 ILE B CA 1
ATOM 2556 C C . ILE B 1 75 ? -25.814 7.266 -3.955 1.00 33.49 55 ILE B C 1
ATOM 2557 O O . ILE B 1 75 ? -25.466 7.970 -4.904 1.00 35.57 55 ILE B O 1
ATOM 2562 N N . LEU B 1 76 ? -26.002 7.746 -2.727 1.00 32.60 56 LEU B N 1
ATOM 2563 C CA . LEU B 1 76 ? -25.729 9.141 -2.395 1.00 32.41 56 LEU B CA 1
ATOM 2564 C C . LEU B 1 76 ? -24.243 9.459 -2.567 1.00 33.98 56 LEU B C 1
ATOM 2565 O O . LEU B 1 76 ? -23.882 10.485 -3.141 1.00 32.18 56 LEU B O 1
ATOM 2570 N N . SER B 1 77 ? -23.386 8.572 -2.066 1.00 27.12 57 SER B N 1
ATOM 2571 C CA . SER B 1 77 ? -21.947 8.684 -2.278 1.00 26.45 57 SER B CA 1
ATOM 2572 C C . SER B 1 77 ? -21.617 8.642 -3.770 1.00 28.18 57 SER B C 1
ATOM 2573 O O . SER B 1 77 ? -20.764 9.391 -4.255 1.00 26.77 57 SER B O 1
ATOM 2576 N N . GLU B 1 78 ? -22.309 7.763 -4.491 1.00 32.59 58 GLU B N 1
ATOM 2577 C CA . GLU B 1 78 ? -22.115 7.618 -5.932 1.00 34.45 58 GLU B CA 1
ATOM 2578 C C . GLU B 1 78 ? -22.505 8.880 -6.695 1.00 31.63 58 GLU B C 1
ATOM 2579 O O . GLU B 1 78 ? -21.766 9.336 -7.567 1.00 33.51 58 GLU B O 1
ATOM 2585 N N . GLU B 1 79 ? -23.665 9.438 -6.361 1.00 30.20 59 GLU B N 1
ATOM 2586 C CA . GLU B 1 79 ? -24.212 10.568 -7.105 1.00 34.98 59 GLU B CA 1
ATOM 2587 C C . GLU B 1 79 ? -23.483 11.873 -6.803 1.00 35.60 59 GLU B C 1
ATOM 2588 O O . GLU B 1 79 ? -23.568 12.825 -7.574 1.00 36.14 59 GLU B O 1
ATOM 2594 N N . LEU B 1 80 ? -22.773 11.920 -5.679 1.00 32.56 60 LEU B N 1
ATOM 2595 C CA . LEU B 1 80 ? -21.980 13.096 -5.341 1.00 31.66 60 LEU B CA 1
ATOM 2596 C C . LEU B 1 80 ? -20.503 12.870 -5.632 1.00 31.51 60 LEU B C 1
ATOM 2597 O O . LEU B 1 80 ? -19.690 13.780 -5.469 1.00 31.69 60 LEU B O 1
ATOM 2602 N N . ASN B 1 81 ? -20.170 11.655 -6.071 1.00 32.97 61 ASN B N 1
ATOM 2603 C CA . ASN B 1 81 ? -18.786 11.243 -6.280 1.00 32.07 61 ASN B CA 1
ATOM 2604 C C . ASN B 1 81 ? -17.946 11.519 -5.039 1.00 29.14 61 ASN B C 1
ATOM 2605 O O . ASN B 1 81 ? -16.874 12.118 -5.112 1.00 32.25 61 ASN B O 1
ATOM 2610 N N . LEU B 1 82 ? -18.453 11.071 -3.897 1.00 28.16 62 LEU B N 1
ATOM 2611 C CA . LEU B 1 82 ? -17.874 11.419 -2.608 1.00 26.44 62 LEU B CA 1
ATOM 2612 C C . LEU B 1 82 ? -17.728 10.182 -1.725 1.00 18.86 62 LEU B C 1
ATOM 2613 O O . LEU B 1 82 ? -18.699 9.735 -1.123 1.00 24.25 62 LEU B O 1
ATOM 2618 N N . PRO B 1 83 ? -16.510 9.627 -1.655 1.00 20.42 63 PRO B N 1
ATOM 2619 C CA . PRO B 1 83 ? -16.256 8.439 -0.831 1.00 21.05 63 PRO B CA 1
ATOM 2620 C C . PRO B 1 83 ? -16.437 8.694 0.666 1.00 17.21 63 PRO B C 1
ATOM 2621 O O . PRO B 1 83 ? -16.355 9.832 1.129 1.00 19.17 63 PRO B O 1
ATOM 2625 N N . ILE B 1 84 ? -16.695 7.620 1.402 1.00 18.09 64 ILE B N 1
ATOM 2626 C CA . ILE B 1 84 ? -16.696 7.649 2.861 1.00 18.04 64 ILE B CA 1
ATOM 2627 C C . ILE B 1 84 ? -15.416 6.960 3.296 1.00 16.51 64 ILE B C 1
ATOM 2628 O O . ILE B 1 84 ? -15.225 5.776 3.016 1.00 18.79 64 ILE B O 1
ATOM 2633 N N . CYS B 1 85 ? -14.523 7.691 3.957 1.00 14.47 65 CYS B N 1
ATOM 2634 C CA . CYS B 1 85 ? -13.190 7.148 4.205 1.00 15.36 65 CYS B CA 1
ATOM 2635 C C . CYS B 1 85 ? -13.049 6.474 5.567 1.00 14.21 65 CYS B C 1
ATOM 2636 O O . CYS B 1 85 ? -12.143 5.666 5.759 1.00 14.08 65 CYS B O 1
ATOM 2639 N N . ALA B 1 86 ? -13.926 6.806 6.510 1.00 13.55 66 ALA B N 1
ATOM 2640 C CA . ALA B 1 86 ? -13.815 6.251 7.859 1.00 12.39 66 ALA B CA 1
ATOM 2641 C C . ALA B 1 86 ? -15.144 6.310 8.579 1.00 12.89 66 ALA B C 1
ATOM 2642 O O . ALA B 1 86 ? -15.956 7.201 8.328 1.00 13.83 66 ALA B O 1
ATOM 2644 N N . ILE B 1 87 ? -15.351 5.353 9.478 1.00 13.62 67 ILE B N 1
ATOM 2645 C CA . ILE B 1 87 ? -16.563 5.245 10.288 1.00 14.84 67 ILE B CA 1
ATOM 2646 C C . ILE B 1 87 ? -16.198 5.218 11.772 1.00 12.62 67 ILE B C 1
ATOM 2647 O O . ILE B 1 87 ? -15.457 4.329 12.211 1.00 14.15 67 ILE B O 1
ATOM 2652 N N . GLY B 1 88 ? -16.729 6.168 12.533 1.00 12.78 68 GLY B N 1
ATOM 2653 C CA . GLY B 1 88 ? -16.532 6.238 13.974 1.00 14.28 68 GLY B CA 1
ATOM 2654 C C . GLY B 1 88 ? -17.525 5.372 14.735 1.00 13.98 68 GLY B C 1
ATOM 2655 O O . GLY B 1 88 ? -18.672 5.182 14.303 1.00 15.54 68 GLY B O 1
ATOM 2656 N N . THR B 1 89 ? -17.086 4.855 15.876 1.00 12.84 69 THR B N 1
ATOM 2657 C CA . THR B 1 89 ? -17.841 3.866 16.645 1.00 14.20 69 THR B CA 1
ATOM 2658 C C . THR B 1 89 ? -18.080 4.293 18.099 1.00 15.22 69 THR B C 1
ATOM 2659 O O . THR B 1 89 ? -18.695 3.556 18.864 1.00 14.68 69 THR B O 1
ATOM 2663 N N . GLY B 1 90 ? -17.593 5.472 18.475 1.00 13.91 70 GLY B N 1
ATOM 2664 C CA . GLY B 1 90 ? -17.566 5.896 19.865 1.00 14.75 70 GLY B CA 1
ATOM 2665 C C . GLY B 1 90 ? -18.893 5.977 20.598 1.00 16.38 70 GLY B C 1
ATOM 2666 O O . GLY B 1 90 ? -18.942 5.809 21.824 1.00 15.05 70 GLY B O 1
ATOM 2667 N N . GLN B 1 91 ? -19.974 6.226 19.860 1.00 16.61 71 GLN B N 1
ATOM 2668 C CA . GLN B 1 91 ? -21.290 6.318 20.482 1.00 16.63 71 GLN B CA 1
ATOM 2669 C C . GLN B 1 91 ? -21.763 4.961 20.983 1.00 16.98 71 GLN B C 1
ATOM 2670 O O . GLN B 1 91 ? -22.617 4.890 21.874 1.00 17.96 71 GLN B O 1
ATOM 2676 N N . ALA B 1 92 ? -21.220 3.883 20.429 1.00 15.84 72 ALA B N 1
ATOM 2677 C CA . ALA B 1 92 ? -21.530 2.561 20.963 1.00 16.37 72 ALA B CA 1
ATOM 2678 C C . ALA B 1 92 ? -21.119 2.474 22.432 1.00 16.62 72 ALA B C 1
ATOM 2679 O O . ALA B 1 92 ? -21.760 1.777 23.217 1.00 16.78 72 ALA B O 1
ATOM 2681 N N . TYR B 1 93 ? -20.053 3.182 22.802 1.00 14.90 73 TYR B N 1
ATOM 2682 C CA . TYR B 1 93 ? -19.626 3.281 24.189 1.00 16.34 73 TYR B CA 1
ATOM 2683 C C . TYR B 1 93 ? -20.420 4.323 24.969 1.00 16.56 73 TYR B C 1
ATOM 2684 O O . TYR B 1 93 ? -21.001 4.024 26.018 1.00 16.66 73 TYR B O 1
ATOM 2693 N N . LEU B 1 94 ? -20.439 5.552 24.465 1.00 15.71 74 LEU B N 1
ATOM 2694 C CA . LEU B 1 94 ? -21.052 6.650 25.205 1.00 18.80 74 LEU B CA 1
ATOM 2695 C C . LEU B 1 94 ? -22.550 6.462 25.433 1.00 18.97 74 LEU B C 1
ATOM 2696 O O . LEU B 1 94 ? -23.050 6.767 26.519 1.00 22.07 74 LEU B O 1
ATOM 2701 N N . ALA B 1 95 ? -23.259 5.954 24.434 1.00 16.53 75 ALA B N 1
ATOM 2702 C CA . ALA B 1 95 ? -24.701 5.770 24.567 1.00 21.22 75 ALA B CA 1
ATOM 2703 C C . ALA B 1 95 ? -25.079 4.379 25.071 1.00 21.92 75 ALA B C 1
ATOM 2704 O O . ALA B 1 95 ? -25.954 4.249 25.928 1.00 23.53 75 ALA B O 1
ATOM 2706 N N . ASP B 1 96 ? -24.429 3.341 24.548 1.00 20.16 76 ASP B N 1
ATOM 2707 C CA . ASP B 1 96 ? -24.855 1.971 24.832 1.00 19.65 76 ASP B CA 1
ATOM 2708 C C . ASP B 1 96 ? -23.983 1.220 25.844 1.00 19.15 76 ASP B C 1
ATOM 2709 O O . ASP B 1 96 ? -24.312 0.099 26.233 1.00 21.11 76 ASP B O 1
ATOM 2714 N N . GLY B 1 97 ? -22.888 1.837 26.287 1.00 18.65 77 GLY B N 1
ATOM 2715 C CA . GLY B 1 97 ? -22.024 1.220 27.283 1.00 18.20 77 GLY B CA 1
ATOM 2716 C C . GLY B 1 97 ? -21.195 0.048 26.778 1.00 16.48 77 GLY B C 1
ATOM 2717 O O . GLY B 1 97 ? -20.596 -0.681 27.571 1.00 18.95 77 GLY B O 1
ATOM 2718 N N . LEU B 1 98 ? -21.152 -0.139 25.463 1.00 16.42 78 LEU B N 1
ATOM 2719 C CA . LEU B 1 98 ? -20.374 -1.234 24.885 1.00 16.74 78 LEU B CA 1
ATOM 2720 C C . LEU B 1 98 ? -18.872 -0.918 24.863 1.00 14.31 78 LEU B C 1
ATOM 2721 O O . LEU B 1 98 ? -18.462 0.155 24.415 1.00 15.59 78 LEU B O 1
ATOM 2726 N N . SER B 1 99 ? -18.062 -1.852 25.351 1.00 13.72 79 SER B N 1
ATOM 2727 C CA . SER B 1 99 ? -16.617 -1.665 25.426 1.00 15.34 79 SER B CA 1
ATOM 2728 C C . SER B 1 99 ? -15.872 -2.950 25.076 1.00 13.66 79 SER B C 1
ATOM 2729 O O . SER B 1 99 ? -16.246 -4.033 25.537 1.00 13.19 79 SER B O 1
ATOM 2732 N N . LEU B 1 100 ? -14.802 -2.831 24.292 1.00 12.76 80 LEU B N 1
ATOM 2733 C CA . LEU B 1 100 ? -13.971 -3.976 23.943 1.00 12.74 80 LEU B CA 1
ATOM 2734 C C . LEU B 1 100 ? -13.114 -4.462 25.122 1.00 12.19 80 LEU B C 1
ATOM 2735 O O . LEU B 1 100 ? -12.431 -5.478 25.008 1.00 13.25 80 LEU B O 1
ATOM 2740 N N . THR B 1 101 ? -13.149 -3.744 26.246 1.00 11.86 81 THR B N 1
ATOM 2741 C CA . THR B 1 101 ? -12.452 -4.193 27.458 1.00 13.00 81 THR B CA 1
ATOM 2742 C C . THR B 1 101 ? -13.407 -4.294 28.648 1.00 13.37 81 THR B C 1
ATOM 2743 O O . THR B 1 101 ? -12.966 -4.334 29.800 1.00 13.31 81 THR B O 1
ATOM 2747 N N . HIS B 1 102 ? -14.706 -4.361 28.368 1.00 14.14 82 HIS B N 1
ATOM 2748 C CA . HIS B 1 102 ? -15.694 -4.460 29.443 1.00 14.90 82 HIS B CA 1
ATOM 2749 C C . HIS B 1 102 ? -15.383 -5.686 30.302 1.00 15.71 82 HIS B C 1
ATOM 2750 O O . HIS B 1 102 ? -15.083 -6.761 29.778 1.00 15.35 82 HIS B O 1
ATOM 2757 N N . PRO B 1 103 ? -15.422 -5.524 31.633 1.00 16.86 83 PRO B N 1
ATOM 2758 C CA . PRO B 1 103 ? -15.178 -6.667 32.524 1.00 17.40 83 PRO B CA 1
ATOM 2759 C C . PRO B 1 103 ? -16.235 -7.763 32.383 1.00 20.22 83 PRO B C 1
ATOM 2760 O O . PRO B 1 103 ? -15.950 -8.936 32.630 1.00 21.81 83 PRO B O 1
ATOM 2764 N N . ASN B 1 104 ? -17.440 -7.378 31.988 1.00 18.38 84 ASN B N 1
ATOM 2765 C CA . ASN B 1 104 ? -18.519 -8.328 31.757 1.00 18.49 84 ASN B CA 1
ATOM 2766 C C . ASN B 1 104 ? -18.359 -8.928 30.363 1.00 18.72 84 ASN B C 1
ATOM 2767 O O . ASN B 1 104 ? -18.518 -8.231 29.361 1.00 19.15 84 ASN B O 1
ATOM 2772 N N . ASP B 1 105 ? -18.054 -10.218 30.300 1.00 18.53 85 ASP B N 1
ATOM 2773 C CA . ASP B 1 105 ? -17.758 -10.862 29.022 1.00 17.90 85 ASP B CA 1
ATOM 2774 C C . ASP B 1 105 ? -18.942 -10.861 28.065 1.00 21.25 85 ASP B C 1
ATOM 2775 O O . ASP B 1 105 ? -18.758 -10.860 26.851 1.00 19.82 85 ASP B O 1
ATOM 2780 N N . GLU B 1 106 ? -20.158 -10.860 28.597 1.00 22.34 86 GLU B N 1
ATOM 2781 C CA . GLU B 1 106 ? -21.334 -10.831 27.741 1.00 21.16 86 GLU B CA 1
ATOM 2782 C C . GLU B 1 106 ? -21.452 -9.476 27.053 1.00 19.88 86 GLU B C 1
ATOM 2783 O O . GLU B 1 106 ? -21.805 -9.396 25.876 1.00 21.79 86 GLU B O 1
ATOM 2789 N N . ILE B 1 107 ? -21.140 -8.407 27.777 1.00 18.76 87 ILE B N 1
ATOM 2790 C CA . ILE B 1 107 ? -21.200 -7.082 27.179 1.00 18.17 87 ILE B CA 1
ATOM 2791 C C . ILE B 1 107 ? -20.017 -6.902 26.224 1.00 16.99 87 ILE B C 1
ATOM 2792 O O . ILE B 1 107 ? -20.173 -6.326 25.144 1.00 16.29 87 ILE B O 1
ATOM 2797 N N . ARG B 1 108 ? -18.852 -7.431 26.591 1.00 16.50 88 ARG B N 1
ATOM 2798 C CA . ARG B 1 108 ? -17.680 -7.345 25.716 1.00 15.61 88 ARG B CA 1
ATOM 2799 C C . ARG B 1 108 ? -17.960 -8.056 24.390 1.00 16.60 88 ARG B C 1
ATOM 2800 O O . ARG B 1 108 ? -17.608 -7.558 23.320 1.00 15.67 88 ARG B O 1
ATOM 2808 N N . LYS B 1 109 ? -18.634 -9.201 24.466 1.00 17.04 89 LYS B N 1
ATOM 2809 C CA . LYS B 1 109 ? -19.047 -9.939 23.281 1.00 18.69 89 LYS B CA 1
ATOM 2810 C C . LYS B 1 109 ? -19.988 -9.115 22.398 1.00 16.19 89 LYS B C 1
ATOM 2811 O O . LYS B 1 109 ? -19.846 -9.089 21.167 1.00 16.86 89 LYS B O 1
ATOM 2817 N N . LYS B 1 110 ? -20.947 -8.441 23.023 1.00 16.55 90 LYS B N 1
ATOM 2818 C CA . LYS B 1 110 ? -21.848 -7.573 22.273 1.00 16.64 90 LYS B CA 1
ATOM 2819 C C . LYS B 1 110 ? -21.108 -6.397 21.641 1.00 15.15 90 LYS B C 1
ATOM 2820 O O . LYS B 1 110 ? -21.452 -5.970 20.545 1.00 16.11 90 LYS B O 1
ATOM 2826 N N . ALA B 1 111 ? -20.092 -5.877 22.325 1.00 15.43 91 ALA B N 1
ATOM 2827 C CA . ALA B 1 111 ? -19.282 -4.800 21.754 1.00 14.17 91 ALA B CA 1
ATOM 2828 C C . ALA B 1 111 ? -18.538 -5.281 20.505 1.00 13.35 91 ALA B C 1
ATOM 2829 O O . ALA B 1 111 ? -18.497 -4.587 19.491 1.00 13.65 91 ALA B O 1
ATOM 2831 N N . ILE B 1 112 ? -17.960 -6.475 20.582 1.00 13.09 92 ILE B N 1
ATOM 2832 C CA . ILE B 1 112 ? -17.288 -7.064 19.433 1.00 13.46 92 ILE B CA 1
ATOM 2833 C C . ILE B 1 112 ? -18.266 -7.240 18.274 1.00 15.35 92 ILE B C 1
ATOM 2834 O O . ILE B 1 112 ? -17.976 -6.871 17.132 1.00 15.26 92 ILE B O 1
ATOM 2839 N N . GLU B 1 113 ? -19.443 -7.779 18.574 1.00 16.12 93 GLU B N 1
ATOM 2840 C CA . GLU B 1 113 ? -20.450 -8.005 17.541 1.00 16.28 93 GLU B CA 1
ATOM 2841 C C . GLU B 1 113 ? -20.929 -6.691 16.912 1.00 14.26 93 GLU B C 1
ATOM 2842 O O . GLU B 1 113 ? -21.152 -6.622 15.702 1.00 16.51 93 GLU B O 1
ATOM 2848 N N . ARG B 1 114 ? -21.053 -5.640 17.718 1.00 14.81 94 ARG B N 1
ATOM 2849 C CA . ARG B 1 114 ? -21.422 -4.328 17.193 1.00 15.13 94 ARG B CA 1
ATOM 2850 C C . ARG B 1 114 ? -20.361 -3.824 16.207 1.00 14.16 94 ARG B C 1
ATOM 2851 O O . ARG B 1 114 ? -20.685 -3.359 15.110 1.00 15.91 94 ARG B O 1
ATOM 2859 N N . VAL B 1 115 ? -19.091 -3.920 16.593 1.00 14.06 95 VAL B N 1
ATOM 2860 C CA . VAL B 1 115 ? -18.015 -3.429 15.739 1.00 13.73 95 VAL B CA 1
ATOM 2861 C C . VAL B 1 115 ? -17.917 -4.274 14.465 1.00 14.28 95 VAL B C 1
ATOM 2862 O O . VAL B 1 115 ? -17.605 -3.743 13.406 1.00 15.02 95 VAL B O 1
ATOM 2866 N N . VAL B 1 116 ? -18.203 -5.573 14.548 1.00 14.23 96 VAL B N 1
ATOM 2867 C CA . VAL B 1 116 ? -18.287 -6.369 13.322 1.00 15.03 96 VAL B CA 1
ATOM 2868 C C . VAL B 1 116 ? -19.325 -5.784 12.350 1.00 16.34 96 VAL B C 1
ATOM 2869 O O . VAL B 1 116 ? -19.073 -5.696 11.141 1.00 15.90 96 VAL B O 1
ATOM 2873 N N . LYS B 1 117 ? -20.472 -5.351 12.869 1.00 14.80 97 LYS B N 1
ATOM 2874 C CA . LYS B 1 117 ? -21.459 -4.701 12.011 1.00 17.37 97 LYS B CA 1
ATOM 2875 C C . LYS B 1 117 ? -20.915 -3.406 11.409 1.00 16.73 97 LYS B C 1
ATOM 2876 O O . LYS B 1 117 ? -21.167 -3.118 10.246 1.00 17.29 97 LYS B O 1
ATOM 2882 N N . HIS B 1 118 ? -20.158 -2.623 12.182 1.00 15.26 98 HIS B N 1
ATOM 2883 C CA . HIS B 1 118 ? -19.509 -1.443 11.610 1.00 15.08 98 HIS B CA 1
ATOM 2884 C C . HIS B 1 118 ? -18.576 -1.831 10.456 1.00 13.62 98 HIS B C 1
ATOM 2885 O O . HIS B 1 118 ? -18.499 -1.106 9.465 1.00 15.07 98 HIS B O 1
ATOM 2892 N N . THR B 1 119 ? -17.863 -2.953 10.582 1.00 14.73 99 THR B N 1
ATOM 2893 C CA . THR B 1 119 ? -16.940 -3.354 9.517 1.00 14.12 99 THR B CA 1
ATOM 2894 C C . THR B 1 119 ? -17.678 -3.766 8.247 1.00 16.47 99 THR B C 1
ATOM 2895 O O . THR B 1 119 ? -17.158 -3.593 7.153 1.00 17.60 99 THR B O 1
ATOM 2899 N N . GLU B 1 120 ? -18.879 -4.321 8.383 1.00 18.63 100 GLU B N 1
ATOM 2900 C CA . GLU B 1 120 ? -19.666 -4.673 7.205 1.00 19.57 100 GLU B CA 1
ATOM 2901 C C . GLU B 1 120 ? -20.024 -3.420 6.430 1.00 19.45 100 GLU B C 1
ATOM 2902 O O . GLU B 1 120 ? -19.945 -3.390 5.203 1.00 21.39 100 GLU B O 1
ATOM 2908 N N . VAL B 1 121 ? -20.409 -2.377 7.149 1.00 17.63 101 VAL B N 1
ATOM 2909 C CA . VAL B 1 121 ? -20.708 -1.108 6.517 1.00 19.20 101 VAL B CA 1
ATOM 2910 C C . VAL B 1 121 ? -19.454 -0.530 5.873 1.00 18.73 101 VAL B C 1
ATOM 2911 O O . VAL B 1 121 ? -19.473 -0.109 4.715 1.00 19.86 101 VAL B O 1
ATOM 2915 N N . ALA B 1 122 ? -18.359 -0.516 6.626 1.00 17.26 102 ALA B N 1
ATOM 2916 C CA . ALA B 1 122 ? -17.099 0.016 6.116 1.00 17.45 102 ALA B CA 1
ATOM 2917 C C . ALA B 1 122 ? -16.677 -0.685 4.823 1.00 18.35 102 ALA B C 1
ATOM 2918 O O . ALA B 1 122 ? -16.117 -0.053 3.924 1.00 18.60 102 ALA B O 1
ATOM 2920 N N . GLY B 1 123 ? -16.951 -1.984 4.737 1.00 19.84 103 GLY B N 1
ATOM 2921 C CA . GLY B 1 123 ? -16.566 -2.777 3.581 1.00 19.32 103 GLY B CA 1
ATOM 2922 C C . GLY B 1 123 ? -17.245 -2.320 2.301 1.00 23.85 103 GLY B C 1
ATOM 2923 O O . GLY B 1 123 ? -16.674 -2.418 1.220 1.00 25.58 103 GLY B O 1
ATOM 2924 N N . MET B 1 124 ? -18.461 -1.804 2.425 1.00 18.42 104 MET B N 1
ATOM 2925 C CA . MET B 1 124 ? -19.180 -1.274 1.269 1.00 21.46 104 MET B CA 1
ATOM 2926 C C . MET B 1 124 ? -18.488 -0.052 0.680 1.00 23.74 104 MET B C 1
ATOM 2927 O O . MET B 1 124 ? -18.655 0.270 -0.501 1.00 24.08 104 MET B O 1
ATOM 2932 N N . PHE B 1 125 ? -17.717 0.637 1.516 1.00 21.44 105 PHE B N 1
ATOM 2933 C CA . PHE B 1 125 ? -17.146 1.923 1.143 1.00 18.76 105 PHE B CA 1
ATOM 2934 C C . PHE B 1 125 ? -15.623 1.913 1.071 1.00 18.77 105 PHE B C 1
ATOM 2935 O O . PHE B 1 125 ? -15.007 2.901 0.674 1.00 21.65 105 PHE B O 1
ATOM 2943 N N . GLY B 1 126 ? -15.016 0.794 1.450 1.00 18.11 106 GLY B N 1
ATOM 2944 C CA . GLY B 1 126 ? -13.573 0.712 1.559 1.00 20.66 106 GLY B CA 1
ATOM 2945 C C . GLY B 1 126 ? -13.053 1.611 2.668 1.00 18.98 106 GLY B C 1
ATOM 2946 O O . GLY B 1 126 ? -11.940 2.127 2.594 1.00 21.43 106 GLY B O 1
ATOM 2947 N N . ALA B 1 127 ? -13.872 1.791 3.702 1.00 17.33 107 ALA B N 1
ATOM 2948 C CA . ALA B 1 127 ? -13.562 2.712 4.788 1.00 16.13 107 ALA B CA 1
ATOM 2949 C C . ALA B 1 127 ? -12.837 2.038 5.945 1.00 15.01 107 ALA B C 1
ATOM 2950 O O . ALA B 1 127 ? -12.914 0.826 6.133 1.00 17.10 107 ALA B O 1
ATOM 2952 N N . LEU B 1 128 ? -12.142 2.864 6.718 1.00 13.00 108 LEU B N 1
ATOM 2953 C CA . LEU B 1 128 ? -11.516 2.457 7.972 1.00 13.66 108 LEU B CA 1
ATOM 2954 C C . LEU B 1 128 ? -12.540 2.416 9.093 1.00 13.58 108 LEU B C 1
ATOM 2955 O O . LEU B 1 128 ? -13.490 3.201 9.088 1.00 15.55 108 LEU B O 1
ATOM 2960 N N . VAL B 1 129 ? -12.356 1.511 10.052 1.00 11.87 109 VAL B N 1
ATOM 2961 C CA . VAL B 1 129 ? -13.184 1.519 11.253 1.00 13.09 109 VAL B CA 1
ATOM 2962 C C . VAL B 1 129 ? -12.360 2.080 12.407 1.00 10.85 109 VAL B C 1
ATOM 2963 O O . VAL B 1 129 ? -11.266 1.585 12.691 1.00 11.73 109 VAL B O 1
ATOM 2967 N N . ILE B 1 130 ? -12.869 3.107 13.077 1.00 10.03 110 ILE B N 1
ATOM 2968 C CA . ILE B 1 130 ? -12.103 3.754 14.139 1.00 10.94 110 ILE B CA 1
ATOM 2969 C C . ILE B 1 130 ? -12.376 3.120 15.492 1.00 11.75 110 ILE B C 1
ATOM 2970 O O . ILE B 1 130 ? -13.533 2.941 15.887 1.00 12.97 110 ILE B O 1
ATOM 2975 N N . ILE B 1 131 ? -11.300 2.769 16.189 1.00 10.67 111 ILE B N 1
ATOM 2976 C CA . ILE B 1 131 ? -11.364 2.261 17.551 1.00 11.57 111 ILE B CA 1
ATOM 2977 C C . ILE B 1 131 ? -10.925 3.402 18.464 1.00 10.45 111 ILE B C 1
ATOM 2978 O O . ILE B 1 131 ? -9.733 3.623 18.688 1.00 10.95 111 ILE B O 1
ATOM 2983 N N . GLY B 1 132 ? -11.916 4.157 18.937 1.00 10.29 112 GLY B N 1
ATOM 2984 C CA . GLY B 1 132 ? -11.720 5.255 19.867 1.00 10.75 112 GLY B CA 1
ATOM 2985 C C . GLY B 1 132 ? -12.225 4.832 21.227 1.00 10.66 112 GLY B C 1
ATOM 2986 O O . GLY B 1 132 ? -11.758 3.822 21.770 1.00 10.25 112 GLY B O 1
ATOM 2987 N N . LEU B 1 133 ? -13.202 5.562 21.764 1.00 11.11 113 LEU B N 1
ATOM 2988 C CA . LEU B 1 133 ? -13.769 5.274 23.080 1.00 11.98 113 LEU B CA 1
ATOM 2989 C C . LEU B 1 133 ? -14.375 3.883 23.208 1.00 10.52 113 LEU B C 1
ATOM 2990 O O . LEU B 1 133 ? -14.512 3.380 24.326 1.00 11.13 113 LEU B O 1
ATOM 2995 N N . VAL B 1 134 ? -14.704 3.233 22.098 1.00 11.80 114 VAL B N 1
ATOM 2996 C CA . VAL B 1 134 ? -15.267 1.891 22.188 1.00 12.23 114 VAL B CA 1
ATOM 2997 C C . VAL B 1 134 ? -14.284 0.890 22.794 1.00 11.28 114 VAL B C 1
ATOM 2998 O O . VAL B 1 134 ? -14.693 -0.194 23.188 1.00 11.83 114 VAL B O 1
ATOM 3002 N N . ARG B 1 135 ? -13.002 1.232 22.893 1.00 10.09 115 ARG B N 1
ATOM 3003 C CA . ARG B 1 135 ? -12.053 0.317 23.522 1.00 11.33 115 ARG B CA 1
ATOM 3004 C C . ARG B 1 135 ? -12.256 0.246 25.029 1.00 12.36 115 ARG B C 1
ATOM 3005 O O . ARG B 1 135 ? -11.837 -0.734 25.644 1.00 13.71 115 ARG B O 1
ATOM 3013 N N . GLY B 1 136 ? -12.888 1.259 25.619 1.00 12.24 116 GLY B N 1
ATOM 3014 C CA . GLY B 1 136 ? -13.149 1.268 27.053 1.00 14.27 116 GLY B CA 1
ATOM 3015 C C . GLY B 1 136 ? -11.972 1.709 27.899 1.00 14.75 116 GLY B C 1
ATOM 3016 O O . GLY B 1 136 ? -10.861 1.896 27.389 1.00 15.32 116 GLY B O 1
ATOM 3017 N N . ARG B 1 137 ? -12.228 1.855 29.198 1.00 12.82 117 ARG B N 1
ATOM 3018 C CA . ARG B 1 137 ? -11.282 2.412 30.168 1.00 13.23 117 ARG B CA 1
ATOM 3019 C C . ARG B 1 137 ? -10.790 1.353 31.158 1.00 12.32 117 ARG B C 1
ATOM 3020 O O . ARG B 1 137 ? -11.326 0.246 31.190 1.00 12.82 117 ARG B O 1
ATOM 3028 N N . ARG B 1 138 ? -9.791 1.691 31.969 1.00 11.87 118 ARG B N 1
ATOM 3029 C CA . ARG B 1 138 ? -9.270 0.719 32.945 1.00 12.40 118 ARG B CA 1
ATOM 3030 C C . ARG B 1 138 ? -10.278 0.302 34.012 1.00 14.95 118 ARG B C 1
ATOM 3031 O O . ARG B 1 138 ? -10.246 -0.846 34.466 1.00 15.14 118 ARG B O 1
ATOM 3039 N N . GLU B 1 139 ? -11.155 1.213 34.425 1.00 14.36 119 GLU B N 1
ATOM 3040 C CA . GLU B 1 139 ? -12.193 0.912 35.417 1.00 16.04 119 GLU B CA 1
ATOM 3041 C C . GLU B 1 139 ? -11.632 0.193 36.648 1.00 18.02 119 GLU B C 1
ATOM 3042 O O . GLU B 1 139 ? -12.132 -0.863 37.050 1.00 20.35 119 GLU B O 1
ATOM 3048 N N . GLY B 1 140 ? -10.574 0.749 37.220 1.00 17.28 120 GLY B N 1
ATOM 3049 C CA . GLY B 1 140 ? -10.022 0.223 38.456 1.00 19.98 120 GLY B CA 1
ATOM 3050 C C . GLY B 1 140 ? -8.986 -0.868 38.278 1.00 21.63 120 GLY B C 1
ATOM 3051 O O . GLY B 1 140 ? -8.330 -1.258 39.246 1.00 22.62 120 GLY B O 1
ATOM 3052 N N . ARG B 1 141 ? -8.827 -1.366 37.054 1.00 16.52 121 ARG B N 1
ATOM 3053 C CA . ARG B 1 141 ? -7.910 -2.474 36.801 1.00 16.10 121 ARG B CA 1
ATOM 3054 C C . ARG B 1 141 ? -6.522 -1.972 36.437 1.00 16.04 121 ARG B C 1
ATOM 3055 O O . ARG B 1 141 ? -6.347 -0.778 36.147 1.00 16.21 121 ARG B O 1
ATOM 3063 N N . SER B 1 142 ? -5.535 -2.863 36.446 1.00 14.95 122 SER B N 1
ATOM 3064 C CA . SER B 1 142 ? -4.207 -2.522 35.973 1.00 14.55 122 SER B CA 1
ATOM 3065 C C . SER B 1 142 ? -4.258 -2.164 34.483 1.00 13.35 122 SER B C 1
ATOM 3066 O O . SER B 1 142 ? -5.183 -2.567 33.753 1.00 13.55 122 SER B O 1
ATOM 3069 N N . TYR B 1 143 ? -3.251 -1.431 34.040 1.00 14.05 123 TYR B N 1
ATOM 3070 C CA . TYR B 1 143 ? -3.106 -1.156 32.624 1.00 14.71 123 TYR B CA 1
ATOM 3071 C C . TYR B 1 143 ? -2.952 -2.465 31.871 1.00 13.95 123 TYR B C 1
ATOM 3072 O O . TYR B 1 143 ? -3.565 -2.680 30.827 1.00 13.74 123 TYR B O 1
ATOM 3081 N N . GLU B 1 144 ? -2.144 -3.354 32.440 1.00 15.61 124 GLU B N 1
ATOM 3082 C CA . GLU B 1 144 ? -1.826 -4.628 31.822 1.00 15.99 124 GLU B CA 1
ATOM 3083 C C . GLU B 1 144 ? -3.062 -5.503 31.610 1.00 12.98 124 GLU B C 1
ATOM 3084 O O . GLU B 1 144 ? -3.210 -6.105 30.539 1.00 13.77 124 GLU B O 1
ATOM 3090 N N . GLU B 1 145 ? -3.950 -5.591 32.600 1.00 13.65 125 GLU B N 1
ATOM 3091 C CA . GLU B 1 145 ? -5.140 -6.426 32.427 1.00 14.26 125 GLU B CA 1
ATOM 3092 C C . GLU B 1 145 ? -6.023 -5.848 31.324 1.00 14.36 125 GLU B C 1
ATOM 3093 O O . GLU B 1 145 ? -6.543 -6.572 30.481 1.00 13.43 125 GLU B O 1
ATOM 3099 N N . THR B 1 146 ? -6.194 -4.531 31.357 1.00 12.83 126 THR B N 1
ATOM 3100 C CA . THR B 1 146 ? -6.998 -3.832 30.367 1.00 12.91 126 THR B CA 1
ATOM 3101 C C . THR B 1 146 ? -6.440 -4.036 28.960 1.00 11.89 126 THR B C 1
ATOM 3102 O O . THR B 1 146 ? -7.180 -4.356 28.031 1.00 12.47 126 THR B O 1
ATOM 3106 N N . GLU B 1 147 ? -5.127 -3.893 28.840 1.00 12.19 127 GLU B N 1
ATOM 3107 C CA . GLU B 1 147 ? -4.438 -4.074 27.571 1.00 12.56 127 GLU B CA 1
ATOM 3108 C C . GLU B 1 147 ? -4.589 -5.482 27.002 1.00 12.52 127 GLU B C 1
ATOM 3109 O O . GLU B 1 147 ? -4.852 -5.659 25.812 1.00 13.22 127 GLU B O 1
ATOM 3115 N N . GLU B 1 148 ? -4.423 -6.500 27.847 1.00 12.90 128 GLU B N 1
ATOM 3116 C CA . GLU B 1 148 ? -4.540 -7.862 27.345 1.00 14.46 128 GLU B CA 1
ATOM 3117 C C . GLU B 1 148 ? -5.971 -8.164 26.916 1.00 13.28 128 GLU B C 1
ATOM 3118 O O . GLU B 1 148 ? -6.179 -8.855 25.917 1.00 14.77 128 GLU B O 1
ATOM 3124 N N . LEU B 1 149 ? -6.957 -7.646 27.641 1.00 12.86 129 LEU B N 1
ATOM 3125 C CA . LEU B 1 149 ? -8.337 -7.801 27.212 1.00 13.38 129 LEU B CA 1
ATOM 3126 C C . LEU B 1 149 ? -8.571 -7.150 25.855 1.00 11.99 129 LEU B C 1
ATOM 3127 O O . LEU B 1 149 ? -9.236 -7.717 24.984 1.00 13.56 129 LEU B O 1
ATOM 3132 N N . PHE B 1 150 ? -8.018 -5.953 25.677 1.00 11.79 130 PHE B N 1
ATOM 3133 C CA . PHE B 1 150 ? -8.160 -5.243 24.423 1.00 11.98 130 PHE B CA 1
ATOM 3134 C C . PHE B 1 150 ? -7.545 -6.025 23.268 1.00 10.74 130 PHE B C 1
ATOM 3135 O O . PHE B 1 150 ? -8.151 -6.148 22.192 1.00 12.27 130 PHE B O 1
ATOM 3143 N N . ILE B 1 151 ? -6.338 -6.542 23.485 1.00 11.22 131 ILE B N 1
ATOM 3144 C CA . ILE B 1 151 ? -5.653 -7.300 22.450 1.00 12.14 131 ILE B CA 1
ATOM 3145 C C . ILE B 1 151 ? -6.465 -8.539 22.071 1.00 13.23 131 ILE B C 1
ATOM 3146 O O . ILE B 1 151 ? -6.581 -8.873 20.887 1.00 14.04 131 ILE B O 1
ATOM 3151 N N . GLU B 1 152 ? -7.049 -9.202 23.068 1.00 13.13 132 GLU B N 1
ATOM 3152 C CA . GLU B 1 152 ? -7.905 -10.352 22.796 1.00 15.22 132 GLU B CA 1
ATOM 3153 C C . GLU B 1 152 ? -9.104 -9.966 21.946 1.00 13.30 132 GLU B C 1
ATOM 3154 O O . GLU B 1 152 ? -9.447 -10.668 20.990 1.00 14.73 132 GLU B O 1
ATOM 3160 N N . SER B 1 153 ? -9.762 -8.863 22.300 1.00 13.30 133 SER B N 1
ATOM 3161 C CA . SER B 1 153 ? -10.906 -8.410 21.524 1.00 12.83 133 SER B CA 1
ATOM 3162 C C . SER B 1 153 ? -10.492 -8.041 20.107 1.00 12.58 133 SER B C 1
ATOM 3163 O O . SER B 1 153 ? -11.203 -8.367 19.158 1.00 13.02 133 SER B O 1
ATOM 3166 N N . MET B 1 154 ? -9.345 -7.384 19.950 1.00 11.78 134 MET B N 1
ATOM 3167 C CA . MET B 1 154 ? -8.891 -7.020 18.609 1.00 12.01 134 MET B CA 1
ATOM 3168 C C . MET B 1 154 ? -8.547 -8.263 17.782 1.00 11.77 134 MET B C 1
ATOM 3169 O O . MET B 1 154 ? -8.883 -8.338 16.602 1.00 13.54 134 MET B O 1
ATOM 3174 N N . LYS B 1 155 ? -7.890 -9.248 18.392 1.00 13.24 135 LYS B N 1
ATOM 3175 C CA . LYS B 1 155 ? -7.579 -10.483 17.666 1.00 13.37 135 LYS B CA 1
ATOM 3176 C C . LYS B 1 155 ? -8.868 -11.223 17.290 1.00 13.46 135 LYS B C 1
ATOM 3177 O O . LYS B 1 155 ? -8.954 -11.802 16.202 1.00 15.21 135 LYS B O 1
ATOM 3183 N N . ARG B 1 156 ? -9.886 -11.164 18.145 1.00 15.03 136 ARG B N 1
ATOM 3184 C CA . ARG B 1 156 ? -11.179 -11.751 17.812 1.00 16.51 136 ARG B CA 1
ATOM 3185 C C . ARG B 1 156 ? -11.829 -11.025 16.632 1.00 15.67 136 ARG B C 1
ATOM 3186 O O . ARG B 1 156 ? -12.382 -11.669 15.730 1.00 15.71 136 ARG B O 1
ATOM 3194 N N . LEU B 1 157 ? -11.786 -9.693 16.634 1.00 13.84 137 LEU B N 1
ATOM 3195 C CA . LEU B 1 157 ? -12.295 -8.920 15.502 1.00 14.48 137 LEU B CA 1
ATOM 3196 C C . LEU B 1 157 ? -11.589 -9.290 14.201 1.00 13.29 137 LEU B C 1
ATOM 3197 O O . LEU B 1 157 ? -12.231 -9.418 13.157 1.00 15.53 137 LEU B O 1
ATOM 3202 N N . LEU B 1 158 ? -10.277 -9.473 14.265 1.00 14.54 138 LEU B N 1
ATOM 3203 C CA . LEU B 1 158 ? -9.504 -9.877 13.096 1.00 15.69 138 LEU B CA 1
ATOM 3204 C C . LEU B 1 158 ? -9.901 -11.275 12.607 1.00 17.14 138 LEU B C 1
ATOM 3205 O O . LEU B 1 158 ? -9.825 -11.551 11.409 1.00 19.30 138 LEU B O 1
ATOM 3210 N N . GLU B 1 159 ? -10.316 -12.154 13.516 1.00 16.30 139 GLU B N 1
ATOM 3211 C CA . GLU B 1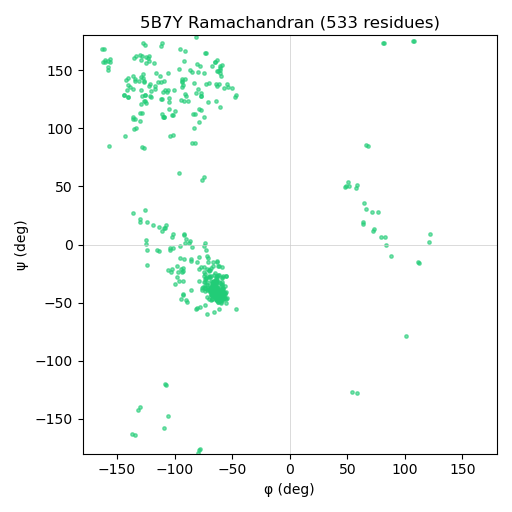 159 ? -10.757 -13.489 13.105 1.00 16.65 139 GLU B CA 1
ATOM 3212 C C . GLU B 1 159 ? -12.164 -13.488 12.539 1.00 17.45 139 GLU B C 1
ATOM 3213 O O . GLU B 1 159 ? -12.471 -14.293 11.654 1.00 20.06 139 GLU B O 1
ATOM 3219 N N . LEU B 1 160 ? -13.012 -12.589 13.029 1.00 16.95 140 LEU B N 1
ATOM 3220 C CA . LEU B 1 160 ? -14.423 -12.542 12.633 1.00 17.76 140 LEU B CA 1
ATOM 3221 C C . LEU B 1 160 ? -14.657 -11.728 11.367 1.00 20.83 140 LEU B C 1
ATOM 3222 O O . LEU B 1 160 ? -15.742 -11.758 10.785 1.00 23.06 140 LEU B O 1
ATOM 3227 N N . THR B 1 161 ? -13.641 -10.987 10.954 1.00 17.26 141 THR B N 1
ATOM 3228 C CA . THR B 1 161 ? -13.729 -10.162 9.759 1.00 20.63 141 THR B CA 1
ATOM 3229 C C . THR B 1 161 ? -12.517 -10.486 8.899 1.00 19.43 141 THR B C 1
ATOM 3230 O O . THR B 1 161 ? -11.439 -10.741 9.422 1.00 23.79 141 THR B O 1
ATOM 3234 N N . GLU B 1 162 ? -12.662 -10.481 7.582 1.00 23.91 142 GLU B N 1
ATOM 3235 C CA . GLU B 1 162 ? -11.539 -10.930 6.773 1.00 27.47 142 GLU B CA 1
ATOM 3236 C C . GLU B 1 162 ? -10.704 -9.799 6.190 1.00 24.25 142 GLU B C 1
ATOM 3237 O O . GLU B 1 162 ? -9.482 -9.935 6.061 1.00 26.32 142 GLU B O 1
ATOM 3243 N N . HIS B 1 163 ? -11.344 -8.682 5.854 1.00 18.62 143 HIS B N 1
ATOM 3244 C CA . HIS B 1 163 ? -10.643 -7.606 5.162 1.00 16.93 143 HIS B CA 1
ATOM 3245 C C . HIS B 1 163 ? -10.718 -6.272 5.880 1.00 17.80 143 HIS B C 1
ATOM 3246 O O . HIS B 1 163 ? -10.106 -5.310 5.438 1.00 21.35 143 HIS B O 1
ATOM 3253 N N . ALA B 1 164 ? -11.474 -6.206 6.968 1.00 17.49 144 ALA B N 1
ATOM 3254 C CA . ALA B 1 164 ? -11.668 -4.942 7.675 1.00 15.28 144 ALA B CA 1
ATOM 3255 C C . ALA B 1 164 ? -10.345 -4.366 8.170 1.00 12.04 144 ALA B C 1
ATOM 3256 O O . ALA B 1 164 ? -9.455 -5.110 8.573 1.00 15.65 144 ALA B O 1
ATOM 3258 N N . LYS B 1 165 ? -10.237 -3.040 8.155 1.00 14.10 145 LYS B N 1
ATOM 3259 C CA . LYS B 1 165 ? -9.064 -2.363 8.696 1.00 12.57 145 LYS B CA 1
ATOM 3260 C C . LYS B 1 165 ? -9.461 -1.410 9.817 1.00 11.53 145 LYS B C 1
ATOM 3261 O O . LYS B 1 165 ? -10.398 -0.619 9.678 1.00 12.46 145 LYS B O 1
ATOM 3267 N N . PHE B 1 166 ? -8.732 -1.497 10.921 1.00 10.91 146 PHE B N 1
ATOM 3268 C CA . PHE B 1 166 ? -9.032 -0.755 12.137 1.00 10.51 146 PHE B CA 1
ATOM 3269 C C . PHE B 1 166 ? -7.964 0.282 12.417 1.00 9.90 146 PHE B C 1
ATOM 3270 O O . PHE B 1 166 ? -6.775 0.028 12.189 1.00 12.39 146 PHE B O 1
ATOM 3278 N N . VAL B 1 167 ? -8.366 1.425 12.966 1.00 9.05 147 VAL B N 1
ATOM 3279 C CA . VAL B 1 167 ? -7.379 2.397 13.401 1.00 9.88 147 VAL B CA 1
ATOM 3280 C C . VAL B 1 167 ? -7.652 2.799 14.849 1.00 10.16 147 VAL B C 1
ATOM 3281 O O . VAL B 1 167 ? -8.768 3.183 15.219 1.00 10.79 147 VAL B O 1
ATOM 3285 N N . ILE B 1 168 ? -6.614 2.689 15.668 1.00 8.91 148 ILE B N 1
ATOM 3286 C CA . ILE B 1 168 ? -6.693 3.051 17.073 1.00 9.32 148 ILE B CA 1
ATOM 3287 C C . ILE B 1 168 ? -6.364 4.525 17.255 1.00 9.46 148 ILE B C 1
ATOM 3288 O O . ILE B 1 168 ? -5.289 4.969 16.851 1.00 10.21 148 ILE B O 1
ATOM 3293 N N . GLU B 1 169 ? -7.279 5.281 17.863 1.00 9.56 149 GLU B N 1
ATOM 3294 C CA . GLU B 1 169 ? -7.052 6.700 18.110 1.00 8.96 149 GLU B CA 1
ATOM 3295 C C . GLU B 1 169 ? -6.645 6.934 19.562 1.00 9.41 149 GLU B C 1
ATOM 3296 O O . GLU B 1 169 ? -7.482 6.770 20.468 1.00 9.86 149 GLU B O 1
ATOM 3302 N N . PRO B 1 170 ? -5.381 7.328 19.799 1.00 9.23 150 PRO B N 1
ATOM 3303 C CA . PRO B 1 170 ? -5.018 7.718 21.168 1.00 10.72 150 PRO B CA 1
ATOM 3304 C C . PRO B 1 170 ? -5.848 8.941 21.560 1.00 10.34 150 PRO B C 1
ATOM 3305 O O . PRO B 1 170 ? -6.018 9.854 20.740 1.00 10.52 150 PRO B O 1
ATOM 3309 N N . LEU B 1 171 ? -6.380 8.953 22.779 1.00 9.55 151 LEU B N 1
ATOM 3310 C CA . LEU B 1 171 ? -7.244 10.046 23.243 1.00 10.33 151 LEU B CA 1
ATOM 3311 C C . LEU B 1 171 ? -6.635 10.660 24.494 1.00 9.62 151 LEU B C 1
ATOM 3312 O O . LEU B 1 171 ? -5.869 9.983 25.197 1.00 9.92 151 LEU B O 1
ATOM 3317 N N . ASN B 1 172 ? -6.977 11.904 24.816 1.00 9.63 152 ASN B N 1
ATOM 3318 C CA . ASN B 1 172 ? -6.354 12.531 25.973 1.00 9.05 152 ASN B CA 1
ATOM 3319 C C . ASN B 1 172 ? -6.889 11.956 27.300 1.00 9.25 152 ASN B C 1
ATOM 3320 O O . ASN B 1 172 ? -7.927 11.286 27.343 1.00 9.32 152 ASN B O 1
ATOM 3325 N N . ARG B 1 173 ? -6.141 12.256 28.358 1.00 9.32 153 ARG B N 1
ATOM 3326 C CA . ARG B 1 173 ? -6.363 11.736 29.707 1.00 9.24 153 ARG B CA 1
ATOM 3327 C C . ARG B 1 173 ? -7.761 11.974 30.272 1.00 9.85 153 ARG B C 1
ATOM 3328 O O . ARG B 1 173 ? -8.214 11.231 31.149 1.00 10.97 153 ARG B O 1
ATOM 3336 N N . TYR B 1 174 ? -8.436 13.026 29.826 1.00 10.07 154 TYR B N 1
ATOM 3337 C CA . TYR B 1 174 ? -9.775 13.300 30.331 1.00 10.15 154 TYR B CA 1
ATOM 3338 C C . TYR B 1 174 ? -10.830 12.388 29.706 1.00 11.08 154 TYR B C 1
ATOM 3339 O O . TYR B 1 174 ? -11.926 12.249 30.253 1.00 13.90 154 TYR B O 1
ATOM 3348 N N . GLU B 1 175 ? -10.513 11.788 28.566 1.00 10.29 155 GLU B N 1
ATOM 3349 C CA . GLU B 1 175 ? -11.445 10.919 27.864 1.00 11.14 155 GLU B CA 1
ATOM 3350 C C . GLU B 1 175 ? -11.211 9.460 28.197 1.00 11.66 155 GLU B C 1
ATOM 3351 O O . GLU B 1 175 ? -12.154 8.669 28.217 1.00 12.45 155 GLU B O 1
ATOM 3357 N N . THR B 1 176 ? -9.962 9.113 28.471 1.00 10.74 156 THR B N 1
ATOM 3358 C CA . THR B 1 176 ? -9.648 7.738 28.822 1.00 10.41 156 THR B CA 1
ATOM 3359 C C . THR B 1 176 ? -8.321 7.657 29.531 1.00 11.72 156 THR B C 1
ATOM 3360 O O . THR B 1 176 ? -7.487 8.547 29.415 1.00 12.11 156 THR B O 1
ATOM 3364 N N . ASP B 1 177 ? -8.138 6.568 30.274 1.00 11.25 157 ASP B N 1
ATOM 3365 C CA . ASP B 1 177 ? -6.862 6.219 30.878 1.00 11.63 157 ASP B CA 1
ATOM 3366 C C . ASP B 1 177 ? -6.223 5.024 30.177 1.00 11.26 157 ASP B C 1
ATOM 3367 O O . ASP B 1 177 ? -5.257 4.439 30.685 1.00 12.66 157 ASP B O 1
ATOM 3372 N N . PHE B 1 178 ? -6.730 4.679 28.997 1.00 11.42 158 PHE B N 1
ATOM 3373 C CA . PHE B 1 178 ? -6.200 3.554 28.240 1.00 11.30 158 PHE B CA 1
ATOM 3374 C C . PHE B 1 178 ? -5.872 3.990 26.795 1.00 10.31 158 PHE B C 1
ATOM 3375 O O . PHE B 1 178 ? -6.770 4.300 26.018 1.00 11.91 158 PHE B O 1
ATOM 3383 N N . ILE B 1 179 ? -4.578 3.984 26.468 1.00 10.98 159 ILE B N 1
ATOM 3384 C CA . ILE B 1 179 ? -3.980 4.443 25.193 1.00 9.89 159 ILE B CA 1
ATOM 3385 C C . ILE B 1 179 ? -4.152 5.961 25.005 1.00 9.64 159 ILE B C 1
ATOM 3386 O O . ILE B 1 179 ? -5.086 6.457 24.359 1.00 11.00 159 ILE B O 1
ATOM 3391 N N . ASN B 1 180 ? -3.208 6.689 25.586 1.00 10.82 160 ASN B N 1
ATOM 3392 C CA . ASN B 1 180 ? -3.208 8.136 25.545 1.00 9.93 160 ASN B CA 1
ATOM 3393 C C . ASN B 1 180 ? -2.225 8.695 24.524 1.00 10.59 160 ASN B C 1
ATOM 3394 O O . ASN B 1 180 ? -2.362 9.844 24.107 1.00 11.74 160 ASN B O 1
ATOM 3399 N N . THR B 1 181 ? -1.228 7.908 24.131 1.00 10.28 161 THR B N 1
ATOM 3400 C CA . THR B 1 181 ? -0.185 8.410 23.242 1.00 11.17 161 THR B CA 1
ATOM 3401 C C . THR B 1 181 ? 0.036 7.514 22.033 1.00 10.95 161 THR B C 1
ATOM 3402 O O . THR B 1 181 ? -0.336 6.342 22.028 1.00 10.99 161 THR B O 1
ATOM 3406 N N . ILE B 1 182 ? 0.679 8.078 21.018 1.00 10.65 162 ILE B N 1
ATOM 3407 C CA . ILE B 1 182 ? 1.070 7.311 19.850 1.00 11.28 162 ILE B CA 1
ATOM 3408 C C . ILE B 1 182 ? 2.001 6.151 20.223 1.00 12.49 162 ILE B C 1
ATOM 3409 O O . ILE B 1 182 ? 1.839 5.031 19.720 1.00 11.21 162 ILE B O 1
ATOM 3414 N N . ASP B 1 183 ? 2.956 6.408 21.113 1.00 12.05 163 ASP B N 1
ATOM 3415 C CA . ASP B 1 183 ? 3.908 5.365 21.483 1.00 13.72 163 ASP B CA 1
ATOM 3416 C C . ASP B 1 183 ? 3.216 4.214 22.191 1.00 14.60 163 ASP B C 1
ATOM 3417 O O . ASP B 1 183 ? 3.557 3.053 21.980 1.00 16.56 163 ASP B O 1
ATOM 3422 N N . ASP B 1 184 ? 2.201 4.512 22.988 1.00 14.34 164 ASP B N 1
ATOM 3423 C CA . ASP B 1 184 ? 1.473 3.428 23.602 1.00 14.44 164 ASP B CA 1
ATOM 3424 C C . ASP B 1 184 ? 0.671 2.626 22.580 1.00 15.09 164 ASP B C 1
ATOM 3425 O O . ASP B 1 184 ? 0.571 1.400 22.691 1.00 16.64 164 ASP B O 1
ATOM 3430 N N . ALA B 1 185 ? 0.086 3.303 21.594 1.00 12.18 165 ALA B N 1
ATOM 3431 C CA . ALA B 1 185 ? -0.602 2.583 20.530 1.00 11.85 165 ALA B CA 1
ATOM 3432 C C . ALA B 1 185 ? 0.381 1.709 19.744 1.00 11.86 165 ALA B C 1
ATOM 3433 O O . ALA B 1 185 ? 0.054 0.580 19.391 1.00 12.29 165 ALA B O 1
ATOM 3435 N N . LEU B 1 186 ? 1.586 2.222 19.481 1.00 11.91 166 LEU B N 1
ATOM 3436 C CA . LEU B 1 186 ? 2.576 1.460 18.716 1.00 12.07 166 LEU B CA 1
ATOM 3437 C C . LEU B 1 186 ? 2.980 0.187 19.450 1.00 12.98 166 LEU B C 1
ATOM 3438 O O . LEU B 1 186 ? 3.141 -0.873 18.838 1.00 14.24 166 LEU B O 1
ATOM 3443 N N . ARG B 1 187 ? 3.142 0.293 20.762 1.00 13.70 167 ARG B N 1
ATOM 3444 C CA . ARG B 1 187 ? 3.497 -0.863 21.566 1.00 14.35 167 ARG B CA 1
ATOM 3445 C C . ARG B 1 187 ? 2.397 -1.925 21.456 1.00 14.01 167 ARG B C 1
ATOM 3446 O O . ARG B 1 187 ? 2.670 -3.121 21.298 1.00 16.43 167 ARG B O 1
ATOM 3454 N N . ILE B 1 188 ? 1.142 -1.498 21.510 1.00 13.93 168 ILE B N 1
ATOM 3455 C CA . ILE B 1 188 ? 0.031 -2.418 21.395 1.00 15.30 168 ILE B CA 1
ATOM 3456 C C . ILE B 1 188 ? -0.093 -2.995 19.974 1.00 15.05 168 ILE B C 1
ATOM 3457 O O . ILE B 1 188 ? -0.412 -4.175 19.806 1.00 14.94 168 ILE B O 1
ATOM 3462 N N . LEU B 1 189 ? 0.178 -2.185 18.949 1.00 13.07 169 LEU B N 1
ATOM 3463 C CA . LEU B 1 189 ? 0.176 -2.696 17.576 1.00 14.21 169 LEU B CA 1
ATOM 3464 C C . LEU B 1 189 ? 1.162 -3.836 17.380 1.00 14.56 169 LEU B C 1
ATOM 3465 O O . LEU B 1 189 ? 0.891 -4.791 16.644 1.00 15.82 169 LEU B O 1
ATOM 3470 N N . ARG B 1 190 ? 2.319 -3.734 18.019 1.00 14.19 170 ARG B N 1
ATOM 3471 C CA . ARG B 1 190 ? 3.323 -4.785 17.894 1.00 17.22 170 ARG B CA 1
ATOM 3472 C C . ARG B 1 190 ? 2.808 -6.091 18.483 1.00 19.70 170 ARG B C 1
ATOM 3473 O O . ARG B 1 190 ? 3.078 -7.170 17.951 1.00 19.74 170 ARG B O 1
ATOM 3481 N N . LYS B 1 191 ? 2.045 -5.995 19.565 1.00 14.44 171 LYS B N 1
ATOM 3482 C CA . LYS B 1 191 ? 1.507 -7.183 20.211 1.00 16.92 171 LYS B CA 1
ATOM 3483 C C . LYS B 1 191 ? 0.359 -7.798 19.405 1.00 17.88 171 LYS B C 1
ATOM 3484 O O . LYS B 1 191 ? 0.173 -9.017 19.413 1.00 21.62 171 LYS B O 1
ATOM 3490 N N . ILE B 1 192 ? -0.412 -6.968 18.710 1.00 14.20 172 ILE B N 1
ATOM 3491 C CA . ILE B 1 192 ? -1.480 -7.492 17.865 1.00 14.74 172 ILE B CA 1
ATOM 3492 C C . ILE B 1 192 ? -0.899 -8.126 16.599 1.00 15.55 172 ILE B C 1
ATOM 3493 O O . ILE B 1 192 ? -1.400 -9.154 16.141 1.00 18.10 172 ILE B O 1
ATOM 3498 N N . ASN B 1 193 ? 0.161 -7.519 16.062 1.00 15.08 173 ASN B N 1
ATOM 3499 C CA . ASN B 1 193 ? 0.931 -8.058 14.944 1.00 15.51 173 ASN B CA 1
ATOM 3500 C C . ASN B 1 193 ? 0.111 -8.296 13.677 1.00 17.03 173 ASN B C 1
ATOM 3501 O O . ASN B 1 193 ? 0.168 -9.370 13.073 1.00 18.39 173 ASN B O 1
ATOM 3506 N N . SER B 1 194 ? -0.628 -7.276 13.256 1.00 13.68 174 SER B N 1
ATOM 3507 C CA . SER B 1 194 ? -1.411 -7.326 12.025 1.00 13.54 174 SER B CA 1
ATOM 3508 C C . SER B 1 194 ? -1.376 -5.998 11.293 1.00 13.07 174 SER B C 1
ATOM 3509 O O . SER B 1 194 ? -1.621 -4.949 11.900 1.00 12.96 174 SER B O 1
ATOM 3512 N N . ASN B 1 195 ? -1.140 -6.023 9.985 1.00 12.55 175 ASN B N 1
ATOM 3513 C CA . ASN B 1 195 ? -1.195 -4.772 9.241 1.00 11.10 175 ASN B CA 1
ATOM 3514 C C . ASN B 1 195 ? -2.626 -4.274 9.039 1.00 10.61 175 ASN B C 1
ATOM 3515 O O . ASN B 1 195 ? -2.840 -3.221 8.452 1.00 11.35 175 ASN B O 1
ATOM 3520 N N . ARG B 1 196 ? -3.604 -5.000 9.568 1.00 10.18 176 ARG B N 1
ATOM 3521 C CA . ARG B 1 196 ? -4.988 -4.555 9.494 1.00 12.18 176 ARG B CA 1
ATOM 3522 C C . ARG B 1 196 ? -5.353 -3.639 10.656 1.00 12.09 176 ARG B C 1
ATOM 3523 O O . ARG B 1 196 ? -6.502 -3.205 10.771 1.00 11.88 176 ARG B O 1
ATOM 3531 N N . VAL B 1 197 ? -4.383 -3.360 11.527 1.00 11.11 177 VAL B N 1
ATOM 3532 C CA . VAL B 1 197 ? -4.598 -2.389 12.602 1.00 10.38 177 VAL B CA 1
ATOM 3533 C C . VAL B 1 197 ? -3.500 -1.330 12.548 1.00 11.99 177 VAL B C 1
ATOM 3534 O O . VAL B 1 197 ? -2.319 -1.653 12.506 1.00 13.60 177 VAL B O 1
ATOM 3538 N N . GLY B 1 198 ? -3.893 -0.065 12.545 1.00 9.66 178 GLY B N 1
ATOM 3539 C CA . GLY B 1 198 ? -2.952 1.037 12.531 1.00 11.23 178 GLY B CA 1
ATOM 3540 C C . GLY B 1 198 ? -3.383 2.131 13.488 1.00 10.52 178 GLY B C 1
ATOM 3541 O O . GLY B 1 198 ? -4.221 1.901 14.365 1.00 10.61 178 GLY B O 1
ATOM 3542 N N . ILE B 1 199 ? -2.806 3.314 13.318 1.00 9.40 179 ILE B N 1
ATOM 3543 C CA . ILE B 1 199 ? -3.025 4.421 14.237 1.00 10.06 179 ILE B CA 1
ATOM 3544 C C . ILE B 1 199 ? -3.757 5.569 13.571 1.00 9.60 179 ILE B C 1
ATOM 3545 O O . ILE B 1 199 ? -3.499 5.898 12.411 1.00 10.11 179 ILE B O 1
ATOM 3550 N N . LEU B 1 200 ? -4.681 6.161 14.323 1.00 8.59 180 LEU B N 1
ATOM 3551 C CA . LEU B 1 200 ? -5.310 7.417 13.953 1.00 9.34 180 LEU B CA 1
ATOM 3552 C C . LEU B 1 200 ? -4.779 8.486 14.905 1.00 9.88 180 LEU B C 1
ATOM 3553 O O . LEU B 1 200 ? -5.098 8.450 16.086 1.00 10.34 180 LEU B O 1
ATOM 3558 N N . ALA B 1 201 ? -3.957 9.419 14.425 1.00 9.30 181 ALA B N 1
ATOM 3559 C CA . ALA B 1 201 ? -3.485 10.511 15.280 1.00 9.44 181 ALA B CA 1
ATOM 3560 C C . ALA B 1 201 ? -4.397 11.731 15.123 1.00 9.57 181 ALA B C 1
ATOM 3561 O O . ALA B 1 201 ? -4.817 12.077 14.005 1.00 10.56 181 ALA B O 1
ATOM 3563 N N . ASP B 1 202 ? -4.665 12.406 16.237 1.00 9.17 182 ASP B N 1
ATOM 3564 C CA . ASP B 1 202 ? -5.596 13.534 16.265 1.00 10.52 182 ASP B CA 1
ATOM 3565 C C . ASP B 1 202 ? -4.878 14.743 16.864 1.00 10.34 182 ASP B C 1
ATOM 3566 O O . ASP B 1 202 ? -4.362 14.654 17.977 1.00 10.56 182 ASP B O 1
ATOM 3571 N N . THR B 1 203 ? -4.820 15.858 16.136 1.00 10.08 183 THR B N 1
ATOM 3572 C CA . THR B 1 203 ? -4.000 16.985 16.597 1.00 10.24 183 THR B CA 1
ATOM 3573 C C . THR B 1 203 ? -4.504 17.620 17.896 1.00 9.54 183 THR B C 1
ATOM 3574 O O . THR B 1 203 ? -3.697 18.088 18.688 1.00 10.34 183 THR B O 1
ATOM 3578 N N . PHE B 1 204 ? -5.818 17.628 18.117 1.00 9.62 184 PHE B N 1
ATOM 3579 C CA . PHE B 1 204 ? -6.356 18.139 19.375 1.00 9.24 184 PHE B CA 1
ATOM 3580 C C . PHE B 1 204 ? -5.877 17.285 20.564 1.00 10.22 184 PHE B C 1
ATOM 3581 O O . PHE B 1 204 ? -5.434 17.815 21.585 1.00 10.52 184 PHE B O 1
ATOM 3589 N N . HIS B 1 205 ? -5.973 15.964 20.435 1.00 9.68 185 HIS B N 1
ATOM 3590 C CA . HIS B 1 205 ? -5.523 15.087 21.505 1.00 10.94 185 HIS B CA 1
ATOM 3591 C C . HIS B 1 205 ? -4.007 15.110 21.662 1.00 10.43 185 HIS B C 1
ATOM 3592 O O . HIS B 1 205 ? -3.500 15.126 22.793 1.00 10.68 185 HIS B O 1
ATOM 3599 N N . MET B 1 206 ? -3.284 15.120 20.541 1.00 10.27 186 MET B N 1
ATOM 3600 C CA . MET B 1 206 ? -1.827 15.181 20.602 1.00 9.56 186 MET B CA 1
ATOM 3601 C C . MET B 1 206 ? -1.307 16.47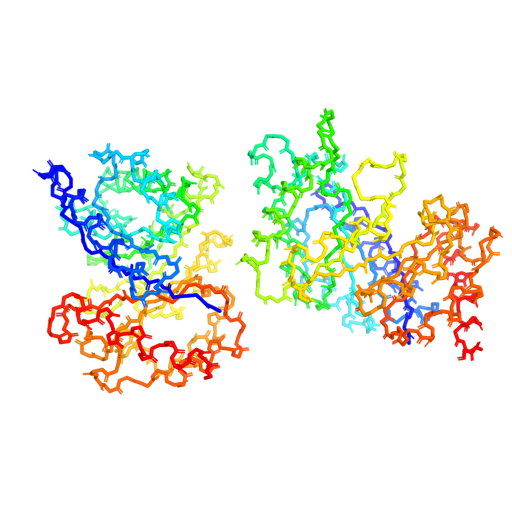0 21.222 1.00 10.08 186 MET B C 1
ATOM 3602 O O . MET B 1 206 ? -0.235 16.493 21.826 1.00 10.05 186 MET B O 1
ATOM 3607 N N . ASN B 1 207 ? -2.056 17.554 21.038 1.00 9.91 187 ASN B N 1
ATOM 3608 C CA . ASN B 1 207 ? -1.648 18.829 21.609 1.00 9.90 187 ASN B CA 1
ATOM 3609 C C . ASN B 1 207 ? -1.511 18.750 23.120 1.00 11.11 187 ASN B C 1
ATOM 3610 O O . ASN B 1 207 ? -0.701 19.466 23.715 1.00 11.99 187 ASN B O 1
ATOM 3615 N N . ILE B 1 208 ? -2.286 17.861 23.733 1.00 10.57 188 ILE B N 1
ATOM 3616 C CA . ILE B 1 208 ? -2.178 17.594 25.153 1.00 10.75 188 ILE B CA 1
ATOM 3617 C C . ILE B 1 208 ? -1.163 16.478 25.422 1.00 11.43 188 ILE B C 1
ATOM 3618 O O . ILE B 1 208 ? -0.237 16.660 26.215 1.00 13.53 188 ILE B O 1
ATOM 3623 N N . GLU B 1 209 ? -1.268 15.354 24.720 1.00 10.60 189 GLU B N 1
ATOM 3624 C CA . GLU B 1 209 ? -0.558 14.156 25.164 1.00 10.89 189 GLU B CA 1
ATOM 3625 C C . GLU B 1 209 ? 0.841 13.919 24.588 1.00 10.86 189 GLU B C 1
ATOM 3626 O O . GLU B 1 209 ? 1.625 13.201 25.209 1.00 12.51 189 GLU B O 1
ATOM 3632 N N . GLU B 1 210 ? 1.170 14.480 23.431 1.00 10.38 190 GLU B N 1
ATOM 3633 C CA . GLU B 1 210 ? 2.464 14.170 22.808 1.00 10.77 190 GLU B CA 1
ATOM 3634 C C . GLU B 1 210 ? 3.529 15.184 23.192 1.00 12.02 190 GLU B C 1
ATOM 3635 O O . GLU B 1 210 ? 3.275 16.385 23.160 1.00 12.45 190 GLU B O 1
ATOM 3641 N N . VAL B 1 211 ? 4.725 14.708 23.538 1.00 12.88 191 VAL B N 1
ATOM 3642 C CA . VAL B 1 211 ? 5.830 15.613 23.854 1.00 12.61 191 VAL B CA 1
ATOM 3643 C C . VAL B 1 211 ? 6.193 16.478 22.648 1.00 12.93 191 VAL B C 1
ATOM 3644 O O . VAL B 1 211 ? 6.191 17.707 22.713 1.00 15.29 191 VAL B O 1
ATOM 3648 N N . ASN B 1 212 ? 6.490 15.808 21.545 1.00 13.25 192 ASN B N 1
ATOM 3649 C CA . ASN B 1 212 ? 6.951 16.443 20.321 1.00 15.52 192 ASN B CA 1
ATOM 3650 C C . ASN B 1 212 ? 6.191 15.786 19.176 1.00 12.93 192 ASN B C 1
ATOM 3651 O O . ASN B 1 212 ? 6.443 14.627 18.834 1.00 14.75 192 ASN B O 1
ATOM 3656 N N . ILE B 1 213 ? 5.258 16.517 18.584 1.00 12.20 193 ILE B N 1
ATOM 3657 C CA . ILE B 1 213 ? 4.343 15.872 17.651 1.00 12.25 193 ILE B CA 1
ATOM 3658 C C . ILE B 1 213 ? 5.056 15.405 16.365 1.00 13.74 193 ILE B C 1
ATOM 3659 O O . ILE B 1 213 ? 4.823 14.273 15.944 1.00 12.55 193 ILE B O 1
ATOM 3664 N N . PRO B 1 214 ? 5.957 16.225 15.770 1.00 12.72 194 PRO B N 1
ATOM 3665 C CA . PRO B 1 214 ? 6.676 15.673 14.611 1.00 13.20 194 PRO B CA 1
ATOM 3666 C C . PRO B 1 214 ? 7.452 14.391 14.938 1.00 13.09 194 PRO B C 1
ATOM 3667 O O . PRO B 1 214 ? 7.430 13.453 14.129 1.00 13.65 194 PRO B O 1
ATOM 3671 N N . GLU B 1 215 ? 8.105 14.323 16.094 1.00 14.12 195 GLU B N 1
ATOM 3672 C CA . GLU B 1 215 ? 8.827 13.109 16.453 1.00 14.53 195 GLU B CA 1
ATOM 3673 C C . GLU B 1 215 ? 7.888 11.914 16.636 1.00 12.99 195 GLU B C 1
ATOM 3674 O O . GLU B 1 215 ? 8.206 10.796 16.224 1.00 14.30 195 GLU B O 1
ATOM 3680 N N . SER B 1 216 ? 6.733 12.148 17.256 1.00 12.99 196 SER B N 1
ATOM 3681 C CA . SER B 1 216 ? 5.739 11.084 17.426 1.00 11.43 196 SER B CA 1
ATOM 3682 C C . SER B 1 216 ? 5.251 10.572 16.083 1.00 11.10 196 SER B C 1
ATOM 3683 O O . SER B 1 216 ? 5.132 9.362 15.875 1.00 12.59 196 SER B O 1
ATOM 3686 N N . LEU B 1 217 ? 4.983 11.484 15.161 1.00 11.07 197 LEU B N 1
ATOM 3687 C CA . LEU B 1 217 ? 4.503 11.065 13.847 1.00 12.02 197 LEU B CA 1
ATOM 3688 C C . LEU B 1 217 ? 5.563 10.287 13.059 1.00 13.30 197 LEU B C 1
ATOM 3689 O O . LEU B 1 217 ? 5.240 9.334 12.348 1.00 13.67 197 LEU B O 1
ATOM 3694 N N . LYS B 1 218 ? 6.827 10.686 13.184 1.00 13.15 198 LYS B N 1
ATOM 3695 C CA . LYS B 1 218 ? 7.892 9.949 12.518 1.00 13.41 198 LYS B CA 1
ATOM 3696 C C . LYS B 1 218 ? 8.029 8.549 13.112 1.00 14.27 198 LYS B C 1
ATOM 3697 O O . LYS B 1 218 ? 8.290 7.595 12.384 1.00 16.06 198 LYS B O 1
ATOM 3703 N N . ARG B 1 219 ? 7.836 8.400 14.419 1.00 13.87 199 ARG B N 1
ATOM 3704 C CA . ARG B 1 219 ? 7.884 7.059 14.998 1.00 14.25 199 ARG B CA 1
ATOM 3705 C C . ARG B 1 219 ? 6.730 6.205 14.495 1.00 14.41 199 ARG B C 1
ATOM 3706 O O . ARG B 1 219 ? 6.914 5.021 14.226 1.00 17.07 199 ARG B O 1
ATOM 3714 N N . ALA B 1 220 ? 5.552 6.800 14.352 1.00 13.60 200 ALA B N 1
ATOM 3715 C CA . ALA B 1 220 ? 4.413 6.064 13.819 1.00 13.99 200 ALA B CA 1
ATOM 3716 C C . ALA B 1 220 ? 4.699 5.648 12.377 1.00 13.90 200 ALA B C 1
ATOM 3717 O O . ALA B 1 220 ? 4.464 4.495 12.007 1.00 13.19 200 ALA B O 1
ATOM 3719 N N . GLY B 1 221 ? 5.188 6.588 11.565 1.00 12.04 201 GLY B N 1
ATOM 3720 C CA . GLY B 1 221 ? 5.627 6.278 10.211 1.00 13.37 201 GLY B CA 1
ATOM 3721 C C . GLY B 1 221 ? 4.497 5.664 9.403 1.00 12.80 201 GLY B C 1
ATOM 3722 O O . GLY B 1 221 ? 3.395 6.205 9.330 1.00 11.26 201 GLY B O 1
ATOM 3723 N N . GLU B 1 222 ? 4.776 4.519 8.795 1.00 12.27 202 GLU B N 1
ATOM 3724 C CA . GLU B 1 222 ? 3.807 3.845 7.946 1.00 11.83 202 GLU B CA 1
ATOM 3725 C C . GLU B 1 222 ? 2.599 3.320 8.721 1.00 12.00 202 GLU B C 1
ATOM 3726 O O . GLU B 1 222 ? 1.583 2.981 8.118 1.00 11.87 202 GLU B O 1
ATOM 3732 N N . LYS B 1 223 ? 2.701 3.252 10.046 1.00 11.75 203 LYS B N 1
ATOM 3733 C CA . LYS B 1 223 ? 1.572 2.778 10.848 1.00 11.94 203 LYS B CA 1
ATOM 3734 C C . LYS B 1 223 ? 0.577 3.888 11.157 1.00 11.64 203 LYS B C 1
ATOM 3735 O O . LYS B 1 223 ? -0.475 3.639 11.763 1.00 11.12 203 LYS B O 1
ATOM 3741 N N . LEU B 1 224 ? 0.870 5.103 10.714 1.00 10.76 204 LEU B N 1
ATOM 3742 C CA . LEU B 1 224 ? -0.116 6.172 10.766 1.00 11.76 204 LEU B CA 1
ATOM 3743 C C . LEU B 1 224 ? -1.077 5.981 9.597 1.00 10.50 204 LEU B C 1
ATOM 3744 O O . LEU B 1 224 ? -0.723 6.258 8.441 1.00 10.56 204 LEU B O 1
ATOM 3749 N N . TYR B 1 225 ? -2.289 5.502 9.879 1.00 10.54 205 TYR B N 1
ATOM 3750 C CA . TYR B 1 225 ? -3.226 5.121 8.837 1.00 10.21 205 TYR B CA 1
ATOM 3751 C C . TYR B 1 225 ? -4.257 6.209 8.516 1.00 10.69 205 TYR B C 1
ATOM 3752 O O . TYR B 1 225 ? -4.822 6.215 7.425 1.00 11.56 205 TYR B O 1
ATOM 3761 N N . HIS B 1 226 ? -4.517 7.104 9.467 1.00 9.52 206 HIS B N 1
ATOM 3762 C CA . HIS B 1 226 ? -5.567 8.113 9.325 1.00 10.03 206 HIS B CA 1
ATOM 3763 C C . HIS B 1 226 ? -5.227 9.277 10.242 1.00 9.91 206 HIS B C 1
ATOM 3764 O O . HIS B 1 226 ? -4.449 9.116 11.181 1.00 10.48 206 HIS B O 1
ATOM 3771 N N . PHE B 1 227 ? -5.796 10.450 9.980 1.00 9.76 207 PHE B N 1
ATOM 3772 C CA . PHE B 1 227 ? -5.377 11.659 10.680 1.00 11.48 207 PHE B CA 1
ATOM 3773 C C . PHE B 1 227 ? -6.592 12.544 10.912 1.00 11.54 207 PHE B C 1
ATOM 3774 O O . PHE B 1 227 ? -7.363 12.790 9.977 1.00 13.24 207 PHE B O 1
ATOM 3782 N N . HIS B 1 228 ? -6.795 12.981 12.156 1.00 10.78 208 HIS B N 1
ATOM 3783 C CA . HIS B 1 228 ? -7.838 13.947 12.518 1.00 11.36 208 HIS B CA 1
ATOM 3784 C C . HIS B 1 228 ? -7.212 15.301 12.787 1.00 10.15 208 HIS B C 1
ATOM 3785 O O . HIS B 1 228 ? -6.213 15.394 13.505 1.00 10.67 208 HIS B O 1
ATOM 3792 N N . VAL B 1 229 ? -7.794 16.355 12.222 1.00 11.21 209 VAL B N 1
ATOM 3793 C CA . VAL B 1 229 ? -7.321 17.697 12.527 1.00 12.48 209 VAL B CA 1
ATOM 3794 C C . VAL B 1 229 ? -8.402 18.594 13.094 1.00 10.93 209 VAL B C 1
ATOM 3795 O O . VAL B 1 229 ? -9.550 18.617 12.648 1.00 11.71 209 VAL B O 1
ATOM 3799 N N . ALA B 1 230 ? -7.982 19.309 14.129 1.00 12.26 210 ALA B N 1
ATOM 3800 C CA . ALA B 1 230 ? -8.719 20.390 14.764 1.00 12.11 210 ALA B CA 1
ATOM 3801 C C . ALA B 1 230 ? -7.678 21.230 15.483 1.00 11.35 210 ALA B C 1
ATOM 3802 O O . ALA B 1 230 ? -6.566 20.754 15.781 1.00 10.87 210 ALA B O 1
ATOM 3804 N N . ASP B 1 231 ? -7.996 22.491 15.757 1.00 11.68 211 ASP B N 1
ATOM 3805 C CA . ASP B 1 231 ? -6.996 23.326 16.384 1.00 11.52 211 ASP B CA 1
ATOM 3806 C C . ASP B 1 231 ? -6.921 23.019 17.890 1.00 10.85 211 ASP B C 1
ATOM 3807 O O . ASP B 1 231 ? -7.604 22.114 18.397 1.00 11.99 211 ASP B O 1
ATOM 3812 N N . SER B 1 232 ? -6.075 23.775 18.587 1.00 10.67 212 SER B N 1
ATOM 3813 C CA . SER B 1 232 ? -5.811 23.539 20.003 1.00 10.81 212 SER B CA 1
ATOM 3814 C C . SER B 1 232 ? -7.072 23.632 20.870 1.00 11.47 212 SER B C 1
ATOM 3815 O O . SER B 1 232 ? -7.206 22.895 21.860 1.00 11.61 212 SER B O 1
ATOM 3818 N N . ASN B 1 233 ? -7.986 24.518 20.484 1.00 11.54 213 ASN B N 1
ATOM 3819 C CA . ASN B 1 233 ? -9.282 24.673 21.149 1.00 12.40 213 ASN B CA 1
ATOM 3820 C C . ASN B 1 233 ? -10.388 23.820 20.528 1.00 10.56 213 ASN B C 1
ATOM 3821 O O . ASN B 1 233 ? -11.569 23.966 20.859 1.00 12.47 213 ASN B O 1
ATOM 3826 N N . ARG B 1 234 ? -9.972 22.944 19.617 1.00 11.22 214 ARG B N 1
ATOM 3827 C CA . ARG B 1 234 ? -10.809 22.068 18.800 1.00 11.80 214 ARG B CA 1
ATOM 3828 C C . ARG B 1 234 ? -11.735 22.830 17.840 1.00 12.91 214 ARG B C 1
ATOM 3829 O O . ARG B 1 234 ? -12.674 22.252 17.295 1.00 12.40 214 ARG B O 1
ATOM 3837 N N . TRP B 1 235 ? -11.433 24.100 17.592 1.00 12.59 215 TRP B N 1
ATOM 3838 C CA . TRP B 1 235 ? -12.118 24.838 16.526 1.00 12.71 215 TRP B CA 1
ATOM 3839 C C . TRP B 1 235 ? -11.514 24.474 15.163 1.00 13.30 215 TRP B C 1
ATOM 3840 O O . TRP B 1 235 ? -10.578 23.683 15.085 1.00 13.05 215 TRP B O 1
ATOM 3851 N N . ALA B 1 236 ? -12.028 25.078 14.089 1.00 13.56 216 ALA B N 1
ATOM 3852 C CA . ALA B 1 236 ? -11.461 24.870 12.757 1.00 13.76 216 ALA B CA 1
ATOM 3853 C C . ALA B 1 236 ? -9.976 25.165 12.755 1.00 13.99 216 ALA B C 1
ATOM 3854 O O . ALA B 1 236 ? -9.551 26.155 13.340 1.00 14.50 216 ALA B O 1
ATOM 3856 N N . PRO B 1 237 ? -9.176 24.293 12.123 1.00 13.74 217 PRO B N 1
ATOM 3857 C CA . PRO B 1 237 ? -7.751 24.581 11.946 1.00 12.78 217 PRO B CA 1
ATOM 3858 C C . PRO B 1 237 ? -7.516 25.998 11.423 1.00 15.51 217 PRO B C 1
ATOM 3859 O O . PRO B 1 237 ? -8.108 26.391 10.418 1.00 17.79 217 PRO B O 1
ATOM 3863 N N . GLY B 1 238 ? -6.678 26.752 12.126 1.00 14.93 218 GLY B N 1
ATOM 3864 C CA . GLY B 1 238 ? -6.469 28.162 11.841 1.00 17.57 218 GLY B CA 1
ATOM 3865 C C . GLY B 1 238 ? -6.997 29.084 12.927 1.00 18.21 218 GLY B C 1
ATOM 3866 O O . GLY B 1 238 ? -6.622 30.255 12.977 1.00 20.87 218 GLY B O 1
ATOM 3867 N N . CYS B 1 239 ? -7.842 28.562 13.813 1.00 15.86 219 CYS B N 1
ATOM 3868 C CA . CYS B 1 239 ? -8.558 29.396 14.781 1.00 14.87 219 CYS B CA 1
ATOM 3869 C C . CYS B 1 239 ? -8.103 29.198 16.235 1.00 15.99 219 CYS B C 1
ATOM 3870 O O . CYS B 1 239 ? -8.757 29.677 17.164 1.00 15.79 219 CYS B O 1
ATOM 3873 N N . GLY B 1 240 ? -6.981 28.504 16.418 1.00 13.41 220 GLY B N 1
ATOM 3874 C CA . GLY B 1 240 ? -6.342 28.361 17.721 1.00 14.11 220 GLY B CA 1
ATOM 3875 C C . GLY B 1 240 ? -4.869 28.695 17.606 1.00 13.68 220 GLY B C 1
ATOM 3876 O O . GLY B 1 240 ? -4.513 29.639 16.890 1.00 15.90 220 GLY B O 1
ATOM 3877 N N . HIS B 1 241 ? -3.999 27.949 18.281 1.00 12.53 221 HIS B N 1
ATOM 3878 C CA . HIS B 1 241 ? -2.554 28.183 18.170 1.00 13.17 221 HIS B CA 1
ATOM 3879 C C . HIS B 1 241 ? -1.745 26.926 17.873 1.00 13.30 221 HIS B C 1
ATOM 3880 O O . HIS B 1 241 ? -0.539 26.906 18.091 1.00 14.54 221 HIS B O 1
ATOM 3887 N N . PHE B 1 242 ? -2.395 25.888 17.359 1.00 13.14 222 PHE B N 1
ATOM 3888 C CA . PHE B 1 242 ? -1.667 24.668 17.019 1.00 14.39 222 PHE B CA 1
ATOM 3889 C C . PHE B 1 242 ? -0.765 24.881 15.800 1.00 14.18 222 PHE B C 1
ATOM 3890 O O . PHE B 1 242 ? -1.169 25.532 14.833 1.00 15.60 222 PHE B O 1
ATOM 3898 N N . ASP B 1 243 ? 0.438 24.325 15.850 1.00 15.43 223 ASP B N 1
ATOM 3899 C CA . ASP B 1 243 ? 1.387 24.456 14.740 1.00 16.78 223 ASP B CA 1
ATOM 3900 C C . ASP B 1 243 ? 1.150 23.392 13.669 1.00 15.95 223 ASP B C 1
ATOM 3901 O O . ASP B 1 243 ? 1.759 22.322 13.699 1.00 17.78 223 ASP B O 1
ATOM 3906 N N . PHE B 1 244 ? 0.258 23.687 12.733 1.00 14.98 224 PHE B N 1
ATOM 3907 C CA . PHE B 1 244 ? -0.029 22.753 11.651 1.00 15.65 224 PHE B CA 1
ATOM 3908 C C . PHE B 1 244 ? 1.110 22.689 10.634 1.00 18.57 224 PHE B C 1
ATOM 3909 O O . PHE B 1 244 ? 1.309 21.659 9.996 1.00 17.33 224 PHE B O 1
ATOM 3917 N N . ARG B 1 245 ? 1.855 23.781 10.479 1.00 18.81 225 ARG B N 1
ATOM 3918 C CA . ARG B 1 245 ? 2.966 23.812 9.524 1.00 16.90 225 ARG B CA 1
ATOM 3919 C C . ARG B 1 245 ? 3.969 22.681 9.767 1.00 18.81 225 ARG B C 1
ATOM 3920 O O . ARG B 1 245 ? 4.315 21.945 8.842 1.00 17.93 225 ARG B O 1
ATOM 3928 N N . SER B 1 246 ? 4.423 22.521 11.005 1.00 18.49 226 SER B N 1
ATOM 3929 C CA . SER B 1 246 ? 5.399 21.482 11.313 1.00 21.75 226 SER B CA 1
ATOM 3930 C C . SER B 1 246 ? 4.799 20.088 11.134 1.00 18.66 226 SER B C 1
ATOM 3931 O O . SER B 1 246 ? 5.487 19.157 10.717 1.00 21.52 226 SER B O 1
ATOM 3934 N N . VAL B 1 247 ? 3.513 19.951 11.433 1.00 17.05 227 VAL B N 1
ATOM 3935 C CA . VAL B 1 247 ? 2.830 18.679 11.227 1.00 16.46 227 VAL B CA 1
ATOM 3936 C C . VAL B 1 247 ? 2.814 18.295 9.753 1.00 15.29 227 VAL B C 1
ATOM 3937 O O . VAL B 1 247 ? 3.165 17.169 9.389 1.00 15.28 227 VAL B O 1
ATOM 3941 N N . PHE B 1 248 ? 2.416 19.229 8.901 1.00 15.95 228 PHE B N 1
ATOM 3942 C CA . PHE B 1 248 ? 2.322 18.915 7.486 1.00 16.03 228 PHE B CA 1
ATOM 3943 C C . PHE B 1 248 ? 3.684 18.763 6.831 1.00 17.34 228 PHE B C 1
ATOM 3944 O O . PHE B 1 248 ? 3.824 17.953 5.916 1.00 17.10 228 PHE B O 1
ATOM 3952 N N . ASN B 1 249 ? 4.689 19.498 7.297 1.00 16.43 229 ASN B N 1
ATOM 3953 C CA . ASN B 1 249 ? 6.054 19.235 6.849 1.00 17.68 229 ASN B CA 1
ATOM 3954 C C . ASN B 1 249 ? 6.428 17.793 7.141 1.00 16.51 229 ASN B C 1
ATOM 3955 O O . ASN B 1 249 ? 7.001 17.108 6.299 1.00 16.93 229 ASN B O 1
ATOM 3960 N N . THR B 1 250 ? 6.091 17.329 8.339 1.00 15.49 230 THR B N 1
ATOM 3961 C CA . THR B 1 250 ? 6.410 15.969 8.733 1.00 16.70 230 THR B CA 1
ATOM 3962 C C . THR B 1 250 ? 5.633 14.940 7.914 1.00 15.00 230 THR B C 1
ATOM 3963 O O . THR B 1 250 ? 6.204 13.934 7.479 1.00 15.38 230 THR B O 1
ATOM 3967 N N . LEU B 1 251 ? 4.347 15.192 7.682 1.00 13.84 231 LEU B N 1
ATOM 3968 C CA . LEU B 1 251 ? 3.547 14.269 6.885 1.00 13.97 231 LEU B CA 1
ATOM 3969 C C . LEU B 1 251 ? 4.134 14.141 5.487 1.00 14.39 231 LEU B C 1
ATOM 3970 O O . LEU B 1 251 ? 4.188 13.043 4.928 1.00 14.93 231 LEU B O 1
ATOM 3975 N N . LYS B 1 252 ? 4.585 15.250 4.913 1.00 15.91 232 LYS B N 1
ATOM 3976 C CA . LYS B 1 252 ? 5.217 15.170 3.599 1.00 15.03 232 LYS B CA 1
ATOM 3977 C C . LYS B 1 252 ? 6.509 14.380 3.647 1.00 16.00 232 LYS B C 1
ATOM 3978 O O . LYS B 1 252 ? 6.785 13.568 2.758 1.00 16.58 232 LYS B O 1
ATOM 3984 N N . GLU B 1 253 ? 7.302 14.605 4.683 1.00 14.93 233 GLU B N 1
ATOM 3985 C CA . GLU B 1 253 ? 8.577 13.919 4.801 1.00 16.15 233 GLU B CA 1
ATOM 3986 C C . GLU B 1 253 ? 8.435 12.405 4.959 1.00 17.54 233 GLU B C 1
ATOM 3987 O O . GLU B 1 253 ? 9.288 11.649 4.490 1.00 19.11 233 GLU B O 1
ATOM 3993 N N . ILE B 1 254 ? 7.356 11.956 5.593 1.00 17.06 234 ILE B N 1
ATOM 3994 C CA . ILE B 1 254 ? 7.160 10.518 5.759 1.00 15.47 234 ILE B CA 1
ATOM 3995 C C . ILE B 1 254 ? 6.357 9.913 4.600 1.00 16.29 234 ILE B C 1
ATOM 3996 O O . ILE B 1 254 ? 6.104 8.705 4.572 1.00 17.81 234 ILE B O 1
ATOM 4001 N N . GLY B 1 255 ? 5.980 10.741 3.632 1.00 13.64 235 GLY B N 1
ATOM 4002 C CA . GLY B 1 255 ? 5.280 10.239 2.462 1.00 14.13 235 GLY B CA 1
ATOM 4003 C C . GLY B 1 255 ? 3.817 9.921 2.707 1.00 14.48 235 GLY B C 1
ATOM 4004 O O . GLY B 1 255 ? 3.245 9.068 2.032 1.00 14.52 235 GLY B O 1
ATOM 4005 N N . TYR B 1 256 ? 3.199 10.611 3.665 1.00 14.38 236 TYR B N 1
ATOM 4006 C CA . TYR B 1 256 ? 1.789 10.369 3.973 1.00 12.83 236 TYR B CA 1
ATOM 4007 C C . TYR B 1 256 ? 0.892 10.636 2.769 1.00 13.19 236 TYR B C 1
ATOM 4008 O O . TYR B 1 256 ? 0.846 11.758 2.271 1.00 15.68 236 TYR B O 1
ATOM 4017 N N . ASN B 1 257 ? 0.191 9.609 2.288 1.00 12.22 237 ASN B N 1
ATOM 4018 C CA . ASN B 1 257 ? -0.702 9.766 1.142 1.00 12.51 237 ASN B CA 1
ATOM 4019 C C . ASN B 1 257 ? -2.114 9.295 1.443 1.00 13.31 237 ASN B C 1
ATOM 4020 O O . ASN B 1 257 ? -2.830 8.839 0.557 1.00 13.37 237 ASN B O 1
ATOM 4025 N N . ARG B 1 258 ? -2.502 9.407 2.713 1.00 12.60 238 ARG B N 1
ATOM 4026 C CA . ARG B 1 258 ? -3.806 8.939 3.174 1.00 12.00 238 ARG B CA 1
ATOM 4027 C C . ARG B 1 258 ? -4.683 10.148 3.508 1.00 13.13 238 ARG B C 1
ATOM 4028 O O . ARG B 1 258 ? -4.445 11.230 2.968 1.00 13.47 238 ARG B O 1
ATOM 4036 N N . TYR B 1 259 ? -5.710 9.982 4.340 1.00 12.70 239 TYR B N 1
ATOM 4037 C CA . TYR B 1 259 ? -6.641 11.086 4.579 1.00 12.21 239 TYR B CA 1
ATOM 4038 C C . TYR B 1 259 ? -6.297 11.943 5.783 1.00 12.14 239 TYR B C 1
ATOM 4039 O O . TYR B 1 259 ? -5.835 11.461 6.825 1.00 11.39 239 TYR B O 1
ATOM 4048 N N . VAL B 1 260 ? -6.544 13.232 5.599 1.00 13.42 240 VAL B N 1
ATOM 4049 C CA . VAL B 1 260 ? -6.535 14.219 6.665 1.00 12.86 240 VAL B CA 1
ATOM 4050 C C . VAL B 1 260 ? -7.971 14.665 6.849 1.00 13.12 240 VAL B C 1
ATOM 4051 O O . VAL B 1 260 ? -8.534 15.310 5.959 1.00 13.00 240 VAL B O 1
ATOM 4055 N N . SER B 1 261 ? -8.573 14.324 7.981 1.00 12.04 241 SER B N 1
ATOM 4056 C CA . SER B 1 261 ? -9.994 14.491 8.166 1.00 11.47 241 SER B CA 1
ATOM 4057 C C . SER B 1 261 ? -10.264 15.564 9.207 1.00 12.93 241 SER B C 1
ATOM 4058 O O . SER B 1 261 ? -9.750 15.485 10.328 1.00 12.60 241 SER B O 1
ATOM 4061 N N . VAL B 1 262 ? -11.060 16.568 8.840 1.00 12.12 242 VAL B N 1
ATOM 4062 C CA . VAL B 1 262 ? -11.386 17.657 9.741 1.00 12.30 242 VAL B CA 1
ATOM 4063 C C . VAL B 1 262 ? -12.436 17.182 10.736 1.00 12.01 242 VAL B C 1
ATOM 4064 O O . VAL B 1 262 ? -13.559 16.860 10.356 1.00 12.85 242 VAL B O 1
ATOM 4068 N N . GLU B 1 263 ? -12.049 17.142 12.011 1.00 12.71 243 GLU B N 1
ATOM 4069 C CA . GLU B 1 263 ? -12.920 16.721 13.102 1.00 11.72 243 GLU B CA 1
ATOM 4070 C C . GLU B 1 263 ? -12.913 17.823 14.147 1.00 11.96 243 GLU B C 1
ATOM 4071 O O . GLU B 1 263 ? -12.144 17.783 15.109 1.00 12.62 243 GLU B O 1
ATOM 4077 N N . CYS B 1 264 ? -13.739 18.841 13.947 1.00 12.39 244 CYS B N 1
ATOM 4078 C CA . CYS B 1 264 ? -13.693 20.003 14.821 1.00 13.53 244 CYS B CA 1
ATOM 4079 C C . CYS B 1 264 ? -15.081 20.417 15.268 1.00 14.03 244 CYS B C 1
ATOM 4080 O O . CYS B 1 264 ? -16.084 20.014 14.677 1.00 14.92 244 CYS B O 1
ATOM 4083 N N . LEU B 1 265 ? -15.128 21.210 16.331 1.00 13.80 245 LEU B N 1
ATOM 4084 C CA . LEU B 1 265 ? -16.352 21.865 16.753 1.00 15.32 245 LEU B CA 1
ATOM 4085 C C . LEU B 1 265 ? -16.836 22.769 15.628 1.00 18.12 245 LEU B C 1
ATOM 4086 O O . LEU B 1 265 ? -16.026 23.251 14.846 1.00 15.33 245 LEU B O 1
ATOM 4091 N N . PRO B 1 266 ? -18.158 23.005 15.544 1.00 17.62 246 PRO B N 1
ATOM 4092 C CA . PRO B 1 266 ? -18.701 23.906 14.518 1.00 18.41 246 PRO B CA 1
ATOM 4093 C C . PRO B 1 266 ? -18.425 25.364 14.870 1.00 20.57 246 PRO B C 1
ATOM 4094 O O . PRO B 1 266 ? -19.348 26.176 14.992 1.00 21.79 246 PRO B O 1
ATOM 4098 N N . LEU B 1 267 ? -17.146 25.684 15.031 1.00 18.02 247 LEU B N 1
ATOM 4099 C CA . LEU B 1 267 ? -16.724 27.001 15.471 1.00 19.83 247 LEU B CA 1
ATOM 4100 C C . LEU B 1 267 ? -15.461 27.372 14.720 1.00 19.33 247 LEU B C 1
ATOM 4101 O O . LEU B 1 267 ? -14.607 26.516 14.471 1.00 18.44 247 LEU B O 1
ATOM 4106 N N . PRO B 1 268 ? -15.338 28.644 14.330 1.00 22.00 248 PRO B N 1
ATOM 4107 C CA . PRO B 1 268 ? -16.342 29.688 14.569 1.00 22.83 248 PRO B CA 1
ATOM 4108 C C . PRO B 1 268 ? -17.496 29.657 13.566 1.00 23.10 248 PRO B C 1
ATOM 4109 O O . PRO B 1 268 ? -17.344 29.146 12.455 1.00 23.48 248 PRO B O 1
ATOM 4113 N N . GLY B 1 269 ? -18.646 30.183 13.971 1.00 27.96 249 GLY B N 1
ATOM 4114 C CA . GLY B 1 269 ? -19.696 30.529 13.027 1.00 26.30 249 GLY B CA 1
ATOM 4115 C C . GLY B 1 269 ? -20.576 29.415 12.501 1.00 30.27 249 GLY B C 1
ATOM 4116 O O . GLY B 1 269 ? -21.396 29.643 11.612 1.00 31.14 249 GLY B O 1
ATOM 4117 N N . GLY B 1 270 ? -20.421 28.209 13.035 1.00 24.83 250 GLY B N 1
ATOM 4118 C CA . GLY B 1 270 ? -21.274 27.103 12.642 1.00 24.38 250 GLY B CA 1
ATOM 4119 C C . GLY B 1 270 ? -20.572 26.066 11.783 1.00 22.09 250 GLY B C 1
ATOM 4120 O O . GLY B 1 270 ? -19.421 26.247 11.387 1.00 21.20 250 GLY B O 1
ATOM 4121 N N . MET B 1 271 ? -21.283 24.984 11.487 1.00 23.48 251 MET B N 1
ATOM 4122 C CA . MET B 1 271 ? -20.722 23.847 10.767 1.00 22.67 251 MET B CA 1
ATOM 4123 C C . MET B 1 271 ? -20.170 24.204 9.385 1.00 23.80 251 MET B C 1
ATOM 4124 O O . MET B 1 271 ? -19.080 23.769 9.013 1.00 22.02 251 MET B O 1
ATOM 4129 N N . GLU B 1 272 ? -20.901 25.018 8.628 1.00 21.01 252 GLU B N 1
ATOM 4130 C CA . GLU B 1 272 ? -20.455 25.362 7.280 1.00 20.69 252 GLU B CA 1
ATOM 4131 C C . GLU B 1 272 ? -19.248 26.303 7.298 1.00 19.71 252 GLU B C 1
ATOM 4132 O O . GLU B 1 272 ? -18.287 26.087 6.569 1.00 20.52 252 GLU B O 1
ATOM 4138 N N . GLU B 1 273 ? -19.282 27.332 8.140 1.00 21.95 253 GLU B N 1
ATOM 4139 C CA . GLU B 1 273 ? -18.154 28.257 8.201 1.00 20.62 253 GLU B CA 1
ATOM 4140 C C . GLU B 1 273 ? -16.893 27.553 8.712 1.00 18.90 253 GLU B C 1
ATOM 4141 O O . GLU B 1 273 ? -15.805 27.769 8.190 1.00 19.46 253 GLU B O 1
ATOM 4147 N N . ALA B 1 274 ? -17.054 26.698 9.717 1.00 18.35 254 ALA B N 1
ATOM 4148 C CA . ALA B 1 274 ? -15.930 25.926 10.244 1.00 19.05 254 ALA B CA 1
ATOM 4149 C C . ALA B 1 274 ? -15.328 25.040 9.151 1.00 15.42 254 ALA B C 1
ATOM 4150 O O . ALA B 1 274 ? -14.109 24.982 9.000 1.00 15.92 254 ALA B O 1
ATOM 4152 N N . ALA B 1 275 ? -16.184 24.380 8.374 1.00 16.68 255 ALA B N 1
ATOM 4153 C CA . ALA B 1 275 ? -15.708 23.513 7.302 1.00 16.79 255 ALA B CA 1
ATOM 4154 C C . ALA B 1 275 ? -14.958 24.311 6.234 1.00 18.24 255 ALA B C 1
ATOM 4155 O O . ALA B 1 275 ? -13.958 23.853 5.687 1.00 18.05 255 ALA B O 1
ATOM 4157 N N . GLU B 1 276 ? -15.446 25.514 5.940 1.00 18.50 256 GLU B N 1
ATOM 4158 C CA . GLU B 1 276 ? -14.801 26.372 4.949 1.00 20.21 256 GLU B CA 1
ATOM 4159 C C . GLU B 1 276 ? -13.441 26.863 5.419 1.00 16.38 256 GLU B C 1
ATOM 4160 O O . GLU B 1 276 ? -12.455 26.805 4.687 1.00 19.08 256 GLU B O 1
ATOM 4166 N N . ILE B 1 277 ? -13.389 27.334 6.660 1.00 17.88 257 ILE B N 1
ATOM 4167 C CA . ILE B 1 277 ? -12.147 27.825 7.232 1.00 20.16 257 ILE B CA 1
ATOM 4168 C C . ILE B 1 277 ? -11.100 26.712 7.313 1.00 17.11 257 ILE B C 1
ATOM 4169 O O . ILE B 1 277 ? -9.939 26.909 6.966 1.00 16.32 257 ILE B O 1
ATOM 4174 N N . ALA B 1 278 ? -11.525 25.538 7.777 1.00 15.62 258 ALA B N 1
ATOM 4175 C CA . ALA B 1 278 ? -10.618 24.401 7.895 1.00 15.58 258 ALA B CA 1
ATOM 4176 C C . ALA B 1 278 ? -10.026 24.038 6.535 1.00 15.45 258 ALA B C 1
ATOM 4177 O O . ALA B 1 278 ? -8.829 23.826 6.410 1.00 16.61 258 ALA B O 1
ATOM 4179 N N . PHE B 1 279 ? -10.876 23.999 5.513 1.00 16.60 259 PHE B N 1
ATOM 4180 C CA . PHE B 1 279 ? -10.426 23.611 4.181 1.00 18.02 259 PHE B CA 1
ATOM 4181 C C . PHE B 1 279 ? -9.413 24.612 3.637 1.00 17.95 259 PHE B C 1
ATOM 4182 O O . PHE B 1 279 ? -8.369 24.228 3.110 1.00 20.34 259 PHE B O 1
ATOM 4190 N N . LYS B 1 280 ? -9.717 25.896 3.798 1.00 19.64 260 LYS B N 1
ATOM 4191 C CA . LYS B 1 280 ? -8.836 26.953 3.321 1.00 23.22 260 LYS B CA 1
ATOM 4192 C C . LYS B 1 280 ? -7.475 26.865 4.003 1.00 20.56 260 LYS B C 1
ATOM 4193 O O . LYS B 1 280 ? -6.432 26.933 3.350 1.00 22.41 260 LYS B O 1
ATOM 4199 N N . THR B 1 281 ? -7.487 26.681 5.321 1.00 20.45 261 THR B N 1
ATOM 4200 C CA . THR B 1 281 ? -6.249 26.535 6.074 1.00 20.01 261 THR B CA 1
ATOM 4201 C C . THR B 1 281 ? -5.428 25.340 5.609 1.00 19.96 261 THR B C 1
ATOM 4202 O O . THR B 1 281 ? -4.231 25.444 5.355 1.00 20.36 261 THR B O 1
ATOM 4206 N N . LEU B 1 282 ? -6.082 24.194 5.498 1.00 18.54 262 LEU B N 1
ATOM 4207 C CA . LEU B 1 282 ? -5.368 22.953 5.235 1.00 19.54 262 LEU B CA 1
ATOM 4208 C C . LEU B 1 282 ? -4.936 22.827 3.782 1.00 19.61 262 LEU B C 1
ATOM 4209 O O . LEU B 1 282 ? -3.844 22.337 3.499 1.00 19.66 262 LEU B O 1
ATOM 4214 N N . LYS B 1 283 ? -5.796 23.264 2.867 1.00 20.33 263 LYS B N 1
ATOM 4215 C CA . LYS B 1 283 ? -5.450 23.213 1.458 1.00 24.81 263 LYS B CA 1
ATOM 4216 C C . LYS B 1 283 ? -4.144 23.966 1.229 1.00 27.69 263 LYS B C 1
ATOM 4217 O O . LYS B 1 283 ? -3.261 23.473 0.532 1.00 26.08 263 LYS B O 1
ATOM 4223 N N . GLU B 1 284 ? -4.005 25.128 1.862 1.00 24.68 264 GLU B N 1
ATOM 4224 C CA . GLU B 1 284 ? -2.819 25.961 1.698 1.00 29.34 264 GLU B CA 1
ATOM 4225 C C . GLU B 1 284 ? -1.553 25.301 2.236 1.00 34.16 264 GLU B C 1
ATOM 4226 O O . GLU B 1 284 ? -0.470 25.447 1.662 1.00 36.80 264 GLU B O 1
ATOM 4232 N N . LEU B 1 285 ? -1.682 24.570 3.336 1.00 30.52 265 LEU B N 1
ATOM 4233 C CA . LEU B 1 285 ? -0.546 23.849 3.890 1.00 31.86 265 LEU B CA 1
ATOM 4234 C C . LEU B 1 285 ? -0.233 22.614 3.055 1.00 33.44 265 LEU B C 1
ATOM 4235 O O . LEU B 1 285 ? 0.893 22.121 3.066 1.00 36.91 265 LEU B O 1
ATOM 4240 N N . ILE B 1 286 ? -1.232 22.124 2.327 1.00 30.99 266 ILE B N 1
ATOM 4241 C CA . ILE B 1 286 ? -1.031 21.000 1.428 1.00 33.19 266 ILE B CA 1
ATOM 4242 C C . ILE B 1 286 ? -0.539 21.489 0.067 1.00 37.00 266 ILE B C 1
ATOM 4243 O O . ILE B 1 286 ? 0.324 20.840 -0.535 1.00 40.37 266 ILE B O 1
ATOM 4248 N N . ILE B 1 287 ? -1.080 22.620 -0.408 1.00 36.88 267 ILE B N 1
ATOM 4249 C CA . ILE B 1 287 ? -0.611 23.231 -1.653 1.00 38.81 267 ILE B CA 1
ATOM 4250 C C . ILE B 1 287 ? 0.903 23.250 -1.597 1.00 43.55 267 ILE B C 1
ATOM 4251 O O . ILE B 1 287 ? 1.589 22.735 -2.480 1.00 48.16 267 ILE B O 1
ATOM 4256 N N . LYS B 1 288 ? 1.406 23.853 -0.526 1.00 43.15 268 LYS B N 1
ATOM 4257 C CA . LYS B 1 288 ? 2.814 23.808 -0.180 1.00 45.09 268 LYS B CA 1
ATOM 4258 C C . LYS B 1 288 ? 2.923 23.797 1.345 1.00 42.82 268 LYS B C 1
ATOM 4259 O O . LYS B 1 288 ? 3.604 22.955 1.929 1.00 44.93 268 LYS B O 1
#

Nearest PDB structures (foldseek):
  5h6h-assembly2_B  TM=1.001E+00  e=1.448E-52  Thermotoga maritima MSB8
  2zvr-assembly1_B  TM=1.004E+00  e=3.963E-50  Thermotoga maritima
  7x7w-assembly1_B-2  TM=8.219E-01  e=1.342E-18  Clostridia bacterium
  4pgl-assembly2_D  TM=8.210E-01  e=2.038E-18  Pseudomonas cichorii
  2qum-assembly1_B  TM=8.361E-01  e=4.990E-18  Pseudomonas cichorii

Solvent-accessible surface area: 23052 Å² total; per-residue (Å²): 54,69,6,0,10,36,4,99,22,39,32,6,63,152,58,52,150,30,6,87,40,47,4,94,100,0,0,65,3,0,103,165,27,35,7,96,0,0,4,1,33,10,40,22,4,74,63,18,76,24,106,62,2,92,86,5,13,106,112,24,122,3,60,1,8,0,0,10,2,22,61,0,31,118,71,56,36,15,6,0,0,44,81,68,78,54,44,52,89,81,0,12,62,34,0,20,67,0,12,84,7,3,60,76,30,73,8,26,0,9,0,8,23,0,1,2,78,78,106,88,35,53,48,130,83,0,5,127,33,0,16,76,3,0,82,111,0,18,97,58,10,14,98,13,99,0,0,0,10,5,8,6,143,190,46,5,65,0,0,28,32,0,60,37,0,10,104,0,11,158,98,10,130,34,121,40,2,0,0,0,0,2,0,36,3,5,59,68,25,19,160,72,21,39,73,0,0,82,121,3,17,144,74,6,34,1,0,2,0,0,2,17,59,52,90,0,0,49,38,34,153,22,77,10,160,40,1,1,97,8,0,123,122,44,51,15,92,130,42,0,0,1,41,36,81,70,73,38,56,26,62,76,74,2,2,81,46,0,34,132,34,0,99,91,15,31,124,136,67,52,48,8,0,10,37,8,96,20,41,45,9,62,171,52,53,152,29,1,62,42,33,2,107,82,1,0,66,2,0,100,140,27,36,7,91,0,0,4,1,34,9,38,26,2,68,81,14,52,20,97,104,3,91,97,13,13,106,97,24,124,5,58,1,9,0,0,10,2,21,65,0,31,117,71,57,35,15,6,0,0,43,80,65,93,122,50,24,124,116,0,13,79,38,0,25,81,0,9,91,9,3,50,71,31,68,10,24,0,8,0,8,26,0,1,2,80,78,108,89,34,52,50,121,93,0,6,92,34,0,11,94,0,0,90,112,0,27,126,77,12,111,52,16,53,0,0,0,9,8,9,5,144,190,48,5,65,0,0,32,39,0,60,27,0,14,86,0,11,156,80,8,130,33,52,43,4,0,0,0,0,2,0,37,4,6,59,70,25,18,157,58,22,34,86,1,0,108,128,4,15,103,99,0,31,0,0,2,0,1,2,16,58,55,90,0,0,51,38,35,153,23,69,9,153,30,2,2,66,4,0,81,127,23,28,6,38,32,38,0,0,1,41,34,79,70,73,45,67,28,77,75,85,3,2,70,45,0,26,155,31,0,92,112,45,45,105,177

Foldseek 3Di:
DFEEEEFEADACQNPVPRRVVSLLVRLVLCLVLPGQAYEYEYAACVRHDLVVVLVSCVVSVHFHAAYEHQCVCVPVVAACQDPPVVSVVVLLVRQLRVQVSCVSRVYAYEDECNNDACVPHDLVSSLVSSLVSVLVSPVVDDRHAYAYEAAAPVSYPHRQALVSVVVSCVVNVDLSYAYEYEQLSCVPRPPDVLVSVVVRQPRHAHYEYADVQQFAPPPHDGDVLSVLVSCVVSPPDHYYYYDGDLPDPGVSVRSNSNSVNVVVSVVVD/DFEEAEFEADACVVPVPRRVVRLLVVLVLCLVLPGQAYEYEYQALPNHDCVVVVVSCVVSVHAHAEYEHQCVCVPVVAALQDPPVVSNVVLLVRVLSVQVSCVSRVYAYEDECNNDACVPHDLVSSLVSSLVSVLVSCVSDPQHAYAYEQADPVSYPHRNALVNVVVSCVVSVDLSYAYEYEQLSCVPRPPDVLVSCVVSQPRHAHYEYADPVQFAPPPHDGDVLSVLVSCVVSPPDHYYYYDGDLPDPGVSVRSNRNCVNVVVSVVD

Organism: Thermotoga maritima (strain ATCC 43589 / DSM 3109 / JCM 10099 / NBRC 100826 / MSB8) (NCBI:txid243274)